Protein 1JKM (pdb70)

CATH classification: 3.40.50.1820

Foldseek 3Di:
DFCVVPVLGFQVRDVLADPLQLVLCPVVDLRFFADFDPDFLPDDLVVLLVVLVVVQVVVQCLLQDDDADDPPQDAQKDWDWDWDAFPVRDIKIKIKIAHPPDDAAFQEEEEEEADLLAHDFQPGVLNVSVCSLLRNVTYIYIYIGFDRQHDVPDGDAPPRRLRSVLRVLVVCLVCSPVVRYLFYEYEYEASRLLSSVLSLLVCVVVVNNVSHLEYEREQYNFQLCLPPDPVVCCPPQNLLSRQARNSHHSRSSNSSSCSRPVVCVCNQPCSNHVLNPALVSLAPHHEYEYEHEDNESSRRSSVSNQVSNVVSVHNYHYYYHGNAYGPCCSSVVRSPVVSVVVVSCVVSVVSVVSSVVD/DADAFCSRPVLGFQVPGVLADPLQLVLCVVVPLRHFADFDPDFLPPDLVVLLVVLVVVQVVVQCLQQDGDDDDPPQDDQKDKDWDWDAFDVRDIKIKIKIAHPPDDAAFQEEEEFEADLLAHDFQPTDLNVSLCSLLRNLTYIYIYIGFDRCDDPPDGDAPPRRLRSSLVVLVVCLVCSPVSRYLFYEYEYEASRLLSQVLNCLVCVVVVNNVSHLEYEREQYNAQLCLPPDPVCCVVQPNLLSRQARNSHHSNNSNSSSCSRPVVCPCNLPCSNHVLNDALVSLAPHHEYEYEHEDNESSRRSSVSSQVSNVVSVHNYHYYYHGNHYGPCLSSVVNSPVVSVVVVSCVVSVVSRVSSVVD

Solvent-accessible surface area: 24631 Å² total; per-residue (Å²): 91,12,50,43,70,74,127,86,7,8,2,160,100,8,113,25,17,21,77,34,0,19,107,0,0,43,61,84,50,40,23,64,55,32,89,72,42,139,29,50,21,106,56,80,43,98,56,0,30,70,19,0,6,64,35,30,94,41,66,20,53,18,11,81,76,5,43,9,96,17,135,69,39,76,104,95,26,87,93,65,75,72,78,17,125,14,96,98,53,28,133,1,39,0,32,5,6,57,12,44,69,69,159,57,102,21,20,3,1,1,2,0,1,3,12,3,5,0,6,8,57,8,71,6,79,3,2,99,31,8,0,15,11,0,0,19,42,27,1,0,0,1,0,0,54,6,46,19,1,44,40,96,161,34,57,56,39,25,62,19,4,0,22,0,0,4,25,0,0,36,54,1,23,120,60,31,171,92,15,14,11,32,1,0,1,0,2,0,12,13,0,0,0,0,0,0,0,0,0,0,0,14,0,58,131,122,62,73,38,95,0,6,19,0,0,3,0,13,9,0,5,0,2,19,0,4,75,50,91,94,109,96,32,27,101,65,2,28,0,1,16,4,0,27,1,0,13,20,21,8,26,21,13,7,4,19,30,56,0,4,8,31,102,41,133,49,52,132,36,20,7,0,3,0,17,57,2,62,59,109,36,0,115,61,12,20,35,3,4,2,5,2,2,17,0,1,0,2,31,22,1,0,20,28,0,3,42,35,0,30,94,2,62,11,66,23,13,15,8,11,11,20,10,11,0,16,3,0,11,16,11,0,3,65,42,18,51,18,12,14,32,5,12,14,20,0,0,13,19,3,2,43,17,20,13,103,69,165,122,104,43,52,11,52,56,34,78,138,91,8,8,2,157,103,6,111,24,14,20,73,36,0,19,109,0,0,36,74,69,51,40,23,64,60,26,92,67,45,141,24,54,19,104,58,85,52,94,57,0,26,69,19,0,6,64,29,31,95,40,66,18,57,20,12,78,75,2,47,8,111,18,135,71,32,79,102,95,26,96,91,62,91,72,81,15,125,11,106,98,54,25,141,2,42,0,27,5,8,57,14,47,84,70,173,54,104,22,20,2,2,1,1,0,2,3,13,6,6,0,5,8,60,7,74,6,77,1,0,104,29,6,0,17,12,0,0,19,40,25,2,0,0,1,0,0,53,5,48,15,1,49,45,89,167,26,64,51,41,26,62,19,4,0,20,0,1,10,18,0,0,33,44,1,23,107,55,25,165,94,15,16,13,35,1,0,0,0,3,0,19,10,0,0,0,0,0,0,0,0,0,0,4,14,0,64,133,129,59,77,39,97,0,6,21,0,0,2,0,12,9,0,4,0,2,16,0,5,76,43,92,99,120,87,29,69,100,69,3,41,0,0,15,4,0,27,1,0,11,19,24,7,26,22,12,6,2,17,29,55,0,4,8,36,100,39,133,47,53,117,38,17,8,0,3,0,16,51,2,58,52,103,46,0,105,65,13,21,34,2,3,1,4,2,2,17,0,1,0,2,33,24,1,0,20,28,0,2,41,36,0,31,102,7,64,11,66,24,13,14,7,10,11,19,10,11,0,16,4,0,11,18,11,0,3,74,46,19,52,16,14,14,34,5,12,16,19,1,0,11,18,3,0,44,17,22,14,107,69,170

Radius of gyration: 25.31 Å; Cα contacts (8 Å, |Δi|>4): 1597; chains: 2; bounding box: 81×63×49 Å

Organism: Bacillus subtilis (NCBI:txid1423)

Nearest PDB structures (foldseek):
  1jkm-assembly1_B  TM=1.003E+00  e=1.404E-74  Bacillus subtilis
  5iq0-assembly1_A  TM=9.534E-01  e=4.620E-45  uncultured bacterium
  6z69-assembly1_A  TM=9.612E-01  e=1.664E-44  Pseudonocardia thermophila
  5iq2-assembly2_C  TM=9.651E-01  e=5.668E-44  uncultured bacterium
  5iq3-assembly1_A  TM=9.548E-01  e=4.057E-44  uncultured bacterium

InterPro domains:
  IPR013094 Alpha/beta hydrolase fold-3 [PF07859] (121-339)
  IPR029058 Alpha/Beta hydrolase fold [G3DSA:3.40.50.1820] (10-370)
  IPR029058 Alpha/Beta hydrolase fold [SSF53474] (61-363)
  IPR050300 GDXG lipolytic enzyme [PTHR48081] (89-364)

Structure (mmCIF, N/CA/C/O backbone):
data_1JKM
#
_entry.id   1JKM
#
_cell.length_a   140.700
_cell.length_b   82.600
_cell.length_c   81.500
_cell.angle_alpha   90.00
_cell.angle_beta   112.50
_cell.angle_gamma   90.00
#
_symmetry.space_group_name_H-M   'C 1 2 1'
#
loop_
_entity.id
_entity.type
_entity.pdbx_description
1 polymer 'BREFELDIN A ESTERASE'
2 water water
#
loop_
_atom_site.group_PDB
_atom_site.id
_atom_site.type_symbol
_atom_site.label_atom_id
_atom_site.label_alt_id
_atom_site.label_comp_id
_atom_site.label_asym_id
_atom_site.label_entity_id
_atom_site.label_seq_id
_atom_site.pdbx_PDB_ins_code
_atom_site.Cartn_x
_atom_site.Cartn_y
_atom_site.Cartn_z
_atom_site.occupancy
_atom_site.B_iso_or_equiv
_atom_site.auth_seq_id
_atom_site.auth_comp_id
_atom_site.auth_asym_id
_atom_site.auth_atom_id
_atom_site.pdbx_PDB_model_num
ATOM 1 N N . PRO A 1 4 ? 58.206 25.651 20.274 1.00 30.78 13 PRO A N 1
ATOM 2 C CA . PRO A 1 4 ? 57.516 25.313 19.043 1.00 27.24 13 PRO A CA 1
ATOM 3 C C . PRO A 1 4 ? 56.337 26.216 18.703 1.00 28.07 13 PRO A C 1
ATOM 4 O O . PRO A 1 4 ? 55.717 26.865 19.555 1.00 29.00 13 PRO A O 1
ATOM 8 N N . GLY A 1 5 ? 55.863 26.126 17.460 1.00 27.95 14 GLY A N 1
ATOM 9 C CA . GLY A 1 5 ? 54.581 26.645 17.039 1.00 25.10 14 GLY A CA 1
ATOM 10 C C . GLY A 1 5 ? 54.460 28.127 17.364 1.00 28.66 14 GLY A C 1
ATOM 11 O O . GLY A 1 5 ? 55.405 28.930 17.237 1.00 26.69 14 GLY A O 1
ATOM 12 N N . ARG A 1 6 ? 53.260 28.537 17.809 1.00 28.80 15 ARG A N 1
ATOM 13 C CA . ARG A 1 6 ? 53.038 29.948 18.096 1.00 29.99 15 ARG A CA 1
ATOM 14 C C . ARG A 1 6 ? 53.609 30.375 19.445 1.00 32.22 15 ARG A C 1
ATOM 15 O O . ARG A 1 6 ? 53.508 31.586 19.727 1.00 34.26 15 ARG A O 1
ATOM 23 N N . LEU A 1 7 ? 54.314 29.505 20.185 1.00 30.82 16 LEU A N 1
ATOM 24 C CA . LEU A 1 7 ? 55.124 29.978 21.299 1.00 30.13 16 LEU A CA 1
ATOM 25 C C . LEU A 1 7 ? 56.376 30.692 20.790 1.00 35.06 16 LEU A C 1
ATOM 26 O O . LEU A 1 7 ? 56.812 31.681 21.391 1.00 33.90 16 LEU A O 1
ATOM 31 N N . GLY A 1 8 ? 56.955 30.143 19.720 1.00 36.65 17 GLY A N 1
ATOM 32 C CA . GLY A 1 8 ? 58.223 30.680 19.213 1.00 38.51 17 GLY A CA 1
ATOM 33 C C . GLY A 1 8 ? 57.901 31.788 18.218 1.00 39.41 17 GLY A C 1
ATOM 34 O O . GLY A 1 8 ? 58.354 32.922 18.397 1.00 43.09 17 GLY A O 1
ATOM 35 N N . ASP A 1 9 ? 56.852 31.597 17.422 1.00 38.45 18 ASP A N 1
ATOM 36 C CA . ASP A 1 9 ? 56.501 32.625 16.425 1.00 39.86 18 ASP A CA 1
ATOM 37 C C . ASP A 1 9 ? 55.015 32.822 16.334 1.00 39.79 18 ASP A C 1
ATOM 38 O O . ASP A 1 9 ? 54.319 31.917 15.860 1.00 36.94 18 ASP A O 1
ATOM 43 N N . GLU A 1 10 ? 54.482 33.994 16.661 1.00 42.42 19 GLU A N 1
ATOM 44 C CA . GLU A 1 10 ? 53.039 34.200 16.790 1.00 44.93 19 GLU A CA 1
ATOM 45 C C . GLU A 1 10 ? 52.282 34.056 15.472 1.00 44.15 19 GLU A C 1
ATOM 46 O O . GLU A 1 10 ? 51.077 33.786 15.422 1.00 44.70 19 GLU A O 1
ATOM 52 N N . SER A 1 11 ? 52.974 34.287 14.372 1.00 41.44 20 SER A N 1
ATOM 53 C CA . SER A 1 11 ? 52.448 34.154 13.027 1.00 42.68 20 SER A CA 1
ATOM 54 C C . SER A 1 11 ? 52.467 32.724 12.503 1.00 39.53 20 SER A C 1
ATOM 55 O O . SER A 1 11 ? 52.022 32.450 11.385 1.00 42.98 20 SER A O 1
ATOM 58 N N . SER A 1 12 ? 52.959 31.755 13.274 1.00 33.21 21 SER A N 1
ATOM 59 C CA . SER A 1 12 ? 53.081 30.394 12.775 1.00 30.98 21 SER A CA 1
ATOM 60 C C . SER A 1 12 ? 51.766 29.772 12.364 1.00 29.22 21 SER A C 1
ATOM 61 O O . SER A 1 12 ? 50.672 29.991 12.948 1.00 27.72 21 SER A O 1
ATOM 64 N N . GLY A 1 13 ? 51.782 28.955 11.303 1.00 28.92 22 GLY A N 1
ATOM 65 C CA . GLY A 1 13 ? 50.543 28.349 10.771 1.00 26.87 22 GLY A CA 1
ATOM 66 C C . GLY A 1 13 ? 50.893 27.025 10.109 1.00 24.23 22 GLY A C 1
ATOM 67 O O . GLY A 1 13 ? 52.080 26.680 10.013 1.00 26.13 22 GLY A O 1
ATOM 68 N N . PRO A 1 14 ? 49.888 26.289 9.612 1.00 26.87 23 PRO A N 1
ATOM 69 C CA . PRO A 1 14 ? 50.127 24.966 9.059 1.00 25.19 23 PRO A CA 1
ATOM 70 C C . PRO A 1 14 ? 51.078 25.031 7.874 1.00 29.44 23 PRO A C 1
ATOM 71 O O . PRO A 1 14 ? 51.872 24.129 7.688 1.00 27.15 23 PRO A O 1
ATOM 75 N N . ARG A 1 15 ? 50.996 26.109 7.073 1.00 28.32 24 ARG A N 1
ATOM 76 C CA . ARG A 1 15 ? 51.926 26.204 5.943 1.00 35.17 24 ARG A CA 1
ATOM 77 C C . ARG A 1 15 ? 53.337 26.532 6.381 1.00 34.81 24 ARG A C 1
ATOM 78 O O . ARG A 1 15 ? 54.288 26.295 5.628 1.00 36.24 24 ARG A O 1
ATOM 86 N N . THR A 1 16 ? 53.537 27.185 7.528 1.00 32.23 25 THR A N 1
ATOM 87 C CA . THR A 1 16 ? 54.894 27.549 7.912 1.00 28.46 25 THR A CA 1
ATOM 88 C C . THR A 1 16 ? 55.459 26.768 9.087 1.00 31.00 25 THR A C 1
ATOM 89 O O . THR A 1 16 ? 56.644 26.919 9.409 1.00 32.12 25 THR A O 1
ATOM 93 N N . ASP A 1 17 ? 54.629 26.065 9.866 1.00 26.97 26 ASP A N 1
ATOM 94 C CA . ASP A 1 17 ? 55.239 25.327 11.007 1.00 23.67 26 ASP A CA 1
ATOM 95 C C . ASP A 1 17 ? 55.839 24.067 10.482 1.00 19.09 26 ASP A C 1
ATOM 96 O O . ASP A 1 17 ? 55.197 23.194 9.930 1.00 20.08 26 ASP A O 1
ATOM 101 N N . PRO A 1 18 ? 57.154 23.823 10.706 1.00 22.66 27 PRO A N 1
ATOM 102 C CA . PRO A 1 18 ? 57.842 22.659 10.214 1.00 26.77 27 PRO A CA 1
ATOM 103 C C . PRO A 1 18 ? 57.532 21.313 10.834 1.00 25.01 27 PRO A C 1
ATOM 104 O O . PRO A 1 18 ? 57.937 20.256 10.331 1.00 23.20 27 PRO A O 1
ATOM 108 N N . ARG A 1 19 ? 56.672 21.264 11.870 1.00 22.50 28 ARG A N 1
ATOM 109 C CA . ARG A 1 19 ? 56.224 19.960 12.399 1.00 20.26 28 ARG A CA 1
ATOM 110 C C . ARG A 1 19 ? 55.134 19.335 11.565 1.00 21.31 28 ARG A C 1
ATOM 111 O O . ARG A 1 19 ? 54.728 18.203 11.792 1.00 21.66 28 ARG A O 1
ATOM 119 N N . PHE A 1 20 ? 54.503 20.100 10.635 1.00 21.94 29 PHE A N 1
ATOM 120 C CA . PHE A 1 20 ? 53.438 19.521 9.800 1.00 19.46 29 PHE A CA 1
ATOM 121 C C . PHE A 1 20 ? 54.026 18.677 8.671 1.00 23.93 29 PHE A C 1
ATOM 122 O O . PHE A 1 20 ? 54.936 19.200 7.996 1.00 28.30 29 PHE A O 1
ATOM 130 N N . SER A 1 21 ? 53.548 17.504 8.355 1.00 22.73 30 SER A N 1
ATOM 131 C CA . SER A 1 21 ? 53.898 16.809 7.107 1.00 23.52 30 SER A CA 1
ATOM 132 C C . SER A 1 21 ? 53.164 17.423 5.925 1.00 26.92 30 SER A C 1
ATOM 133 O O . SER A 1 21 ? 52.078 18.001 6.054 1.00 23.20 30 SER A O 1
ATOM 136 N N . PRO A 1 22 ? 53.591 17.059 4.704 1.00 26.41 31 PRO A N 1
ATOM 137 C CA . PRO A 1 22 ? 52.918 17.518 3.498 1.00 26.29 31 PRO A CA 1
ATOM 138 C C . PRO A 1 22 ? 51.514 16.925 3.449 1.00 22.00 31 PRO A C 1
ATOM 139 O O . PRO A 1 22 ? 50.618 17.624 2.960 1.00 23.63 31 PRO A O 1
ATOM 143 N N . ALA A 1 23 ? 51.365 15.711 4.024 1.00 19.30 32 ALA A N 1
ATOM 144 C CA . ALA A 1 23 ? 50.071 15.069 3.879 1.00 19.93 32 ALA A CA 1
ATOM 145 C C . ALA A 1 23 ? 49.092 15.763 4.847 1.00 23.74 32 ALA A C 1
ATOM 146 O O . ALA A 1 23 ? 47.935 15.926 4.456 1.00 24.53 32 ALA A O 1
ATOM 148 N N . MET A 1 24 ? 49.656 16.227 5.972 1.00 21.23 33 MET A N 1
ATOM 149 C CA . MET A 1 24 ? 48.727 16.903 6.916 1.00 21.79 33 MET A CA 1
ATOM 150 C C . MET A 1 24 ? 48.285 18.217 6.285 1.00 22.17 33 MET A C 1
ATOM 151 O O . MET A 1 24 ? 47.167 18.684 6.494 1.00 20.55 33 MET A O 1
ATOM 156 N N . VAL A 1 25 ? 49.236 18.923 5.642 1.00 20.27 34 VAL A N 1
ATOM 157 C CA . VAL A 1 25 ? 48.885 20.219 5.069 1.00 23.54 34 VAL A CA 1
ATOM 158 C C . VAL A 1 25 ? 47.896 20.034 3.931 1.00 22.19 34 VAL A C 1
ATOM 159 O O . VAL A 1 25 ? 46.916 20.783 3.811 1.00 24.19 34 VAL A O 1
ATOM 163 N N . GLU A 1 26 ? 48.091 18.984 3.137 1.00 23.86 35 GLU A N 1
ATOM 164 C CA . GLU A 1 26 ? 47.227 18.701 2.006 1.00 25.07 35 GLU A CA 1
ATOM 165 C C . GLU A 1 26 ? 45.802 18.402 2.445 1.00 24.66 35 GLU A C 1
ATOM 166 O O . GLU A 1 26 ? 44.834 18.957 1.918 1.00 24.40 35 GLU A O 1
ATOM 172 N N . ALA A 1 27 ? 45.664 17.611 3.512 1.00 23.77 36 ALA A N 1
ATOM 173 C CA . ALA A 1 27 ? 44.334 17.318 4.054 1.00 19.57 36 ALA A CA 1
ATOM 174 C C . ALA A 1 27 ? 43.625 18.584 4.447 1.00 15.63 36 ALA A C 1
ATOM 175 O O . ALA A 1 27 ? 42.394 18.745 4.244 1.00 21.23 36 ALA A O 1
ATOM 177 N N . LEU A 1 28 ? 44.281 19.527 5.102 1.00 16.65 37 LEU A N 1
ATOM 178 C CA . LEU A 1 28 ? 43.670 20.724 5.623 1.00 20.77 37 LEU A CA 1
ATOM 179 C C . LEU A 1 28 ? 43.308 21.711 4.515 1.00 25.05 37 LEU A C 1
ATOM 180 O O . LEU A 1 28 ? 42.290 22.399 4.585 1.00 23.63 37 LEU A O 1
ATOM 185 N N . ALA A 1 29 ? 44.137 21.685 3.465 1.00 25.32 38 ALA A N 1
ATOM 186 C CA . ALA A 1 29 ? 43.905 22.583 2.317 1.00 28.14 38 ALA A CA 1
ATOM 187 C C . ALA A 1 29 ? 42.593 22.289 1.625 1.00 29.24 38 ALA A C 1
ATOM 188 O O . ALA A 1 29 ? 41.993 23.202 1.033 1.00 34.32 38 ALA A O 1
ATOM 190 N N . THR A 1 30 ? 42.029 21.118 1.726 1.00 29.05 39 THR A N 1
ATOM 191 C CA . THR A 1 30 ? 40.769 20.741 1.116 1.00 30.88 39 THR A CA 1
ATOM 192 C C . THR A 1 30 ? 39.688 21.776 1.363 1.00 33.06 39 THR A C 1
ATOM 193 O O . THR A 1 30 ? 38.973 22.103 0.416 1.00 36.02 39 THR A O 1
ATOM 197 N N . PHE A 1 31 ? 39.512 22.266 2.569 1.00 33.50 40 PHE A N 1
ATOM 198 C CA . PHE A 1 31 ? 38.445 23.207 2.914 1.00 36.62 40 PHE A CA 1
ATOM 199 C C . PHE A 1 31 ? 39.065 24.503 3.360 1.00 35.30 40 PHE A C 1
ATOM 200 O O . PHE A 1 31 ? 38.520 25.218 4.206 1.00 44.11 40 PHE A O 1
ATOM 208 N N . GLY A 1 32 ? 40.255 24.837 2.851 1.00 33.61 41 GLY A N 1
ATOM 209 C CA . GLY A 1 32 ? 40.960 26.034 3.266 1.00 32.78 41 GLY A CA 1
ATOM 210 C C . GLY A 1 32 ? 41.243 26.144 4.761 1.00 36.58 41 GLY A C 1
ATOM 211 O O . GLY A 1 32 ? 41.432 27.259 5.279 1.00 38.46 41 GLY A O 1
ATOM 212 N N . LEU A 1 33 ? 41.617 25.039 5.399 1.00 32.61 42 LEU A N 1
ATOM 213 C CA . LEU A 1 33 ? 41.961 24.951 6.797 1.00 34.12 42 LEU A CA 1
ATOM 214 C C . LEU A 1 33 ? 43.464 24.922 7.004 1.00 33.47 42 LEU A C 1
ATOM 215 O O . LEU A 1 33 ? 43.943 24.656 8.084 1.00 31.93 42 LEU A O 1
ATOM 220 N N . ASP A 1 34 ? 44.240 25.164 5.940 1.00 27.34 43 ASP A N 1
ATOM 221 C CA . ASP A 1 34 ? 45.684 25.301 6.005 1.00 25.44 43 ASP A CA 1
ATOM 222 C C . ASP A 1 34 ? 46.101 26.706 6.398 1.00 26.74 43 ASP A C 1
ATOM 223 O O . ASP A 1 34 ? 47.287 26.978 6.596 1.00 31.02 43 ASP A O 1
ATOM 228 N N . ALA A 1 35 ? 45.148 27.615 6.517 1.00 27.00 44 ALA A N 1
ATOM 229 C CA . ALA A 1 35 ? 45.331 28.880 7.180 1.00 29.66 44 ALA A CA 1
ATOM 230 C C . ALA A 1 35 ? 44.857 28.771 8.643 1.00 27.39 44 ALA A C 1
ATOM 231 O O . ALA A 1 35 ? 43.868 28.101 8.884 1.00 28.56 44 ALA A O 1
ATOM 233 N N . VAL A 1 36 ? 45.453 29.622 9.453 1.00 25.34 45 VAL A N 1
ATOM 234 C CA . VAL A 1 36 ? 45.118 29.661 10.877 1.00 30.81 45 VAL A CA 1
ATOM 235 C C . VAL A 1 36 ? 43.666 30.039 11.048 1.00 30.89 45 VAL A C 1
ATOM 236 O O . VAL A 1 36 ? 43.262 31.070 10.523 1.00 31.21 45 VAL A O 1
ATOM 240 N N . ALA A 1 37 ? 42.914 29.296 11.847 1.00 30.83 46 ALA A N 1
ATOM 241 C CA . ALA A 1 37 ? 41.480 29.544 11.981 1.00 32.71 46 ALA A CA 1
ATOM 242 C C . ALA A 1 37 ? 41.217 30.848 12.723 1.00 35.24 46 ALA A C 1
ATOM 243 O O . ALA A 1 37 ? 41.948 31.237 13.645 1.00 36.29 46 ALA A O 1
ATOM 245 N N . ALA A 1 38 ? 40.206 31.589 12.284 1.00 37.09 47 ALA A N 1
ATOM 246 C CA . ALA A 1 38 ? 39.974 32.906 12.898 1.00 37.35 47 ALA A CA 1
ATOM 247 C C . ALA A 1 38 ? 38.909 32.816 13.994 1.00 36.06 47 ALA A C 1
ATOM 248 O O . ALA A 1 38 ? 37.996 31.986 13.932 1.00 35.84 47 ALA A O 1
ATOM 250 N N . ALA A 1 39 ? 39.085 33.672 14.997 1.00 35.75 48 ALA A N 1
ATOM 251 C CA . ALA A 1 39 ? 38.065 33.769 16.045 1.00 39.14 48 ALA A CA 1
ATOM 252 C C . ALA A 1 39 ? 36.715 34.127 15.434 1.00 40.20 48 ALA A C 1
ATOM 253 O O . ALA A 1 39 ? 36.624 34.896 14.480 1.00 39.95 48 ALA A O 1
ATOM 255 N N . PRO A 1 40 ? 35.648 33.524 15.933 1.00 40.50 49 PRO A N 1
ATOM 256 C CA . PRO A 1 40 ? 34.300 33.952 15.588 1.00 40.49 49 PRO A CA 1
ATOM 257 C C . PRO A 1 40 ? 34.030 35.342 16.149 1.00 44.91 49 PRO A C 1
ATOM 258 O O . PRO A 1 40 ? 34.755 35.875 17.002 1.00 43.73 49 PRO A O 1
ATOM 262 N N . PRO A 1 41 ? 33.010 35.999 15.606 1.00 48.09 50 PRO A N 1
ATOM 263 C CA . PRO A 1 41 ? 32.712 37.389 15.949 1.00 51.11 50 PRO A CA 1
ATOM 264 C C . PRO A 1 41 ? 31.724 37.494 17.096 1.00 52.13 50 PRO A C 1
ATOM 265 O O . PRO A 1 41 ? 31.551 38.575 17.655 1.00 55.28 50 PRO A O 1
ATOM 269 N N . VAL A 1 42 ? 31.071 36.398 17.464 1.00 49.33 51 VAL A N 1
ATOM 270 C CA . VAL A 1 42 ? 30.402 36.292 18.758 1.00 46.61 51 VAL A CA 1
ATOM 271 C C . VAL A 1 42 ? 31.374 35.858 19.847 1.00 46.96 51 VAL A C 1
ATOM 272 O O . VAL A 1 42 ? 32.228 34.989 19.629 1.00 48.42 51 VAL A O 1
ATOM 276 N N . SER A 1 43 ? 31.240 36.404 21.046 1.00 44.90 52 SER A N 1
ATOM 277 C CA . SER A 1 43 ? 32.024 35.927 22.177 1.00 41.99 52 SER A CA 1
ATOM 278 C C . SER A 1 43 ? 31.190 35.078 23.121 1.00 39.39 52 SER A C 1
ATOM 279 O O . SER A 1 43 ? 29.966 35.209 23.212 1.00 37.87 52 SER A O 1
ATOM 282 N N . ALA A 1 44 ? 31.866 34.258 23.928 1.00 37.15 53 ALA A N 1
ATOM 283 C CA . ALA A 1 44 ? 31.195 33.410 24.904 1.00 37.89 53 ALA A CA 1
ATOM 284 C C . ALA A 1 44 ? 30.528 34.207 26.017 1.00 38.10 53 ALA A C 1
ATOM 285 O O . ALA A 1 44 ? 29.609 33.678 26.641 1.00 38.18 53 ALA A O 1
ATOM 287 N N . SER A 1 45 ? 30.940 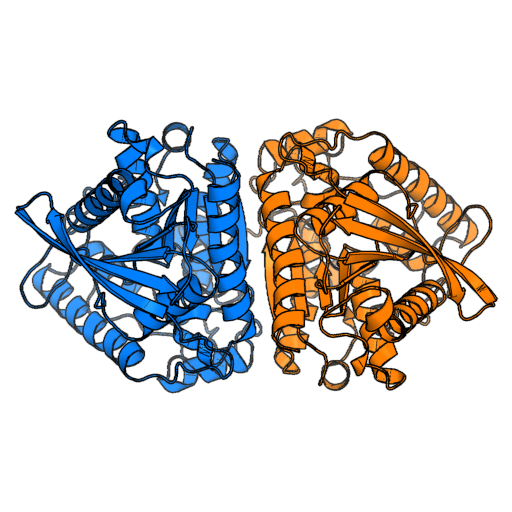35.450 26.259 1.00 39.56 54 SER A N 1
ATOM 288 C CA . SER A 1 45 ? 30.270 36.284 27.247 1.00 40.96 54 SER A CA 1
ATOM 289 C C . SER A 1 45 ? 29.122 37.113 26.696 1.00 41.94 54 SER A C 1
ATOM 290 O O . SER A 1 45 ? 28.470 37.849 27.446 1.00 41.73 54 SER A O 1
ATOM 293 N N . ASP A 1 46 ? 28.718 36.930 25.445 1.00 41.46 55 ASP A N 1
ATOM 294 C CA . ASP A 1 46 ? 27.484 37.510 24.909 1.00 39.12 55 ASP A CA 1
ATOM 295 C C . ASP A 1 46 ? 26.251 36.794 25.424 1.00 37.70 55 ASP A C 1
ATOM 296 O O . ASP A 1 46 ? 26.303 35.852 26.224 1.00 36.70 55 ASP A O 1
ATOM 301 N N . ASP A 1 47 ? 25.060 37.294 25.098 1.00 36.02 56 ASP A N 1
ATOM 302 C CA . ASP A 1 47 ? 23.824 36.721 25.578 1.00 34.89 56 ASP A CA 1
ATOM 303 C C . ASP A 1 47 ? 23.624 35.323 25.018 1.00 37.71 56 ASP A C 1
ATOM 304 O O . ASP A 1 47 ? 24.042 35.045 23.886 1.00 37.03 56 ASP A O 1
ATOM 309 N N . LEU A 1 48 ? 22.952 34.472 25.796 1.00 36.10 57 LEU A N 1
ATOM 310 C CA . LEU A 1 48 ? 22.797 33.082 25.402 1.00 38.13 57 LEU A CA 1
ATOM 311 C C . LEU A 1 48 ? 22.213 32.875 24.013 1.00 38.85 57 LEU A C 1
ATOM 312 O O . LEU A 1 48 ? 22.715 32.073 23.205 1.00 33.60 57 LEU A O 1
ATOM 317 N N . PRO A 1 49 ? 21.116 33.548 23.679 1.00 41.10 58 PRO A N 1
ATOM 318 C CA . PRO A 1 49 ? 20.528 33.470 22.349 1.00 38.77 58 PRO A CA 1
ATOM 319 C C . PRO A 1 49 ? 21.515 33.704 21.235 1.00 36.62 58 P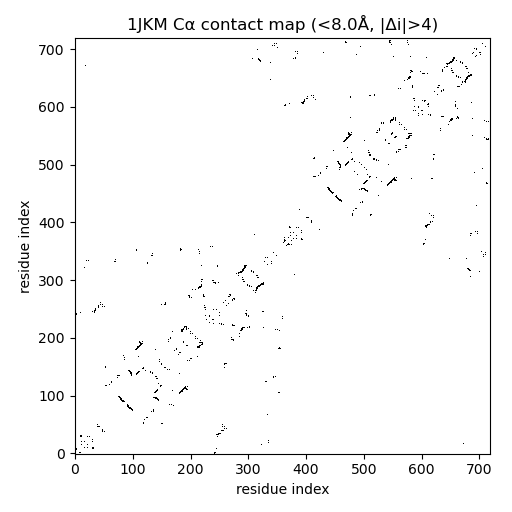RO A C 1
ATOM 320 O O . PRO A 1 49 ? 21.511 32.961 20.235 1.00 39.58 58 PRO A O 1
ATOM 324 N N . THR A 1 50 ? 22.394 34.686 21.331 1.00 33.70 59 THR A N 1
ATOM 325 C CA . THR A 1 50 ? 23.375 34.962 20.299 1.00 37.30 59 THR A CA 1
ATOM 326 C C . THR A 1 50 ? 24.488 33.910 20.239 1.00 37.98 59 THR A C 1
ATOM 327 O O . THR A 1 50 ? 24.958 33.526 19.171 1.00 38.24 59 THR A O 1
ATOM 331 N N . VAL A 1 51 ? 24.984 33.523 21.411 1.00 37.32 60 VAL A N 1
ATOM 332 C CA . VAL A 1 51 ? 25.854 32.361 21.541 1.00 34.08 60 VAL A CA 1
ATOM 333 C C . VAL A 1 51 ? 25.254 31.137 20.873 1.00 33.01 60 VAL A C 1
ATOM 334 O O . VAL A 1 51 ? 25.971 30.493 20.091 1.00 31.00 60 VAL A O 1
ATOM 338 N N . LEU A 1 52 ? 24.025 30.743 21.177 1.00 28.96 61 LEU A N 1
ATOM 339 C CA . LEU A 1 52 ? 23.475 29.516 20.646 1.00 32.43 61 LEU A CA 1
ATOM 340 C C . LEU A 1 52 ? 23.335 29.547 19.123 1.00 33.82 61 LEU A C 1
ATOM 341 O O . LEU A 1 52 ? 23.401 28.503 18.458 1.00 31.44 61 LEU A O 1
ATOM 346 N N . ALA A 1 53 ? 22.955 30.702 18.566 1.00 33.89 62 ALA A N 1
ATOM 347 C CA . ALA A 1 53 ? 22.964 30.863 17.119 1.00 32.22 62 ALA A CA 1
ATOM 348 C C . ALA A 1 53 ? 24.324 30.578 16.515 1.00 31.29 62 ALA A C 1
ATOM 349 O O . ALA A 1 53 ? 24.446 29.863 15.517 1.00 30.02 62 ALA A O 1
ATOM 351 N N . ALA A 1 54 ? 25.366 31.259 16.992 1.00 30.52 63 ALA A N 1
ATOM 352 C CA . ALA A 1 54 ? 26.723 30.995 16.559 1.00 28.32 63 ALA A CA 1
ATOM 353 C C . ALA A 1 54 ? 27.133 29.531 16.691 1.00 28.95 63 ALA A C 1
ATOM 354 O O . ALA A 1 54 ? 27.821 28.990 15.802 1.00 25.91 63 ALA A O 1
ATOM 356 N N . VAL A 1 55 ? 26.721 28.818 17.730 1.00 24.87 64 VAL A N 1
ATOM 357 C CA . VAL A 1 55 ? 26.948 27.397 17.868 1.00 25.11 64 VAL A CA 1
ATOM 358 C C . VAL A 1 55 ? 26.184 26.550 16.874 1.00 25.39 64 VAL A C 1
ATOM 359 O O . VAL A 1 55 ? 26.774 25.618 16.297 1.00 21.39 64 VAL A O 1
ATOM 363 N N . GLY A 1 56 ? 24.962 26.958 16.504 1.00 25.13 65 GLY A N 1
ATOM 364 C CA . GLY A 1 56 ? 24.256 26.228 15.428 1.00 23.52 65 GLY A CA 1
ATOM 365 C C . GLY A 1 56 ? 24.980 26.438 14.091 1.00 29.63 65 GLY A C 1
ATOM 366 O O . GLY A 1 56 ? 25.061 25.493 13.287 1.00 28.78 65 GLY A O 1
ATOM 367 N N . ALA A 1 57 ? 25.566 27.605 13.882 1.00 28.83 66 ALA A N 1
ATOM 368 C CA . ALA A 1 57 ? 26.361 27.869 12.683 1.00 28.45 66 ALA A CA 1
ATOM 369 C C . ALA A 1 57 ? 27.571 26.932 12.622 1.00 30.81 66 ALA A C 1
ATOM 370 O O . ALA A 1 57 ? 27.870 26.331 11.585 1.00 29.63 66 ALA A O 1
ATOM 372 N N . SER A 1 58 ? 28.234 26.762 13.762 1.00 29.31 67 SER A N 1
ATOM 373 C CA . SER A 1 58 ? 29.360 25.852 13.881 1.00 29.09 67 SER A CA 1
ATOM 374 C C . SER A 1 58 ? 28.999 24.427 13.533 1.00 27.73 67 SER A C 1
ATOM 375 O O . SER A 1 58 ? 29.771 23.685 12.901 1.00 25.37 67 SER A O 1
ATOM 378 N N . HIS A 1 59 ? 27.866 23.967 14.082 1.00 26.61 68 HIS A N 1
ATOM 379 C CA . HIS A 1 59 ? 27.379 22.633 13.770 1.00 24.97 68 HIS A CA 1
ATOM 380 C C . HIS A 1 59 ? 27.310 22.496 12.248 1.00 27.08 68 HIS A C 1
ATOM 381 O O . HIS A 1 59 ? 27.810 21.519 11.688 1.00 24.90 68 HIS A O 1
ATOM 388 N N . ASP A 1 60 ? 26.669 23.469 11.581 1.00 26.96 69 ASP A N 1
ATOM 389 C CA . ASP A 1 60 ? 26.500 23.331 10.126 1.00 26.89 69 ASP A CA 1
ATOM 390 C C . ASP A 1 60 ? 27.850 23.264 9.439 1.00 24.80 69 ASP A C 1
ATOM 391 O O . ASP A 1 60 ? 28.026 22.481 8.482 1.00 24.86 69 ASP A O 1
ATOM 396 N N . GLY A 1 61 ? 28.798 24.047 9.898 1.00 24.55 70 GLY A N 1
ATOM 397 C CA . GLY A 1 61 ? 30.134 24.117 9.323 1.00 24.25 70 GLY A CA 1
ATOM 398 C C . GLY A 1 61 ? 30.911 22.822 9.453 1.00 25.02 70 GLY A C 1
ATOM 399 O O . GLY A 1 61 ? 31.480 22.270 8.478 1.00 24.41 70 GLY A O 1
ATOM 400 N N . PHE A 1 62 ? 30.993 22.280 10.682 1.00 20.97 71 PHE A N 1
ATOM 401 C CA . PHE A 1 62 ? 31.697 21.017 10.830 1.00 21.20 71 PHE A CA 1
ATOM 402 C C . PHE A 1 62 ? 30.941 19.866 10.211 1.00 22.73 71 PHE A C 1
ATOM 403 O O . PHE A 1 62 ? 31.515 18.919 9.625 1.00 22.93 71 PHE A O 1
ATOM 411 N N . GLN A 1 63 ? 29.615 19.842 10.362 1.00 22.54 72 GLN A N 1
ATOM 412 C CA . GLN A 1 63 ? 28.828 18.759 9.777 1.00 21.47 72 GLN A CA 1
ATOM 413 C C . GLN A 1 63 ? 29.045 18.719 8.251 1.00 23.52 72 GLN A C 1
ATOM 414 O O . GLN A 1 63 ? 29.089 17.612 7.719 1.00 26.38 72 GLN A O 1
ATOM 420 N N . ALA A 1 64 ? 29.173 19.879 7.623 1.00 22.14 73 ALA A N 1
ATOM 421 C CA . ALA A 1 64 ? 29.432 19.930 6.189 1.00 24.17 73 ALA A CA 1
ATOM 422 C C . ALA A 1 64 ? 30.768 19.297 5.827 1.00 23.68 73 ALA A C 1
ATOM 423 O O . ALA A 1 64 ? 30.771 18.501 4.899 1.00 26.43 73 ALA A O 1
ATOM 425 N N . VAL A 1 65 ? 31.858 19.581 6.507 1.00 22.99 74 VAL A N 1
ATOM 426 C CA . VAL A 1 65 ? 33.089 18.796 6.325 1.00 23.13 74 VAL A CA 1
ATOM 427 C C . VAL A 1 65 ? 32.886 17.326 6.468 1.00 23.00 74 VAL A C 1
ATOM 428 O O . VAL A 1 65 ? 33.346 16.553 5.621 1.00 18.96 74 VAL A O 1
ATOM 432 N N . TYR A 1 66 ? 32.290 16.792 7.573 1.00 17.73 75 TYR A N 1
ATOM 433 C CA . TYR A 1 66 ? 32.088 15.360 7.690 1.00 18.69 75 TYR A CA 1
ATOM 434 C C . TYR A 1 66 ? 31.289 14.769 6.541 1.00 18.65 75 TYR A C 1
ATOM 435 O O . TYR A 1 66 ? 31.537 13.649 6.082 1.00 19.03 75 TYR A O 1
ATOM 444 N N . ASP A 1 67 ? 30.242 15.498 6.097 1.00 18.60 76 ASP A N 1
ATOM 445 C CA . ASP A 1 67 ? 29.365 14.922 5.078 1.00 21.69 76 ASP A CA 1
ATOM 446 C C . ASP A 1 67 ? 30.003 14.982 3.650 1.00 21.79 76 ASP A C 1
ATOM 447 O O . ASP A 1 67 ? 29.523 14.235 2.806 1.00 23.61 76 ASP A O 1
ATOM 452 N N . SER A 1 68 ? 31.036 15.761 3.484 1.00 21.44 77 SER A N 1
ATOM 453 C CA . SER A 1 68 ? 31.533 16.047 2.135 1.00 23.83 77 SER A CA 1
ATOM 454 C C . SER A 1 68 ? 32.889 15.433 1.792 1.00 25.91 77 SER A C 1
ATOM 455 O O . SER A 1 68 ? 33.194 15.482 0.586 1.00 23.99 77 SER A O 1
ATOM 458 N N . ILE A 1 69 ? 33.705 15.158 2.811 1.00 22.99 78 ILE A N 1
ATOM 459 C CA . ILE A 1 69 ? 35.156 14.998 2.561 1.00 21.44 78 ILE A CA 1
ATOM 460 C C . ILE A 1 69 ? 35.436 13.609 2.053 1.00 17.56 78 ILE A C 1
ATOM 461 O O . ILE A 1 69 ? 34.764 12.618 2.338 1.00 16.26 78 ILE A O 1
ATOM 466 N N . ALA A 1 70 ? 36.518 13.447 1.250 1.00 14.84 79 ALA A N 1
ATOM 467 C CA . ALA A 1 70 ? 37.029 12.114 0.977 1.00 16.03 79 ALA A CA 1
ATOM 468 C C . ALA A 1 70 ? 37.383 11.383 2.301 1.00 13.92 79 ALA A C 1
ATOM 469 O O . ALA A 1 70 ? 38.199 11.993 2.999 1.00 18.59 79 ALA A O 1
ATOM 471 N N . LEU A 1 71 ? 37.064 10.131 2.392 1.00 12.41 80 LEU A N 1
ATOM 472 C CA . LEU A 1 71 ? 37.164 9.376 3.641 1.00 17.58 80 LEU A CA 1
ATOM 473 C C . LEU A 1 71 ? 37.693 8.002 3.375 1.00 21.19 80 LEU A C 1
ATOM 474 O O . LEU A 1 71 ? 38.202 7.305 4.273 1.00 28.19 80 LEU A O 1
ATOM 479 N N . ASP A 1 72 ? 37.758 7.574 2.102 1.00 23.28 81 ASP A N 1
ATOM 480 C CA . ASP A 1 72 ? 37.995 6.189 1.778 1.00 20.37 81 ASP A CA 1
ATOM 481 C C . ASP A 1 72 ? 39.470 5.812 1.727 1.00 19.36 81 ASP A C 1
ATOM 482 O O . ASP A 1 72 ? 40.325 6.656 1.532 1.00 22.22 81 ASP A O 1
ATOM 487 N N . LEU A 1 73 ? 39.773 4.605 2.199 1.00 18.75 82 LEU A N 1
ATOM 488 C CA . LEU A 1 73 ? 41.126 4.046 2.064 1.00 23.82 82 LEU A CA 1
ATOM 489 C C . LEU A 1 73 ? 40.982 2.656 1.441 1.00 23.19 82 LEU A C 1
ATOM 490 O O . LEU A 1 73 ? 40.045 1.897 1.689 1.00 25.04 82 LEU A O 1
ATOM 495 N N . PRO A 1 74 ? 42.036 2.202 0.747 1.00 27.76 83 PRO A N 1
ATOM 496 C CA . PRO A 1 74 ? 41.958 0.993 -0.042 1.00 26.66 83 PRO A CA 1
ATOM 497 C C . PRO A 1 74 ? 41.805 -0.194 0.889 1.00 26.87 83 PRO A C 1
ATOM 498 O O . PRO A 1 74 ? 41.323 -1.232 0.482 1.00 28.14 83 PRO A O 1
ATOM 502 N N . THR A 1 75 ? 42.376 -0.104 2.092 1.00 28.06 84 THR A N 1
ATOM 503 C CA . THR A 1 75 ? 42.350 -1.201 3.050 1.00 28.40 84 THR A CA 1
ATOM 504 C C . THR A 1 75 ? 41.115 -1.272 3.927 1.00 28.10 84 THR A C 1
ATOM 505 O O . THR A 1 75 ? 41.083 -2.169 4.773 1.00 27.81 84 THR A O 1
ATOM 509 N N . ASP A 1 76 ? 40.148 -0.363 3.824 1.00 26.42 85 ASP A N 1
ATOM 510 C CA . ASP A 1 76 ? 38.934 -0.426 4.615 1.00 27.61 85 ASP A CA 1
ATOM 511 C C . ASP A 1 76 ? 38.223 -1.765 4.550 1.00 32.49 85 ASP A C 1
ATOM 512 O O . ASP A 1 76 ? 38.061 -2.337 3.467 1.00 30.19 85 ASP A O 1
ATOM 517 N N . ARG A 1 77 ? 37.800 -2.296 5.695 1.00 29.82 86 ARG A N 1
ATOM 518 C CA . ARG A 1 77 ? 37.040 -3.531 5.809 1.00 33.39 86 ARG A CA 1
ATOM 519 C C . ARG A 1 77 ? 35.555 -3.291 6.013 1.00 35.34 86 ARG A C 1
ATOM 520 O O . ARG A 1 77 ? 35.173 -2.226 6.522 1.00 36.21 86 ARG A O 1
ATOM 528 N N . ASP A 1 78 ? 34.651 -4.086 5.437 1.00 33.19 87 ASP A N 1
ATOM 529 C CA . ASP A 1 78 ? 33.247 -3.667 5.366 1.00 33.04 87 ASP A CA 1
ATOM 530 C C . ASP A 1 78 ? 32.273 -4.780 5.738 1.00 33.80 87 ASP A C 1
ATOM 531 O O . ASP A 1 78 ? 31.050 -4.560 5.731 1.00 38.75 87 ASP A O 1
ATOM 536 N N . ASP A 1 79 ? 32.784 -5.897 6.213 1.00 26.84 88 ASP A N 1
ATOM 537 C CA . ASP A 1 79 ? 31.978 -7.082 6.460 1.00 30.71 88 ASP A CA 1
ATOM 538 C C . ASP A 1 79 ? 31.446 -7.055 7.901 1.00 28.91 88 ASP A C 1
ATOM 539 O O . ASP A 1 79 ? 31.859 -7.829 8.772 1.00 28.39 88 ASP A O 1
ATOM 544 N N . VAL A 1 80 ? 30.641 -6.039 8.185 1.00 28.53 89 VAL A N 1
ATOM 545 C CA . VAL A 1 80 ? 30.140 -5.882 9.549 1.00 27.74 89 VAL A CA 1
ATOM 546 C C . VAL A 1 80 ? 28.624 -5.752 9.500 1.00 29.96 89 VAL A C 1
ATOM 547 O O . VAL A 1 80 ? 28.091 -5.056 8.646 1.00 31.51 89 VAL A O 1
ATOM 551 N N . GLU A 1 81 ? 27.955 -6.265 10.512 1.00 28.76 90 GLU A N 1
ATOM 552 C CA . GLU A 1 81 ? 26.503 -6.294 10.579 1.00 30.25 90 GLU A CA 1
ATOM 553 C C . GLU A 1 81 ? 26.070 -5.136 11.474 1.00 32.06 90 GLU A C 1
ATOM 554 O O . GLU A 1 81 ? 26.731 -5.007 12.504 1.00 33.93 90 GLU A O 1
ATOM 560 N N . THR A 1 82 ? 25.037 -4.388 11.165 1.00 32.80 91 THR A N 1
ATOM 561 C CA . THR A 1 82 ? 24.558 -3.363 12.083 1.00 32.82 91 THR A CA 1
ATOM 562 C C . THR A 1 82 ? 23.164 -3.676 12.616 1.00 34.41 91 THR A C 1
ATOM 563 O O . THR A 1 82 ? 22.389 -4.438 12.055 1.00 35.30 91 THR A O 1
ATOM 567 N N . SER A 1 83 ? 22.838 -3.132 13.783 1.00 32.67 92 SER A N 1
ATOM 568 C CA . SER A 1 83 ? 21.453 -3.071 14.242 1.00 29.49 92 SER A CA 1
ATOM 569 C C . SER A 1 83 ? 21.244 -1.906 15.175 1.00 29.73 92 SER A C 1
ATOM 570 O O . SER A 1 83 ? 22.138 -1.091 15.350 1.00 27.16 92 SER A O 1
ATOM 573 N N . THR A 1 84 ? 20.009 -1.759 15.667 1.00 30.84 93 THR A N 1
ATOM 574 C CA . THR A 1 84 ? 19.652 -0.656 16.539 1.00 30.55 93 THR A CA 1
ATOM 575 C C . THR A 1 84 ? 18.937 -1.205 17.770 1.00 31.98 93 THR A C 1
ATOM 576 O O . THR A 1 84 ? 18.331 -2.269 17.756 1.00 32.08 93 THR A O 1
ATOM 580 N N . GLU A 1 85 ? 19.184 -0.565 18.905 1.00 29.06 94 GLU A N 1
ATOM 581 C CA . GLU A 1 85 ? 18.343 -0.783 20.090 1.00 29.89 94 GLU A CA 1
ATOM 582 C C . GLU A 1 85 ? 17.869 0.587 20.543 1.00 31.51 94 GLU A C 1
ATOM 583 O O . GLU A 1 85 ? 18.516 1.586 20.193 1.00 34.05 94 GLU A O 1
ATOM 589 N N . THR A 1 86 ? 16.783 0.670 21.312 1.00 30.17 95 THR A N 1
ATOM 590 C CA . THR A 1 86 ? 16.313 1.914 21.872 1.00 28.01 95 THR A CA 1
ATOM 591 C C . THR A 1 86 ? 16.108 1.710 23.386 1.00 30.84 95 THR A C 1
ATOM 592 O O . THR A 1 86 ? 15.521 0.690 23.771 1.00 29.12 95 THR A O 1
ATOM 596 N N . ILE A 1 87 ? 16.691 2.599 24.165 1.00 27.83 96 ILE A N 1
ATOM 597 C CA . ILE A 1 87 ? 16.559 2.551 25.611 1.00 29.03 96 ILE A CA 1
ATOM 598 C C . ILE A 1 87 ? 16.035 3.888 26.093 1.00 28.63 96 ILE A C 1
ATOM 599 O O . ILE A 1 87 ? 15.933 4.850 25.342 1.00 26.97 96 ILE A O 1
ATOM 604 N N . LEU A 1 88 ? 15.608 3.924 27.381 1.00 27.84 97 LEU A N 1
ATOM 605 C CA . LEU A 1 88 ? 15.049 5.131 27.948 1.00 23.41 97 LEU A CA 1
ATOM 606 C C . LEU A 1 88 ? 16.078 5.832 28.843 1.00 23.48 97 LEU A C 1
ATOM 607 O O . LEU A 1 88 ? 16.804 5.173 29.589 1.00 27.32 97 LEU A O 1
ATOM 612 N N . GLY A 1 89 ? 16.150 7.137 28.734 1.00 21.48 98 GLY A N 1
ATOM 613 C CA . GLY A 1 89 ? 17.077 7.932 29.501 1.00 25.39 98 GLY A CA 1
ATOM 614 C C . GLY A 1 89 ? 16.352 8.468 30.741 1.00 28.90 98 GLY A C 1
ATOM 615 O O . GLY A 1 89 ? 15.204 8.124 31.034 1.00 28.48 98 GLY A O 1
ATOM 616 N N . VAL A 1 90 ? 16.971 9.436 31.357 1.00 28.37 99 VAL A N 1
ATOM 617 C CA . VAL A 1 90 ? 16.607 9.953 32.709 1.00 28.90 99 VAL A CA 1
ATOM 618 C C . VAL A 1 90 ? 15.405 10.841 32.640 1.00 30.82 99 VAL A C 1
ATOM 619 O O . VAL A 1 90 ? 14.570 10.983 33.597 1.00 30.15 99 VAL A O 1
ATOM 623 N N . ASP A 1 91 ? 15.106 11.361 31.445 1.00 25.13 100 ASP A N 1
ATOM 624 C CA . ASP A 1 91 ? 13.993 12.274 31.230 1.00 25.21 100 ASP A CA 1
ATOM 625 C C . ASP A 1 91 ? 12.835 11.568 30.549 1.00 26.16 100 ASP A C 1
ATOM 626 O O . ASP A 1 91 ? 11.980 12.217 29.939 1.00 33.25 100 ASP A O 1
ATOM 631 N N . GLY A 1 92 ? 12.809 10.274 30.436 1.00 21.80 101 GLY A N 1
ATOM 632 C CA . GLY A 1 92 ? 11.988 9.494 29.535 1.00 29.95 101 GLY A CA 1
ATOM 633 C C . GLY A 1 92 ? 12.324 9.668 28.049 1.00 30.81 101 GLY A C 1
ATOM 634 O O . GLY A 1 92 ? 11.602 9.118 27.223 1.00 33.75 101 GLY A O 1
ATOM 635 N N . ASN A 1 93 ? 13.407 10.327 27.685 1.00 30.05 102 ASN A N 1
ATOM 636 C CA . ASN A 1 93 ? 13.923 10.425 26.320 1.00 28.57 102 ASN A CA 1
ATOM 637 C C . ASN A 1 93 ? 14.378 9.107 25.746 1.00 28.43 102 ASN A C 1
ATOM 638 O O . ASN A 1 93 ? 14.921 8.240 26.437 1.00 26.11 102 ASN A O 1
ATOM 643 N N . GLU A 1 94 ? 14.130 8.896 24.431 1.00 27.09 103 GLU A N 1
ATOM 644 C CA . GLU A 1 94 ? 14.549 7.623 23.837 1.00 27.97 103 GLU A CA 1
ATOM 645 C C . GLU A 1 94 ? 16.015 7.821 23.400 1.00 22.45 103 GLU A C 1
ATOM 646 O O . GLU A 1 94 ? 16.297 8.863 22.823 1.00 25.62 103 GLU A O 1
ATOM 652 N N . ILE A 1 95 ? 16.841 6.855 23.700 1.00 21.45 104 ILE A N 1
ATOM 653 C CA . ILE A 1 95 ? 18.241 6.879 23.293 1.00 24.21 104 ILE A CA 1
ATOM 654 C C . ILE A 1 95 ? 18.467 5.733 22.319 1.00 24.18 104 ILE A C 1
ATOM 655 O O . ILE A 1 95 ? 18.264 4.554 22.595 1.00 28.77 104 ILE A O 1
ATOM 660 N N . THR A 1 96 ? 18.886 6.112 21.092 1.00 24.58 105 THR A N 1
ATOM 661 C CA . THR A 1 96 ? 19.195 5.067 20.119 1.00 20.95 105 THR A CA 1
ATOM 662 C C . THR A 1 96 ? 20.631 4.587 20.300 1.00 20.26 105 THR A C 1
ATOM 663 O O . THR A 1 96 ? 21.559 5.414 20.469 1.00 23.25 105 THR A O 1
ATOM 667 N N . LEU A 1 97 ? 20.752 3.277 20.247 1.00 21.64 106 LEU A N 1
ATOM 668 C CA . LEU A 1 97 ? 22.045 2.618 20.252 1.00 22.19 106 LEU A CA 1
ATOM 669 C C . LEU A 1 97 ? 22.257 2.004 18.853 1.00 25.29 106 LEU A C 1
ATOM 670 O O . LEU A 1 97 ? 21.498 1.170 18.382 1.00 28.67 106 LEU A O 1
ATOM 675 N N . HIS A 1 98 ? 23.369 2.391 18.237 1.00 26.29 107 HIS A N 1
ATOM 676 C CA . HIS A 1 98 ? 23.790 1.702 17.001 1.00 22.61 107 HIS A CA 1
ATOM 677 C C . HIS A 1 98 ? 24.769 0.599 17.266 1.00 22.21 107 HIS A C 1
ATOM 678 O O . HIS A 1 98 ? 25.878 0.911 17.701 1.00 23.40 107 HIS A O 1
ATOM 685 N N . VAL A 1 99 ? 24.512 -0.666 16.956 1.00 22.26 108 VAL A N 1
ATOM 686 C CA . VAL A 1 99 ? 25.379 -1.771 17.291 1.00 25.51 108 VAL A CA 1
ATOM 687 C C . VAL A 1 99 ? 26.097 -2.325 16.051 1.00 26.94 108 VAL A C 1
ATOM 688 O O . VAL A 1 99 ? 25.432 -2.491 15.020 1.00 28.35 108 VAL A O 1
ATOM 692 N N . PHE A 1 100 ? 27.427 -2.404 16.105 1.00 22.98 109 PHE A N 1
ATOM 693 C CA . PHE A 1 100 ? 28.238 -2.918 14.984 1.00 19.42 109 PHE A CA 1
ATOM 694 C C . PHE A 1 100 ? 28.987 -4.165 15.365 1.00 24.66 109 PHE A C 1
ATOM 695 O O . PHE A 1 100 ? 29.572 -4.216 16.465 1.00 26.50 109 PHE A O 1
ATOM 703 N N . ARG A 1 101 ? 28.981 -5.240 14.549 1.00 22.39 110 ARG A N 1
ATOM 704 C CA . ARG A 1 101 ? 29.734 -6.433 14.902 1.00 24.48 110 ARG A CA 1
ATOM 705 C C . ARG A 1 101 ? 30.186 -7.107 13.592 1.00 25.29 110 ARG A C 1
ATOM 706 O O . ARG A 1 101 ? 29.561 -6.847 12.569 1.00 28.09 110 ARG A O 1
ATOM 714 N N . PRO A 1 102 ? 31.266 -7.834 13.656 1.00 26.56 111 PRO A N 1
ATOM 715 C CA . PRO A 1 102 ? 31.826 -8.466 12.466 1.00 28.66 111 PRO A CA 1
ATOM 716 C C . PRO A 1 102 ? 30.899 -9.555 11.943 1.00 31.20 111 PRO A C 1
ATOM 717 O O . PRO A 1 102 ? 30.404 -10.338 12.763 1.00 32.17 111 PRO A O 1
ATOM 721 N N . ALA A 1 103 ? 30.555 -9.527 10.663 1.00 32.68 112 ALA A N 1
ATOM 722 C CA . ALA A 1 103 ? 29.594 -10.485 10.118 1.00 38.14 112 ALA A CA 1
ATOM 723 C C . ALA A 1 103 ? 30.104 -11.908 10.291 1.00 41.73 112 ALA A C 1
ATOM 724 O O . ALA A 1 103 ? 31.282 -12.201 10.070 1.00 41.46 112 ALA A O 1
ATOM 726 N N . GLY A 1 104 ? 29.232 -12.783 10.789 1.00 46.39 113 GLY A N 1
ATOM 727 C CA . GLY A 1 104 ? 29.495 -14.210 10.826 1.00 50.63 113 GLY A CA 1
ATOM 728 C C . GLY A 1 104 ? 30.562 -14.650 11.817 1.00 55.09 113 GLY A C 1
ATOM 729 O O . GLY A 1 104 ? 31.127 -15.752 11.681 1.00 57.56 113 GLY A O 1
ATOM 730 N N . VAL A 1 105 ? 30.843 -13.855 12.850 1.00 53.77 114 VAL A N 1
ATOM 731 C CA . VAL A 1 105 ? 31.614 -14.349 13.993 1.00 51.87 114 VAL A CA 1
ATOM 732 C C . VAL A 1 105 ? 30.662 -14.771 15.103 1.00 52.31 114 VAL A C 1
ATOM 733 O O . VAL A 1 105 ? 29.768 -14.015 15.497 1.00 51.75 114 VAL A O 1
ATOM 737 N N . GLU A 1 106 ? 30.800 -16.013 15.569 1.00 51.46 115 GLU A N 1
ATOM 738 C CA . GLU A 1 106 ? 30.032 -16.441 16.737 1.00 52.64 115 GLU A CA 1
ATOM 739 C C . GLU A 1 106 ? 30.920 -16.376 17.984 1.00 51.09 115 GLU A C 1
ATOM 740 O O . GLU A 1 106 ? 32.149 -16.392 17.894 1.00 49.55 115 GLU A O 1
ATOM 746 N N . GLY A 1 107 ? 30.279 -16.361 19.150 1.00 48.12 116 GLY A N 1
ATOM 747 C CA . GLY A 1 107 ? 31.070 -16.449 20.384 1.00 45.61 116 GLY A CA 1
ATOM 748 C C . GLY A 1 107 ? 31.415 -15.025 20.855 1.00 41.56 116 GLY A C 1
ATOM 749 O O . GLY A 1 107 ? 30.996 -14.057 20.214 1.00 40.53 116 GLY A O 1
ATOM 750 N N . VAL A 1 108 ? 31.975 -14.958 22.065 1.00 37.75 117 VAL A N 1
ATOM 751 C CA . VAL A 1 108 ? 32.018 -13.683 22.762 1.00 34.20 117 VAL A CA 1
ATOM 752 C C . VAL A 1 108 ? 33.127 -12.839 22.110 1.00 28.92 117 VAL A C 1
ATOM 753 O O . VAL A 1 108 ? 34.089 -13.376 21.554 1.00 29.03 117 VAL A O 1
ATOM 757 N N . LEU A 1 109 ? 32.925 -11.546 22.094 1.00 25.59 118 LEU A N 1
ATOM 758 C CA . LEU A 1 109 ? 33.917 -10.591 21.586 1.00 26.36 118 LEU A CA 1
ATOM 759 C C . LEU A 1 109 ? 34.070 -9.462 22.604 1.00 24.10 118 LEU A C 1
ATOM 760 O O . LEU A 1 109 ? 33.124 -9.084 23.301 1.00 25.18 118 LEU A O 1
ATOM 765 N N . PRO A 1 110 ? 35.242 -8.845 22.677 1.00 25.50 119 PRO A N 1
ATOM 766 C CA . PRO A 1 110 ? 35.411 -7.579 23.378 1.00 23.93 119 PRO A CA 1
ATOM 767 C C . PRO A 1 110 ? 34.374 -6.565 22.973 1.00 24.36 119 PRO A C 1
ATOM 768 O O . PRO A 1 110 ? 34.141 -6.388 21.762 1.00 27.02 119 PRO A O 1
ATOM 772 N N . GLY A 1 111 ? 33.817 -5.792 23.889 1.00 22.36 120 GLY A N 1
ATOM 773 C CA . GLY A 1 111 ? 32.899 -4.718 23.598 1.00 23.77 120 GLY A CA 1
ATOM 774 C C . GLY A 1 111 ? 33.497 -3.341 23.796 1.00 24.47 120 GLY A C 1
ATOM 775 O O . GLY A 1 111 ? 34.366 -3.104 24.639 1.00 23.81 120 GLY A O 1
ATOM 776 N N . LEU A 1 112 ? 33.017 -2.391 23.009 1.00 20.68 121 LEU A N 1
ATOM 777 C CA . LEU A 1 112 ? 33.432 -0.996 23.098 1.00 20.26 121 LEU A CA 1
ATOM 778 C C . LEU A 1 112 ? 32.185 -0.139 23.011 1.00 18.79 121 LEU A C 1
ATOM 779 O O . LEU A 1 112 ? 31.300 -0.479 22.226 1.00 22.06 121 LEU A O 1
ATOM 784 N N . VAL A 1 113 ? 31.923 0.762 23.931 1.00 18.45 122 VAL A N 1
ATOM 785 C CA . VAL A 1 113 ? 30.895 1.767 23.893 1.00 17.15 122 VAL A CA 1
ATOM 786 C C . VAL A 1 113 ? 31.541 3.060 23.416 1.00 21.00 122 VAL A C 1
ATOM 787 O O . VAL A 1 113 ? 32.530 3.533 23.988 1.00 22.76 122 VAL A O 1
ATOM 791 N N . TYR A 1 114 ? 31.061 3.546 22.284 1.00 19.35 123 TYR A N 1
ATOM 792 C CA . TYR A 1 114 ? 31.664 4.719 21.615 1.00 19.08 123 TYR A CA 1
ATOM 793 C C . TYR A 1 114 ? 30.894 5.971 21.838 1.00 16.10 123 TYR A C 1
ATOM 794 O O . TYR A 1 114 ? 29.704 6.125 21.518 1.00 17.38 123 TYR A O 1
ATOM 803 N N . THR A 1 115 ? 31.556 6.986 22.425 1.00 14.00 124 THR A N 1
ATOM 804 C CA . THR A 1 115 ? 30.909 8.282 22.541 1.00 14.09 124 THR A CA 1
ATOM 805 C C . THR A 1 115 ? 31.587 9.259 21.594 1.00 16.04 124 THR A C 1
ATOM 806 O O . THR A 1 115 ? 32.743 9.609 21.823 1.00 21.91 124 THR A O 1
ATOM 810 N N . HIS A 1 116 ? 30.803 9.890 20.737 1.00 16.90 125 HIS A N 1
ATOM 811 C CA . HIS A 1 116 ? 31.434 10.699 19.670 1.00 19.47 125 HIS A CA 1
ATOM 812 C C . HIS A 1 116 ? 31.777 12.114 20.079 1.00 22.21 125 HIS A C 1
ATOM 813 O O . HIS A 1 116 ? 31.284 12.741 21.033 1.00 19.47 125 HIS A O 1
ATOM 820 N N . GLY A 1 117 ? 32.590 12.775 19.220 1.00 19.62 126 GLY A N 1
ATOM 821 C CA . GLY A 1 117 ? 33.117 14.093 19.432 1.00 18.58 126 GLY A CA 1
ATOM 822 C C . GLY A 1 117 ? 32.153 15.208 19.060 1.00 17.02 126 GLY A C 1
ATOM 823 O O . GLY A 1 117 ? 31.039 14.929 18.622 1.00 20.47 126 GLY A O 1
ATOM 824 N N . GLY A 1 118 ? 32.542 16.443 19.197 1.00 14.70 127 GLY A N 1
ATOM 825 C CA . GLY A 1 118 ? 31.758 17.628 18.924 1.00 16.97 127 GLY A CA 1
ATOM 826 C C . GLY A 1 118 ? 31.465 18.425 20.188 1.00 17.17 127 GLY A C 1
ATOM 827 O O . GLY A 1 118 ? 30.505 19.200 20.246 1.00 20.62 127 GLY A O 1
ATOM 828 N N . GLY A 1 119 ? 32.396 18.374 21.150 1.00 17.61 128 GLY A N 1
ATOM 829 C CA . GLY A 1 119 ? 32.371 19.343 22.267 1.00 16.63 128 GLY A CA 1
ATOM 830 C C . GLY A 1 119 ? 31.178 19.041 23.156 1.00 16.92 128 GLY A C 1
ATOM 831 O O . GLY A 1 119 ? 30.698 19.939 23.902 1.00 17.16 128 GLY A O 1
ATOM 832 N N . MET A 1 120 ? 30.634 17.854 23.151 1.00 18.28 129 MET A N 1
ATOM 833 C CA . MET A 1 120 ? 29.346 17.474 23.712 1.00 23.08 129 MET A CA 1
ATOM 834 C C . MET A 1 120 ? 28.172 18.301 23.223 1.00 23.01 129 MET A C 1
ATOM 835 O O . MET A 1 120 ? 27.082 18.265 23.818 1.00 21.76 129 MET A O 1
ATOM 840 N N . THR A 1 121 ? 28.299 19.046 22.122 1.00 20.69 130 THR A N 1
ATOM 841 C CA . THR A 1 121 ? 27.334 20.115 21.797 1.00 22.80 130 THR A CA 1
ATOM 842 C C . THR A 1 121 ? 26.884 20.032 20.344 1.00 26.60 130 THR A C 1
ATOM 843 O O . THR A 1 121 ? 25.761 20.389 20.002 1.00 21.24 130 THR A O 1
ATOM 847 N N . ILE A 1 122 ? 27.826 19.640 19.446 1.00 23.35 131 ILE A N 1
ATOM 848 C CA . ILE A 1 122 ? 27.504 19.647 18.003 1.00 22.21 131 ILE A CA 1
ATOM 849 C C . ILE A 1 122 ? 27.867 18.305 17.377 1.00 22.10 131 ILE A C 1
ATOM 850 O O . ILE A 1 122 ? 28.367 17.390 18.015 1.00 17.92 131 ILE A O 1
ATOM 855 N N . LEU A 1 123 ? 27.455 18.153 16.114 1.00 21.42 132 LEU A N 1
ATOM 856 C CA . LEU A 1 123 ? 27.651 16.997 15.266 1.00 20.91 132 LEU A CA 1
ATOM 857 C C . LEU A 1 123 ? 26.614 15.936 15.558 1.00 23.81 132 LEU A C 1
ATOM 858 O O . LEU A 1 123 ? 26.382 15.512 16.699 1.00 23.69 132 LEU A O 1
ATOM 863 N N . THR A 1 124 ? 26.142 15.316 14.486 1.00 20.05 133 THR A N 1
ATOM 864 C CA . THR A 1 124 ? 25.113 14.258 14.521 1.00 20.80 133 THR A CA 1
ATOM 865 C C . THR A 1 124 ? 25.751 12.964 14.949 1.00 24.28 133 THR A C 1
ATOM 866 O O . THR A 1 124 ? 26.979 12.809 14.737 1.00 25.42 133 THR A O 1
ATOM 870 N N . THR A 1 125 ? 25.069 11.997 15.558 1.00 17.58 134 THR A N 1
ATOM 871 C CA . THR A 1 125 ? 25.609 10.726 15.901 1.00 14.33 134 THR A CA 1
ATOM 872 C C . THR A 1 125 ? 25.761 9.850 14.643 1.00 20.63 134 THR A C 1
ATOM 873 O O . THR A 1 125 ? 26.856 9.345 14.404 1.00 15.68 134 THR A O 1
ATOM 877 N N . ASP A 1 126 ? 24.643 9.698 13.923 1.00 18.62 135 ASP A N 1
ATOM 878 C CA . ASP A 1 126 ? 24.719 8.711 12.817 1.00 22.05 135 ASP A CA 1
ATOM 879 C C . ASP A 1 126 ? 25.182 9.423 11.545 1.00 26.14 135 ASP A C 1
ATOM 880 O O . ASP A 1 126 ? 24.386 10.030 10.811 1.00 25.15 135 ASP A O 1
ATOM 885 N N . ASN A 1 127 ? 26.502 9.492 11.374 1.00 22.47 136 ASN A N 1
ATOM 886 C CA . ASN A 1 127 ? 27.031 10.164 10.179 1.00 20.84 136 ASN A CA 1
ATOM 887 C C . ASN A 1 127 ? 28.200 9.357 9.648 1.00 21.57 136 ASN A C 1
ATOM 888 O O . ASN A 1 127 ? 28.664 8.435 10.320 1.00 18.43 136 ASN A O 1
ATOM 893 N N . ARG A 1 128 ? 28.688 9.679 8.427 1.00 21.52 137 ARG A N 1
ATOM 894 C CA . ARG A 1 128 ? 29.571 8.644 7.798 1.00 16.82 137 ARG A CA 1
ATOM 895 C C . ARG A 1 128 ? 30.932 8.590 8.492 1.00 14.59 137 ARG A C 1
ATOM 896 O O . ARG A 1 128 ? 31.587 7.531 8.434 1.00 17.85 137 ARG A O 1
ATOM 904 N N . VAL A 1 129 ? 31.364 9.688 9.113 1.00 16.43 138 VAL A N 1
ATOM 905 C CA . VAL A 1 129 ? 32.657 9.676 9.785 1.00 16.01 138 VAL A CA 1
ATOM 906 C C . VAL A 1 129 ? 32.571 8.715 10.990 1.00 19.09 138 VAL A C 1
ATOM 907 O O . VAL A 1 129 ? 33.429 7.878 11.222 1.00 16.64 138 VAL A O 1
ATOM 911 N N . HIS A 1 130 ? 31.554 8.940 11.851 1.00 17.81 139 HIS A N 1
ATOM 912 C CA . HIS A 1 130 ? 31.353 8.027 12.971 1.00 14.28 139 HIS A CA 1
ATOM 913 C C . HIS A 1 130 ? 31.137 6.613 12.552 1.00 19.08 139 HIS A C 1
ATOM 914 O O . HIS A 1 130 ? 31.711 5.698 13.192 1.00 22.41 139 HIS A O 1
ATOM 921 N N . ARG A 1 131 ? 30.284 6.296 11.570 1.00 18.49 140 ARG A N 1
ATOM 922 C CA . ARG A 1 131 ? 30.094 4.950 11.070 1.00 17.41 140 ARG A CA 1
ATOM 923 C C . ARG A 1 131 ? 31.389 4.268 10.580 1.00 16.02 140 ARG A C 1
ATOM 924 O O . ARG A 1 131 ? 31.549 3.070 10.786 1.00 16.68 140 ARG A O 1
ATOM 932 N N . ARG A 1 132 ? 32.224 5.067 9.936 1.00 18.76 141 ARG A N 1
ATOM 933 C CA . ARG A 1 132 ? 33.509 4.486 9.423 1.00 15.69 141 ARG A CA 1
ATOM 934 C C . ARG A 1 132 ? 34.401 4.080 10.573 1.00 15.47 141 ARG A C 1
ATOM 935 O O . ARG A 1 132 ? 34.971 2.983 10.595 1.00 14.79 141 ARG A O 1
ATOM 943 N N . TRP A 1 133 ? 34.450 4.922 11.617 1.00 16.98 142 TRP A N 1
ATOM 944 C CA . TRP A 1 133 ? 35.222 4.551 12.783 1.00 15.26 142 TRP A CA 1
ATOM 945 C C . TRP A 1 133 ? 34.667 3.328 13.475 1.00 13.68 142 TRP A C 1
ATOM 946 O O . TRP A 1 133 ? 35.425 2.400 13.828 1.00 15.66 142 TRP A O 1
ATOM 957 N N . CYS A 1 134 ? 33.348 3.210 13.704 1.00 17.27 143 CYS A N 1
ATOM 958 C CA . CYS A 1 134 ? 32.780 2.022 14.351 1.00 16.65 143 CYS A CA 1
ATOM 959 C C . CYS A 1 134 ? 32.932 0.767 13.481 1.00 19.45 143 CYS A C 1
ATOM 960 O O . CYS A 1 134 ? 33.223 -0.331 13.926 1.00 18.21 143 CYS A O 1
ATOM 963 N N . THR A 1 135 ? 32.924 0.940 12.167 1.00 17.91 144 THR A N 1
ATOM 964 C CA . THR A 1 135 ? 33.101 -0.252 11.266 1.00 18.31 144 THR A CA 1
ATOM 965 C C . THR A 1 135 ? 34.552 -0.701 11.322 1.00 15.85 144 THR A C 1
ATOM 966 O O . THR A 1 135 ? 34.840 -1.895 11.360 1.00 17.78 144 THR A O 1
ATOM 970 N N . ASP A 1 136 ? 35.502 0.242 11.361 1.00 17.69 145 ASP A N 1
ATOM 971 C CA . ASP A 1 136 ? 36.912 -0.155 11.505 1.00 16.06 145 ASP A CA 1
ATOM 972 C C . ASP A 1 136 ? 37.158 -1.013 12.751 1.00 18.78 145 ASP A C 1
ATOM 973 O O . ASP A 1 136 ? 37.849 -2.025 12.756 1.00 19.46 145 ASP A O 1
ATOM 978 N N . LEU A 1 137 ? 36.742 -0.461 13.910 1.00 16.42 146 LEU A N 1
ATOM 979 C CA . LEU A 1 137 ? 36.821 -1.224 15.155 1.00 17.58 146 LEU A CA 1
ATOM 980 C C . LEU A 1 137 ? 36.159 -2.575 15.184 1.00 18.00 146 LEU A C 1
ATOM 981 O O . LEU A 1 137 ? 36.710 -3.542 15.742 1.00 18.27 146 LEU A O 1
ATOM 986 N N . ALA A 1 138 ? 34.915 -2.655 14.695 1.00 16.50 147 ALA A N 1
ATOM 987 C CA . ALA A 1 138 ? 34.218 -3.938 14.648 1.00 16.05 147 ALA A CA 1
ATOM 988 C C . ALA A 1 138 ? 34.886 -4.940 13.700 1.00 21.33 147 ALA A C 1
ATOM 989 O O . ALA A 1 138 ? 35.110 -6.101 14.065 1.00 21.34 147 ALA A O 1
ATOM 991 N N . ALA A 1 139 ? 35.332 -4.460 12.541 1.00 20.45 148 ALA A N 1
ATOM 992 C CA . ALA A 1 139 ? 36.064 -5.327 11.620 1.00 21.68 148 ALA A CA 1
ATOM 993 C C . ALA A 1 139 ? 37.321 -5.852 12.278 1.00 23.03 148 ALA A C 1
ATOM 994 O O . ALA A 1 139 ? 37.745 -6.940 11.867 1.00 25.35 148 ALA A O 1
ATOM 996 N N . ALA A 1 140 ? 37.970 -5.148 13.197 1.00 21.98 149 ALA A N 1
ATOM 997 C CA . ALA A 1 140 ? 39.153 -5.647 13.884 1.00 21.93 149 ALA A CA 1
ATOM 998 C C . ALA A 1 140 ? 38.827 -6.654 14.983 1.00 26.54 149 ALA A C 1
ATOM 999 O O . ALA A 1 140 ? 39.749 -7.240 15.550 1.00 29.75 149 ALA A O 1
ATOM 1001 N N . GLY A 1 141 ? 37.559 -6.899 15.288 1.00 25.02 150 GLY A N 1
ATOM 1002 C CA . GLY A 1 141 ? 37.110 -8.035 16.092 1.00 23.95 150 GLY A CA 1
ATOM 1003 C C . GLY A 1 141 ? 36.500 -7.520 17.406 1.00 24.58 150 GLY A C 1
ATOM 1004 O O . GLY A 1 141 ? 36.817 -8.058 18.467 1.00 29.00 150 GLY A O 1
ATOM 1005 N N . SER A 1 142 ? 35.722 -6.457 17.346 1.00 22.96 151 SER A N 1
ATOM 1006 C CA . SER A 1 142 ? 34.981 -5.935 18.499 1.00 24.78 151 SER A CA 1
ATOM 1007 C C . SER A 1 142 ? 33.471 -5.939 18.261 1.00 25.83 151 SER A C 1
ATOM 1008 O O . SER A 1 142 ? 33.032 -5.818 17.111 1.00 24.82 151 SER A O 1
ATOM 1011 N N . VAL A 1 143 ? 32.669 -5.856 19.338 1.00 22.73 152 VAL A N 1
ATOM 1012 C CA . VAL A 1 143 ? 31.306 -5.366 19.198 1.00 20.99 152 VAL A CA 1
ATOM 1013 C C . VAL A 1 143 ? 31.286 -3.915 19.623 1.00 20.36 152 VAL A C 1
ATOM 1014 O O . VAL A 1 143 ? 31.816 -3.618 20.693 1.00 24.08 152 VAL A O 1
ATOM 1018 N N . VAL A 1 144 ? 30.771 -2.989 18.838 1.00 18.52 153 VAL A N 1
ATOM 1019 C CA . VAL A 1 144 ? 30.846 -1.583 19.099 1.00 17.42 153 VAL A CA 1
ATOM 1020 C C . VAL A 1 144 ? 29.402 -1.092 19.256 1.00 20.51 153 VAL A C 1
ATOM 1021 O O . VAL A 1 144 ? 28.555 -1.317 18.385 1.00 21.33 153 VAL A O 1
ATOM 1025 N N . VAL A 1 145 ? 29.177 -0.413 20.372 1.00 20.49 154 VAL A N 1
ATOM 1026 C CA . VAL A 1 145 ? 27.885 0.237 20.614 1.00 19.93 154 VAL A CA 1
ATOM 1027 C C . VAL A 1 145 ? 28.012 1.735 20.589 1.00 21.64 154 VAL A C 1
ATOM 1028 O O . VAL A 1 145 ? 28.611 2.419 21.481 1.00 20.05 154 VAL A O 1
ATOM 1032 N N . MET A 1 146 ? 27.484 2.367 19.495 1.00 16.58 155 MET A N 1
ATOM 1033 C CA . MET A 1 146 ? 27.621 3.817 19.440 1.00 14.94 155 MET A CA 1
ATOM 1034 C C . MET A 1 146 ? 26.374 4.447 20.077 1.00 19.61 155 MET A C 1
ATOM 1035 O O . MET A 1 146 ? 25.266 4.093 19.682 1.00 21.87 155 MET A O 1
ATOM 1040 N N . VAL A 1 147 ? 26.578 5.389 20.975 1.00 18.89 156 VAL A N 1
ATOM 1041 C CA . VAL A 1 147 ? 25.475 5.957 21.752 1.00 20.60 156 VAL A CA 1
ATOM 1042 C C . VAL A 1 147 ? 24.973 7.244 21.162 1.00 15.90 156 VAL A C 1
ATOM 1043 O O . VAL A 1 147 ? 25.752 8.207 21.050 1.00 19.27 156 VAL A O 1
ATOM 1047 N N . ASP A 1 148 ? 23.679 7.349 20.905 1.00 17.59 157 ASP A N 1
ATOM 1048 C CA . ASP A 1 148 ? 23.168 8.664 20.467 1.00 19.69 157 ASP A CA 1
ATOM 1049 C C . ASP A 1 148 ? 22.706 9.458 21.682 1.00 23.15 157 ASP A C 1
ATOM 1050 O O . ASP A 1 148 ? 21.505 9.513 21.916 1.00 22.45 157 ASP A O 1
ATOM 1055 N N . PHE A 1 149 ? 23.622 10.147 22.341 1.00 22.37 158 PHE A N 1
ATOM 1056 C CA . PHE A 1 149 ? 23.305 11.006 23.472 1.00 23.41 158 PHE A CA 1
ATOM 1057 C C . PHE A 1 149 ? 22.735 12.302 22.956 1.00 22.26 158 PHE A C 1
ATOM 1058 O O . PHE A 1 149 ? 23.058 12.784 21.859 1.00 21.09 158 PHE A O 1
ATOM 1066 N N . ARG A 1 150 ? 21.915 13.045 23.714 1.00 20.03 159 ARG A N 1
ATOM 1067 C CA . ARG A 1 150 ? 21.598 14.402 23.437 1.00 16.62 159 ARG A CA 1
ATOM 1068 C C . ARG A 1 150 ? 22.770 15.333 23.388 1.00 21.35 159 ARG A C 1
ATOM 1069 O O . ARG A 1 150 ? 23.462 15.621 24.391 1.00 21.81 159 ARG A O 1
ATOM 1077 N N . ASN A 1 151 ? 22.942 16.058 22.247 1.00 19.43 160 ASN A N 1
ATOM 1078 C CA . ASN A 1 151 ? 23.888 17.160 22.223 1.00 20.02 160 ASN A CA 1
ATOM 1079 C C . ASN A 1 151 ? 23.341 18.341 23.020 1.00 19.99 160 ASN A C 1
ATOM 1080 O O . ASN A 1 151 ? 22.127 18.497 23.102 1.00 22.50 160 ASN A O 1
ATOM 1085 N N . ALA A 1 152 ? 24.150 19.306 23.396 1.00 20.73 161 ALA A N 1
ATOM 1086 C CA . ALA A 1 152 ? 23.719 20.457 24.142 1.00 23.16 161 ALA A CA 1
ATOM 1087 C C . ALA A 1 152 ? 23.011 21.451 23.214 1.00 27.44 161 ALA A C 1
ATOM 1088 O O . ALA A 1 152 ? 22.092 22.131 23.677 1.00 25.43 161 ALA A O 1
ATOM 1090 N N . TRP A 1 153 ? 23.458 21.447 21.958 1.00 26.75 162 TRP A N 1
ATOM 1091 C CA . TRP A 1 153 ? 22.753 22.308 20.981 1.00 27.51 162 TRP A CA 1
ATOM 1092 C C . TRP A 1 153 ? 22.078 21.398 19.968 1.00 31.11 162 TRP A C 1
ATOM 1093 O O . TRP A 1 153 ? 22.556 20.378 19.472 1.00 27.33 162 TRP A O 1
ATOM 1104 N N . THR A 1 154 ? 20.813 21.730 19.730 1.00 34.19 163 THR A N 1
ATOM 1105 C CA . THR A 1 154 ? 20.022 21.065 18.680 1.00 35.18 163 THR A CA 1
ATOM 1106 C C . THR A 1 154 ? 19.201 22.161 18.041 1.00 37.91 163 THR A C 1
ATOM 1107 O O . THR A 1 154 ? 19.047 23.230 18.648 1.00 36.28 163 THR A O 1
ATOM 1111 N N . ALA A 1 155 ? 18.785 21.995 16.793 1.00 39.51 164 ALA A N 1
ATOM 1112 C CA . ALA A 1 155 ? 17.956 23.037 16.166 1.00 43.75 164 ALA A CA 1
ATOM 1113 C C . ALA A 1 155 ? 16.651 23.224 16.934 1.00 47.75 164 ALA A C 1
ATOM 1114 O O . ALA A 1 155 ? 16.122 24.329 17.040 1.00 47.99 164 ALA A O 1
ATOM 1116 N N . GLU A 1 156 ? 16.126 22.141 17.493 1.00 50.95 165 GLU A N 1
ATOM 1117 C CA . GLU A 1 156 ? 14.918 22.116 18.283 1.00 54.50 165 GLU A CA 1
ATOM 1118 C C . GLU A 1 156 ? 15.090 22.062 19.798 1.00 53.87 165 GLU A C 1
ATOM 1119 O O . GLU A 1 156 ? 14.311 21.361 20.477 1.00 55.18 165 GLU A O 1
ATOM 1125 N N . GLY A 1 157 ? 16.066 22.770 20.377 1.00 49.23 166 GLY A N 1
ATOM 1126 C CA . GLY A 1 157 ? 16.219 22.759 21.824 1.00 45.41 166 GLY A CA 1
ATOM 1127 C C . GLY A 1 157 ? 17.613 22.680 22.393 1.00 43.05 166 GLY A C 1
ATOM 1128 O O . GLY A 1 157 ? 18.538 22.073 21.835 1.00 46.41 166 GLY A O 1
ATOM 1129 N N . HIS A 1 158 ? 17.768 23.170 23.604 1.00 34.73 167 HIS A N 1
ATOM 1130 C CA . HIS A 1 158 ? 18.998 23.274 24.360 1.00 29.57 167 HIS A CA 1
ATOM 1131 C C . HIS A 1 158 ? 19.059 22.220 25.463 1.00 30.79 167 HIS A C 1
ATOM 1132 O O . HIS A 1 158 ? 18.161 22.174 26.315 1.00 29.31 167 HIS A O 1
ATOM 1139 N N . HIS A 1 159 ? 20.129 21.423 25.535 1.00 24.77 168 HIS A N 1
ATOM 1140 C CA . HIS A 1 159 ? 20.267 20.362 26.528 1.00 25.51 168 HIS A CA 1
ATOM 1141 C C . HIS A 1 159 ? 21.602 20.441 27.256 1.00 25.84 168 HIS A C 1
ATOM 1142 O O . HIS A 1 159 ? 22.517 19.646 27.014 1.00 26.03 168 HIS A O 1
ATOM 1149 N N . PRO A 1 160 ? 21.730 21.350 28.220 1.00 23.45 169 PRO A N 1
ATOM 1150 C CA . PRO A 1 160 ? 23.034 21.639 28.801 1.00 22.43 169 PRO A CA 1
ATOM 1151 C C . PRO A 1 160 ? 23.338 20.502 29.779 1.00 20.44 169 PRO A C 1
ATOM 1152 O O . PRO A 1 160 ? 22.539 19.583 29.941 1.00 19.65 169 PRO A O 1
ATOM 1156 N N . PHE A 1 161 ? 24.506 20.559 30.390 1.00 21.78 170 PHE A N 1
ATOM 1157 C CA . PHE A 1 161 ? 24.969 19.528 31.326 1.00 16.62 170 PHE A CA 1
ATOM 1158 C C . PHE A 1 161 ? 23.901 19.456 32.453 1.00 22.84 170 PHE A C 1
ATOM 1159 O O . PHE A 1 161 ? 23.393 20.550 32.737 1.00 23.00 170 PHE A O 1
ATOM 1167 N N . PRO A 1 162 ? 23.545 18.303 32.947 1.00 25.04 171 PRO A N 1
ATOM 1168 C CA . PRO A 1 162 ? 24.192 17.039 32.616 1.00 23.36 171 PRO A CA 1
ATOM 1169 C C . PRO A 1 162 ? 23.436 16.078 31.725 1.00 17.33 171 PRO A C 1
ATOM 1170 O O . PRO A 1 162 ? 23.659 14.870 31.755 1.00 17.94 171 PRO A O 1
ATOM 1174 N N . SER A 1 163 ? 22.651 16.527 30.750 1.00 16.50 172 SER A N 1
ATOM 1175 C CA . SER A 1 163 ? 21.807 15.583 29.999 1.00 17.31 172 SER A CA 1
ATOM 1176 C C . SER A 1 163 ? 22.565 14.525 29.196 1.00 17.89 172 SER A C 1
ATOM 1177 O O . SER A 1 163 ? 22.312 13.326 29.247 1.00 20.80 172 SER A O 1
ATOM 1180 N N . GLY A 1 164 ? 23.597 15.021 28.491 1.00 20.16 173 GLY A N 1
ATOM 1181 C CA . GLY A 1 164 ? 24.343 14.061 27.640 1.00 15.81 173 GLY A CA 1
ATOM 1182 C C . GLY A 1 164 ? 25.132 13.040 28.428 1.00 17.44 173 GLY A C 1
ATOM 1183 O O . GLY A 1 164 ? 25.125 11.877 28.075 1.00 19.44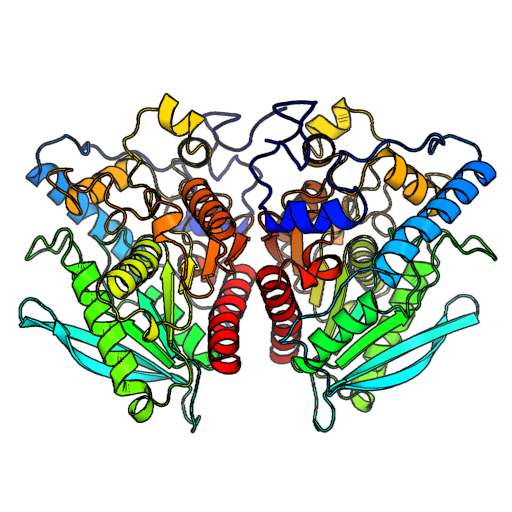 173 GLY A O 1
ATOM 1184 N N . VAL A 1 165 ? 25.690 13.429 29.605 1.00 20.00 174 VAL A N 1
ATOM 1185 C CA . VAL A 1 165 ? 26.447 12.441 30.374 1.00 16.32 174 VAL A CA 1
ATOM 1186 C C . VAL A 1 165 ? 25.534 11.453 31.037 1.00 14.60 174 VAL A C 1
ATOM 1187 O O . VAL A 1 165 ? 25.825 10.280 31.191 1.00 16.72 174 VAL A O 1
ATOM 1191 N N . GLU A 1 166 ? 24.301 11.885 31.392 1.00 20.27 175 GLU A N 1
ATOM 1192 C CA . GLU A 1 166 ? 23.308 10.924 31.901 1.00 20.44 175 GLU A CA 1
ATOM 1193 C C . GLU A 1 166 ? 22.923 9.950 30.796 1.00 18.48 175 GLU A C 1
ATOM 1194 O O . GLU A 1 166 ? 22.601 8.793 31.050 1.00 19.82 175 GLU A O 1
ATOM 1200 N N . ASP A 1 167 ? 22.704 10.462 29.587 1.00 21.57 176 ASP A N 1
ATOM 1201 C CA . ASP A 1 167 ? 22.442 9.534 28.469 1.00 19.00 176 ASP A CA 1
ATOM 1202 C C . ASP A 1 167 ? 23.581 8.555 28.267 1.00 16.27 176 ASP A C 1
ATOM 1203 O O . ASP A 1 167 ? 23.300 7.388 28.011 1.00 18.24 176 ASP A O 1
ATOM 1208 N N . CYS A 1 168 ? 24.867 9.027 28.318 1.00 22.12 177 CYS A N 1
ATOM 1209 C CA . CYS A 1 168 ? 25.941 8.041 28.189 1.00 16.96 177 CYS A CA 1
ATOM 1210 C C . CYS A 1 168 ? 25.998 7.062 29.375 1.00 16.15 177 CYS A C 1
ATOM 1211 O O . CYS A 1 168 ? 26.214 5.885 29.130 1.00 18.45 177 CYS A O 1
ATOM 1214 N N . LEU A 1 169 ? 25.773 7.524 30.597 1.00 17.73 178 LEU A N 1
ATOM 1215 C CA . LEU A 1 169 ? 25.773 6.463 31.666 1.00 16.39 178 LEU A CA 1
ATOM 1216 C C . LEU A 1 169 ? 24.693 5.433 31.478 1.00 15.77 178 LEU A C 1
ATOM 1217 O O . LEU A 1 169 ? 24.858 4.248 31.712 1.00 18.82 178 LEU A O 1
ATOM 1222 N N . ALA A 1 170 ? 23.450 5.881 31.176 1.00 19.92 179 ALA A N 1
ATOM 1223 C CA . ALA A 1 170 ? 22.351 4.957 30.893 1.00 18.97 179 ALA A CA 1
ATOM 1224 C C . ALA A 1 170 ? 22.650 3.873 29.899 1.00 21.26 179 ALA A C 1
ATOM 1225 O O . ALA A 1 170 ? 22.276 2.701 29.980 1.00 20.76 179 ALA A O 1
ATOM 1227 N N . ALA A 1 171 ? 23.333 4.290 28.786 1.00 18.85 180 ALA A N 1
ATOM 1228 C CA . ALA A 1 171 ? 23.773 3.339 27.783 1.00 15.79 180 ALA A CA 1
ATOM 1229 C C . ALA A 1 171 ? 24.805 2.396 28.345 1.00 14.09 180 ALA A C 1
ATOM 1230 O O . ALA A 1 171 ? 24.754 1.203 28.156 1.00 17.76 180 ALA A O 1
ATOM 1232 N N . VAL A 1 172 ? 25.811 2.898 29.076 1.00 17.69 181 VAL A N 1
ATOM 1233 C CA . VAL A 1 172 ? 26.838 1.965 29.572 1.00 15.37 181 VAL A CA 1
ATOM 1234 C C . VAL A 1 172 ? 26.289 0.926 30.561 1.00 20.15 181 VAL A C 1
ATOM 1235 O O . VAL A 1 172 ? 26.621 -0.257 30.522 1.00 21.29 181 VAL A O 1
ATOM 1239 N N . LEU A 1 173 ? 25.407 1.417 31.461 1.00 20.66 182 LEU A N 1
ATOM 1240 C CA . LEU A 1 173 ? 24.755 0.424 32.352 1.00 21.50 182 LEU A CA 1
ATOM 1241 C C . LEU A 1 173 ? 23.842 -0.513 31.599 1.00 23.95 182 LEU A C 1
ATOM 1242 O O . LEU A 1 173 ? 23.896 -1.700 31.898 1.00 25.24 182 LEU A O 1
ATOM 1247 N N . TRP A 1 174 ? 23.045 -0.095 30.603 1.00 25.88 183 TRP A N 1
ATOM 1248 C CA . TRP A 1 174 ? 22.326 -1.078 29.772 1.00 23.23 183 TRP A CA 1
ATOM 1249 C C . TRP A 1 174 ? 23.210 -2.104 29.116 1.00 24.07 183 TRP A C 1
ATOM 1250 O O . TRP A 1 174 ? 22.912 -3.306 29.057 1.00 28.33 183 TRP A O 1
ATOM 1261 N N . VAL A 1 175 ? 24.373 -1.693 28.535 1.00 22.65 184 VAL A N 1
ATOM 1262 C CA . VAL A 1 175 ? 25.250 -2.636 27.883 1.00 17.67 184 VAL A CA 1
ATOM 1263 C C . VAL A 1 175 ? 25.850 -3.632 28.871 1.00 18.53 184 VAL A C 1
ATOM 1264 O O . VAL A 1 175 ? 25.848 -4.845 28.669 1.00 20.41 184 VAL A O 1
ATOM 1268 N N . ASP A 1 176 ? 26.257 -3.132 30.035 1.00 22.93 185 ASP A N 1
ATOM 1269 C CA . ASP A 1 176 ? 26.725 -4.013 31.115 1.00 21.66 185 ASP A CA 1
ATOM 1270 C C . ASP A 1 176 ? 25.696 -5.058 31.506 1.00 22.62 185 ASP A C 1
ATOM 1271 O O . ASP A 1 176 ? 26.026 -6.248 31.597 1.00 22.14 185 ASP A O 1
ATOM 1276 N N . GLU A 1 177 ? 24.419 -4.707 31.524 1.00 25.46 186 GLU A N 1
ATOM 1277 C CA . GLU A 1 177 ? 23.363 -5.674 31.911 1.00 30.50 186 GLU A CA 1
ATOM 1278 C C . GLU A 1 177 ? 23.047 -6.654 30.809 1.00 31.41 186 GLU A C 1
ATOM 1279 O O . GLU A 1 177 ? 22.583 -7.787 31.010 1.00 30.49 186 GLU A O 1
ATOM 1285 N N . HIS A 1 178 ? 23.460 -6.266 29.585 1.00 28.91 187 HIS A N 1
ATOM 1286 C CA . HIS A 1 178 ? 23.228 -7.127 28.434 1.00 26.34 187 HIS A CA 1
ATOM 1287 C C . HIS A 1 178 ? 24.497 -7.751 27.914 1.00 28.61 187 HIS A C 1
ATOM 1288 O O . HIS A 1 178 ? 24.544 -8.140 26.728 1.00 29.93 187 HIS A O 1
ATOM 1295 N N . ARG A 1 179 ? 25.505 -8.008 28.782 1.00 25.87 188 ARG A N 1
ATOM 1296 C CA . ARG A 1 179 ? 26.759 -8.551 28.277 1.00 23.91 188 ARG A CA 1
ATOM 1297 C C . ARG A 1 179 ? 26.484 -9.885 27.592 1.00 29.69 188 ARG A C 1
ATOM 1298 O O . ARG A 1 179 ? 27.026 -10.233 26.543 1.00 26.50 188 ARG A O 1
ATOM 1306 N N . GLU A 1 180 ? 25.606 -10.661 28.256 1.00 29.33 189 GLU A N 1
ATOM 1307 C CA . GLU A 1 180 ? 25.386 -12.032 27.838 1.00 32.87 189 GLU A CA 1
ATOM 1308 C C . GLU A 1 180 ? 24.692 -12.057 26.487 1.00 33.28 189 GLU A C 1
ATOM 1309 O O . GLU A 1 180 ? 25.137 -12.763 25.580 1.00 35.82 189 GLU A O 1
ATOM 1315 N N . SER A 1 181 ? 23.623 -11.293 26.342 1.00 34.12 190 SER A N 1
ATOM 1316 C CA . SER A 1 181 ? 22.880 -11.301 25.087 1.00 34.98 190 SER A CA 1
ATOM 1317 C C . SER A 1 181 ? 23.527 -10.501 23.969 1.00 35.89 190 SER A C 1
ATOM 1318 O O . SER A 1 181 ? 23.326 -10.861 22.810 1.00 35.85 190 SER A O 1
ATOM 1321 N N . LEU A 1 182 ? 24.301 -9.460 24.257 1.00 34.93 191 LEU A N 1
ATOM 1322 C CA . LEU A 1 182 ? 25.179 -8.892 23.221 1.00 35.54 191 LEU A CA 1
ATOM 1323 C C . LEU A 1 182 ? 26.344 -9.788 22.858 1.00 32.94 191 LEU A C 1
ATOM 1324 O O . LEU A 1 182 ? 26.959 -9.609 21.802 1.00 39.10 191 LEU A O 1
ATOM 1329 N N . GLY A 1 183 ? 26.760 -10.705 23.716 1.00 33.22 192 GLY A N 1
ATOM 1330 C CA . GLY A 1 183 ? 27.941 -11.532 23.508 1.00 31.09 192 GLY A CA 1
ATOM 1331 C C . GLY A 1 183 ? 29.257 -10.813 23.782 1.00 32.31 192 GLY A C 1
ATOM 1332 O O . GLY A 1 183 ? 30.205 -10.935 22.984 1.00 31.86 192 GLY A O 1
ATOM 1333 N N . LEU A 1 184 ? 29.374 -10.137 24.919 1.00 29.98 193 LEU A N 1
ATOM 1334 C CA . LEU A 1 184 ? 30.583 -9.359 25.217 1.00 28.15 193 LEU A CA 1
ATOM 1335 C C . LEU A 1 184 ? 31.454 -10.029 26.272 1.00 31.08 193 LEU A C 1
ATOM 1336 O O . LEU A 1 184 ? 30.939 -10.454 27.328 1.00 26.42 193 LEU A O 1
ATOM 1341 N N . SER A 1 185 ? 32.785 -10.018 26.056 1.00 26.93 194 SER A N 1
ATOM 1342 C CA . SER A 1 185 ? 33.699 -10.469 27.110 1.00 28.20 194 SER A CA 1
ATOM 1343 C C . SER A 1 185 ? 34.286 -9.336 27.930 1.00 26.95 194 SER A C 1
ATOM 1344 O O . SER A 1 185 ? 35.163 -9.499 28.811 1.00 27.07 194 SER A O 1
ATOM 1347 N N . GLY A 1 186 ? 33.950 -8.103 27.545 1.00 22.64 195 GLY A N 1
ATOM 1348 C CA . GLY A 1 186 ? 34.467 -6.899 28.187 1.00 20.82 195 GLY A CA 1
ATOM 1349 C C . GLY A 1 186 ? 33.694 -5.679 27.718 1.00 22.24 195 GLY A C 1
ATOM 1350 O O . GLY A 1 186 ? 33.066 -5.683 26.633 1.00 23.98 195 GLY A O 1
ATOM 1351 N N . VAL A 1 187 ? 33.701 -4.622 28.520 1.00 17.94 196 VAL A N 1
ATOM 1352 C CA . VAL A 1 187 ? 33.158 -3.322 28.145 1.00 19.64 196 VAL A CA 1
ATOM 1353 C C . VAL A 1 187 ? 34.209 -2.250 28.344 1.00 24.32 196 VAL A C 1
ATOM 1354 O O . VAL A 1 187 ? 34.572 -1.893 29.477 1.00 23.03 196 VAL A O 1
ATOM 1358 N N . VAL A 1 188 ? 34.646 -1.604 27.238 1.00 19.21 197 VAL A N 1
ATOM 1359 C CA . VAL A 1 188 ? 35.524 -0.434 27.356 1.00 17.29 197 VAL A CA 1
ATOM 1360 C C . VAL A 1 188 ? 34.788 0.750 26.785 1.00 19.70 197 VAL A C 1
ATOM 1361 O O . VAL A 1 188 ? 34.020 0.567 25.816 1.00 21.17 197 VAL A O 1
ATOM 1365 N N . VAL A 1 189 ? 34.926 1.916 27.389 1.00 13.62 198 VAL A N 1
ATOM 1366 C CA . VAL A 1 189 ? 34.323 3.113 26.854 1.00 12.44 198 VAL A CA 1
ATOM 1367 C C . VAL A 1 189 ? 35.403 3.910 26.124 1.00 17.75 198 VAL A C 1
ATOM 1368 O O . VAL A 1 189 ? 36.490 4.098 26.689 1.00 17.52 198 VAL A O 1
ATOM 1372 N N . GLN A 1 190 ? 35.114 4.351 24.887 1.00 17.11 199 GLN A N 1
ATOM 1373 C CA . GLN A 1 190 ? 36.116 5.074 24.103 1.00 16.37 199 GLN A CA 1
ATOM 1374 C C . GLN A 1 190 ? 35.431 6.242 23.389 1.00 15.55 199 GLN A C 1
ATOM 1375 O O . GLN A 1 190 ? 34.276 6.084 23.001 1.00 14.68 199 GLN A O 1
ATOM 1381 N N . GLY A 1 191 ? 36.071 7.386 23.336 1.00 17.02 200 GLY A N 1
ATOM 1382 C CA . GLY A 1 191 ? 35.618 8.448 22.442 1.00 17.29 200 GLY A CA 1
ATOM 1383 C C . GLY A 1 191 ? 36.720 9.455 22.242 1.00 15.90 200 GLY A C 1
ATOM 1384 O O . GLY A 1 191 ? 37.714 9.484 22.967 1.00 15.04 200 GLY A O 1
ATOM 1385 N N . GLU A 1 192 ? 36.479 10.419 21.340 1.00 16.25 201 GLU A N 1
ATOM 1386 C CA . GLU A 1 192 ? 37.505 11.387 21.020 1.00 18.92 201 GLU A CA 1
ATOM 1387 C C . GLU A 1 192 ? 36.913 12.758 21.297 1.00 17.83 201 GLU A C 1
ATOM 1388 O O . GLU A 1 192 ? 35.737 12.968 21.014 1.00 18.13 201 GLU A O 1
ATOM 1394 N N . SER A 1 193 ? 37.700 13.663 21.816 1.00 13.61 202 SER A N 1
ATOM 1395 C CA . SER A 1 193 ? 37.438 15.054 21.896 1.00 15.08 202 SER A CA 1
ATOM 1396 C C . SER A 1 193 ? 36.310 15.381 22.878 1.00 19.36 202 SER A C 1
ATOM 1397 O O . SER A 1 193 ? 36.463 14.838 23.995 1.00 17.18 202 SER A O 1
ATOM 1400 N N . GLY A 1 194 ? 35.160 15.911 22.449 1.00 17.13 203 GLY A N 1
ATOM 1401 C CA . GLY A 1 194 ? 33.992 15.918 23.380 1.00 19.51 203 GLY A CA 1
ATOM 1402 C C . GLY A 1 194 ? 33.632 14.542 23.880 1.00 19.83 203 GLY A C 1
ATOM 1403 O O . GLY A 1 194 ? 33.068 14.346 24.997 1.00 16.21 203 GLY A O 1
ATOM 1404 N N . GLY A 1 195 ? 33.843 13.469 23.114 1.00 14.50 204 GLY A N 1
ATOM 1405 C CA . GLY A 1 195 ? 33.436 12.115 23.442 1.00 14.46 204 GLY A CA 1
ATOM 1406 C C . GLY A 1 195 ? 34.448 11.480 24.385 1.00 16.45 204 GLY A C 1
ATOM 1407 O O . GLY A 1 195 ? 34.121 10.538 25.115 1.00 17.34 204 GLY A O 1
ATOM 1408 N N . GLY A 1 196 ? 35.691 11.991 24.328 1.00 17.06 205 GLY A N 1
ATOM 1409 C CA . GLY A 1 196 ? 36.655 11.605 25.359 1.00 17.74 205 GLY A CA 1
ATOM 1410 C C . GLY A 1 196 ? 36.308 12.299 26.722 1.00 19.00 205 GLY A C 1
ATOM 1411 O O . GLY A 1 196 ? 36.399 11.583 27.728 1.00 17.27 205 GLY A O 1
ATOM 1412 N N . ASN A 1 197 ? 35.839 13.505 26.702 1.00 17.62 206 ASN A N 1
ATOM 1413 C CA . ASN A 1 197 ? 35.189 14.120 27.923 1.00 15.32 206 ASN A CA 1
ATOM 1414 C C . ASN A 1 197 ? 34.134 13.174 28.431 1.00 19.32 206 ASN A C 1
ATOM 1415 O O . ASN A 1 197 ? 34.226 12.658 29.573 1.00 21.86 206 ASN A O 1
ATOM 1420 N N . LEU A 1 198 ? 33.163 12.790 27.604 1.00 18.10 207 LEU A N 1
ATOM 1421 C CA . LEU A 1 198 ? 32.076 11.948 28.054 1.00 18.34 207 LEU A CA 1
ATOM 1422 C C . LEU A 1 198 ? 32.501 10.592 28.552 1.00 20.93 207 LEU A C 1
ATOM 1423 O O . LEU A 1 198 ? 31.866 10.010 29.490 1.00 16.67 207 LEU A O 1
ATOM 1428 N N . ALA A 1 199 ? 33.522 9.968 27.894 1.00 14.92 208 ALA A N 1
ATOM 1429 C CA . ALA A 1 199 ? 33.887 8.632 28.314 1.00 17.81 208 ALA A CA 1
ATOM 1430 C C . ALA A 1 199 ? 34.430 8.701 29.745 1.00 15.25 208 ALA A C 1
ATOM 1431 O O . ALA A 1 199 ? 34.183 7.788 30.583 1.00 18.89 208 ALA A O 1
ATOM 1433 N N . ILE A 1 200 ? 35.271 9.678 29.989 1.00 17.20 209 ILE A N 1
ATOM 1434 C CA . ILE A 1 200 ? 35.822 9.902 31.316 1.00 18.15 209 ILE A CA 1
ATOM 1435 C C . ILE A 1 200 ? 34.719 10.327 32.339 1.00 21.20 209 ILE A C 1
ATOM 1436 O O . ILE A 1 200 ? 34.668 9.710 33.403 1.00 16.35 209 ILE A O 1
ATOM 1441 N N . ALA A 1 201 ? 33.885 11.290 31.992 1.00 18.07 210 ALA A N 1
ATOM 1442 C CA . ALA A 1 201 ? 32.826 11.755 32.886 1.00 20.53 210 ALA A CA 1
ATOM 1443 C C . ALA A 1 201 ? 31.806 10.699 33.214 1.00 22.78 210 ALA A C 1
ATOM 1444 O O . ALA A 1 201 ? 31.257 10.590 34.333 1.00 22.10 210 ALA A O 1
ATOM 1446 N N . THR A 1 202 ? 31.489 9.766 32.300 1.00 17.43 211 THR A N 1
ATOM 1447 C CA . THR A 1 202 ? 30.600 8.669 32.519 1.00 17.98 211 THR A CA 1
ATOM 1448 C C . THR A 1 202 ? 31.209 7.682 33.513 1.00 22.37 211 THR A C 1
ATOM 1449 O O . THR A 1 202 ? 30.520 7.149 34.364 1.00 21.19 211 THR A O 1
ATOM 1453 N N . THR A 1 203 ? 32.532 7.510 33.435 1.00 16.87 212 THR A N 1
ATOM 1454 C CA . THR A 1 203 ? 33.221 6.583 34.332 1.00 17.69 212 THR A CA 1
ATOM 1455 C C . THR A 1 203 ? 33.236 7.195 35.766 1.00 17.90 212 THR A C 1
ATOM 1456 O O . THR A 1 203 ? 33.014 6.421 36.709 1.00 22.42 212 THR A O 1
ATOM 1460 N N . LEU A 1 204 ? 33.539 8.453 35.911 1.00 18.25 213 LEU A N 1
ATOM 1461 C CA . LEU A 1 204 ? 33.501 9.099 37.210 1.00 24.01 213 LEU A CA 1
ATOM 1462 C C . LEU A 1 204 ? 32.079 9.087 37.810 1.00 26.47 213 LEU A C 1
ATOM 1463 O O . LEU A 1 204 ? 31.943 8.948 39.037 1.00 26.66 213 LEU A O 1
ATOM 1468 N N . LEU A 1 205 ? 31.074 9.332 36.978 1.00 22.54 214 LEU A N 1
ATOM 1469 C CA . LEU A 1 205 ? 29.692 9.245 37.455 1.00 25.69 214 LEU A CA 1
ATOM 1470 C C . LEU A 1 205 ? 29.322 7.831 37.851 1.00 28.22 214 LEU A C 1
ATOM 1471 O O . LEU A 1 205 ? 28.650 7.657 38.881 1.00 27.13 214 LEU A O 1
ATOM 1476 N N . ALA A 1 206 ? 29.724 6.755 37.176 1.00 24.75 215 ALA A N 1
ATOM 1477 C CA . ALA A 1 206 ? 29.535 5.409 37.564 1.00 25.74 215 ALA A CA 1
ATOM 1478 C C . ALA A 1 206 ? 30.229 5.098 38.907 1.00 27.71 215 ALA A C 1
ATOM 1479 O O . ALA A 1 206 ? 29.613 4.471 39.768 1.00 27.94 215 ALA A O 1
ATOM 1481 N N . LYS A 1 207 ? 31.417 5.645 39.100 1.00 23.20 216 LYS A N 1
ATOM 1482 C CA . LYS A 1 207 ? 32.095 5.428 40.361 1.00 28.20 216 LYS A CA 1
ATOM 1483 C C . LYS A 1 207 ? 31.306 6.048 41.543 1.00 26.39 216 LYS A C 1
ATOM 1484 O O . LYS A 1 207 ? 31.118 5.345 42.531 1.00 24.86 216 LYS A O 1
ATOM 1490 N N . ARG A 1 208 ? 30.783 7.231 41.373 1.00 24.70 217 ARG A N 1
ATOM 1491 C CA . ARG A 1 208 ? 29.993 7.947 42.360 1.00 27.51 217 ARG A CA 1
ATOM 1492 C C . ARG A 1 208 ? 28.735 7.178 42.716 1.00 30.07 217 ARG A C 1
ATOM 1493 O O . ARG A 1 208 ? 28.404 7.158 43.907 1.00 27.71 217 ARG A O 1
ATOM 1501 N N . ARG A 1 209 ? 28.076 6.560 41.743 1.00 27.05 218 ARG A N 1
ATOM 1502 C CA . ARG A 1 209 ? 26.885 5.781 41.983 1.00 26.06 218 ARG A CA 1
ATOM 1503 C C . ARG A 1 209 ? 27.097 4.331 42.311 1.00 25.99 218 ARG A C 1
ATOM 1504 O O . ARG A 1 209 ? 26.133 3.534 42.281 1.00 24.94 218 ARG A O 1
ATOM 1512 N N . GLY A 1 210 ? 28.336 3.851 42.578 1.00 19.98 219 GLY A N 1
ATOM 1513 C CA . GLY A 1 210 ? 28.491 2.471 42.970 1.00 22.32 219 GLY A CA 1
ATOM 1514 C C . GLY A 1 210 ? 28.497 1.485 41.825 1.00 26.56 219 GLY A C 1
ATOM 1515 O O . GLY A 1 210 ? 28.314 0.286 42.058 1.00 24.84 219 GLY A O 1
ATOM 1516 N N . ARG A 1 211 ? 28.678 1.981 40.585 1.00 25.41 220 ARG A N 1
ATOM 1517 C CA . ARG A 1 211 ? 28.492 1.057 39.448 1.00 25.95 220 ARG A CA 1
ATOM 1518 C C . ARG A 1 211 ? 29.747 1.030 38.561 1.00 29.67 220 ARG A C 1
ATOM 1519 O O . ARG A 1 211 ? 29.670 0.567 37.416 1.00 26.71 220 ARG A O 1
ATOM 1527 N N . LEU A 1 212 ? 30.900 1.358 39.095 1.00 30.27 221 LEU A N 1
ATOM 1528 C CA . LEU A 1 212 ? 32.197 1.203 38.447 1.00 31.33 221 LEU A CA 1
ATOM 1529 C C . LEU A 1 212 ? 32.470 -0.160 37.874 1.00 31.69 221 LEU A C 1
ATOM 1530 O O . LEU A 1 212 ? 33.162 -0.255 36.827 1.00 32.57 221 LEU A O 1
ATOM 1535 N N . ASP A 1 213 ? 31.949 -1.273 38.398 1.00 27.42 222 ASP A N 1
ATOM 1536 C CA . ASP A 1 213 ? 32.174 -2.570 37.818 1.00 28.54 222 ASP A CA 1
ATOM 1537 C C . ASP A 1 213 ? 31.526 -2.781 36.455 1.00 26.39 222 ASP A C 1
ATOM 1538 O O . ASP A 1 213 ? 31.753 -3.805 35.818 1.00 26.38 222 ASP A O 1
ATOM 1543 N N . ALA A 1 214 ? 30.635 -1.915 35.994 1.00 24.87 223 ALA A N 1
ATOM 1544 C CA . ALA A 1 214 ? 30.205 -1.911 34.617 1.00 23.77 223 ALA A CA 1
ATOM 1545 C C . ALA A 1 214 ? 31.347 -1.605 33.613 1.00 23.37 223 ALA A C 1
ATOM 1546 O O . ALA A 1 214 ? 31.137 -2.027 32.484 1.00 24.82 223 ALA A O 1
ATOM 1548 N N . ILE A 1 215 ? 32.417 -0.928 33.985 1.00 21.22 224 ILE A N 1
ATOM 1549 C CA . ILE A 1 215 ? 33.404 -0.443 33.001 1.00 23.32 224 ILE A CA 1
ATOM 1550 C C . ILE A 1 215 ? 34.743 -1.158 33.195 1.00 21.16 224 ILE A C 1
ATOM 1551 O O . ILE A 1 215 ? 35.299 -1.094 34.296 1.00 24.93 224 ILE A O 1
ATOM 1556 N N . ASP A 1 216 ? 35.210 -1.920 32.216 1.00 16.10 225 ASP A N 1
ATOM 1557 C CA . ASP A 1 216 ? 36.489 -2.624 32.333 1.00 15.19 225 ASP A CA 1
ATOM 1558 C C . ASP A 1 216 ? 37.706 -1.765 31.951 1.00 18.23 225 ASP A C 1
ATOM 1559 O O . ASP A 1 216 ? 38.828 -2.124 32.367 1.00 18.74 225 ASP A O 1
ATOM 1564 N N . GLY A 1 217 ? 37.512 -0.645 31.253 1.00 15.79 226 GLY A N 1
ATOM 1565 C CA . GLY A 1 217 ? 38.689 0.183 30.888 1.00 17.93 226 GLY A CA 1
ATOM 1566 C C . GLY A 1 217 ? 38.217 1.385 30.053 1.00 15.60 226 GLY A C 1
ATOM 1567 O O . GLY A 1 217 ? 37.019 1.433 29.708 1.00 16.72 226 GLY A O 1
ATOM 1568 N N . VAL A 1 218 ? 39.015 2.440 29.960 1.00 14.42 227 VAL A N 1
ATOM 1569 C CA . VAL A 1 218 ? 38.601 3.666 29.274 1.00 15.86 227 VAL A CA 1
ATOM 1570 C C . VAL A 1 218 ? 39.716 4.013 28.264 1.00 18.50 227 VAL A C 1
ATOM 1571 O O . VAL A 1 218 ? 40.879 4.118 28.687 1.00 16.86 227 VAL A O 1
ATOM 1575 N N . TYR A 1 219 ? 39.290 4.320 27.041 1.00 16.63 228 TYR A N 1
ATOM 1576 C CA . TYR A 1 219 ? 40.305 4.846 26.054 1.00 15.50 228 TYR A CA 1
ATOM 1577 C C . TYR A 1 219 ? 39.941 6.248 25.710 1.00 14.73 228 TYR A C 1
ATOM 1578 O O . TYR A 1 219 ? 38.960 6.534 25.019 1.00 17.41 228 TYR A O 1
ATOM 1587 N N . ALA A 1 220 ? 40.650 7.293 26.210 1.00 13.90 229 ALA A N 1
ATOM 1588 C CA . ALA A 1 220 ? 40.205 8.645 26.009 1.00 15.65 229 ALA A CA 1
ATOM 1589 C C . ALA A 1 220 ? 41.064 9.241 24.859 1.00 17.08 229 ALA A C 1
ATOM 1590 O O . ALA A 1 220 ? 42.244 9.498 25.102 1.00 13.65 229 ALA A O 1
ATOM 1592 N N . SER A 1 221 ? 40.395 9.538 23.733 1.00 15.81 230 SER A N 1
ATOM 1593 C CA . SER A 1 221 ? 41.234 10.126 22.635 1.00 15.51 230 SER A CA 1
ATOM 1594 C C . SER A 1 221 ? 41.183 11.591 22.602 1.00 14.03 230 SER A C 1
ATOM 1595 O O . SER A 1 221 ? 40.059 12.133 22.637 1.00 14.17 230 SER A O 1
ATOM 1598 N N . ILE A 1 222 ? 42.226 12.421 22.412 1.00 8.27 231 ILE A N 1
ATOM 1599 C CA . ILE A 1 222 ? 42.287 13.824 22.297 1.00 10.65 231 ILE A CA 1
ATOM 1600 C C . ILE A 1 222 ? 41.206 14.543 23.113 1.00 17.55 231 ILE A C 1
ATOM 1601 O O . ILE A 1 222 ? 40.413 15.377 22.654 1.00 13.50 231 ILE A O 1
ATOM 1606 N N . PRO A 1 223 ? 41.218 14.294 24.437 1.00 16.58 232 PRO A N 1
ATOM 1607 C CA . PRO A 1 223 ? 40.095 14.701 25.274 1.00 17.77 232 PRO A CA 1
ATOM 1608 C C . PRO A 1 223 ? 39.965 16.189 25.465 1.00 14.71 232 PRO A C 1
ATOM 1609 O O . PRO A 1 223 ? 40.924 16.974 25.610 1.00 16.31 232 PRO A O 1
ATOM 1613 N N . TYR A 1 224 ? 38.709 16.639 25.453 1.00 13.20 233 TYR A N 1
ATOM 1614 C CA . TYR A 1 224 ? 38.357 18.064 25.572 1.00 13.90 233 TYR A CA 1
ATOM 1615 C C . TYR A 1 224 ? 37.745 18.346 26.980 1.00 17.08 233 TYR A C 1
ATOM 1616 O O . TYR A 1 224 ? 36.598 17.965 27.154 1.00 15.89 233 TYR A O 1
ATOM 1625 N N . ILE A 1 225 ? 38.610 18.667 27.925 1.00 16.01 234 ILE A N 1
ATOM 1626 C CA . ILE A 1 225 ? 38.269 18.400 29.342 1.00 14.75 234 ILE A CA 1
ATOM 1627 C C . ILE A 1 225 ? 38.552 19.584 30.246 1.00 18.68 234 ILE A C 1
ATOM 1628 O O . ILE A 1 225 ? 38.105 19.527 31.382 1.00 21.87 234 ILE A O 1
ATOM 1633 N N . SER A 1 226 ? 39.218 20.644 29.860 1.00 19.42 235 SER A N 1
ATOM 1634 C CA . SER A 1 226 ? 39.525 21.760 30.754 1.00 17.91 235 SER A CA 1
ATOM 1635 C C . SER A 1 226 ? 38.369 22.743 30.827 1.00 21.49 235 SER A C 1
ATOM 1636 O O . SER A 1 226 ? 38.229 23.509 31.829 1.00 22.89 235 SER A O 1
ATOM 1639 N N . GLY A 1 227 ? 37.803 23.044 29.656 1.00 21.12 236 GLY A N 1
ATOM 1640 C CA . GLY A 1 227 ? 36.846 24.174 29.569 1.00 17.88 236 GLY A CA 1
ATOM 1641 C C . GLY A 1 227 ? 37.495 25.508 29.722 1.00 21.78 236 GLY A C 1
ATOM 1642 O O . GLY A 1 227 ? 36.769 26.500 29.872 1.00 23.22 236 GLY A O 1
ATOM 1643 N N . GLY A 1 228 ? 38.817 25.605 29.486 1.00 20.96 237 GLY A N 1
ATOM 1644 C CA . GLY A 1 228 ? 39.570 26.811 29.732 1.00 25.26 237 GLY A CA 1
ATOM 1645 C C . GLY A 1 228 ? 39.813 27.665 28.498 1.00 21.44 237 GLY A C 1
ATOM 1646 O O . GLY A 1 228 ? 40.682 28.545 28.541 1.00 22.38 237 GLY A O 1
ATOM 1647 N N . TYR A 1 229 ? 38.986 27.512 27.449 1.00 22.60 238 TYR A N 1
ATOM 1648 C CA . TYR A 1 229 ? 39.354 28.111 26.147 1.00 22.13 238 TYR A CA 1
ATOM 1649 C C . TYR A 1 229 ? 39.155 29.615 26.178 1.00 26.36 238 TYR A C 1
ATOM 1650 O O . TYR A 1 229 ? 39.829 30.347 25.439 1.00 23.72 238 TYR A O 1
ATOM 1659 N N . ALA A 1 230 ? 38.334 30.133 27.116 1.00 25.56 239 ALA A N 1
ATOM 1660 C CA . ALA A 1 230 ? 38.199 31.579 27.251 1.00 29.23 239 ALA A CA 1
ATOM 1661 C C . ALA A 1 230 ? 39.174 32.173 28.253 1.00 32.09 239 ALA A C 1
ATOM 1662 O O . ALA A 1 230 ? 39.029 33.362 28.557 1.00 35.11 239 ALA A O 1
ATOM 1664 N N . TRP A 1 231 ? 39.977 31.396 28.968 1.00 29.32 240 TRP A N 1
ATOM 1665 C CA . TRP A 1 231 ? 40.942 32.003 29.877 1.00 29.94 240 TRP A CA 1
ATOM 1666 C C . TRP A 1 231 ? 41.829 33.005 29.134 1.00 33.60 240 TRP A C 1
ATOM 1667 O O . TRP A 1 231 ? 42.049 32.848 27.919 1.00 31.97 240 TRP A O 1
ATOM 1678 N N . ASP A 1 232 ? 42.470 33.906 29.904 1.00 31.24 241 ASP A N 1
ATOM 1679 C CA . ASP A 1 232 ? 43.271 34.924 29.210 1.00 32.30 241 ASP A CA 1
ATOM 1680 C C . ASP A 1 232 ? 44.581 34.306 28.748 1.00 30.16 241 ASP A C 1
ATOM 1681 O O . ASP A 1 232 ? 44.968 33.227 29.198 1.00 33.50 241 ASP A O 1
ATOM 1686 N N . HIS A 1 233 ? 45.296 35.038 27.912 1.00 28.18 242 HIS A N 1
ATOM 1687 C CA . HIS A 1 233 ? 46.562 34.552 27.365 1.00 27.73 242 HIS A CA 1
ATOM 1688 C C . HIS A 1 233 ? 47.552 34.114 28.419 1.00 28.82 242 HIS A C 1
ATOM 1689 O O . HIS A 1 233 ? 48.215 33.084 28.241 1.00 29.36 242 HIS A O 1
ATOM 1696 N N . GLU A 1 234 ? 47.765 34.901 29.508 1.00 27.46 243 GLU A N 1
ATOM 1697 C CA . GLU A 1 234 ? 48.776 34.509 30.490 1.00 25.01 243 GLU A CA 1
ATOM 1698 C C . GLU A 1 234 ? 48.404 33.269 31.265 1.00 21.84 243 GLU A C 1
ATOM 1699 O O . GLU A 1 234 ? 49.252 32.478 31.691 1.00 29.63 243 GLU A O 1
ATOM 1705 N N . ARG A 1 235 ? 47.103 33.088 31.555 1.00 26.07 244 ARG A N 1
ATOM 1706 C CA . ARG A 1 235 ? 46.716 31.831 32.212 1.00 25.15 244 ARG A CA 1
ATOM 1707 C C . ARG A 1 235 ? 46.876 30.641 31.253 1.00 22.97 244 ARG A C 1
ATOM 1708 O O . ARG A 1 235 ? 47.472 29.631 31.603 1.00 22.75 244 ARG A O 1
ATOM 1716 N N . ARG A 1 236 ? 46.540 30.843 29.984 1.00 25.56 245 ARG A N 1
ATOM 1717 C CA . ARG A 1 236 ? 46.746 29.763 28.991 1.00 26.02 245 ARG A CA 1
ATOM 1718 C C . ARG A 1 236 ? 48.215 29.472 28.836 1.00 26.89 245 ARG A C 1
ATOM 1719 O O . ARG A 1 236 ? 48.632 28.323 29.014 1.00 26.93 245 ARG A O 1
ATOM 1727 N N . LEU A 1 237 ? 49.069 30.491 28.744 1.00 28.98 246 LEU A N 1
ATOM 1728 C CA . LEU A 1 237 ? 50.493 30.292 28.543 1.00 30.36 246 LEU A CA 1
ATOM 1729 C C . LEU A 1 237 ? 51.125 29.538 29.703 1.00 30.28 246 LEU A C 1
ATOM 1730 O O . LEU A 1 237 ? 52.079 28.795 29.450 1.00 29.93 246 LEU A O 1
ATOM 1735 N N . THR A 1 238 ? 50.759 29.861 30.950 1.00 31.42 247 THR A N 1
ATOM 1736 C CA . THR A 1 238 ? 51.420 29.188 32.072 1.00 27.81 247 THR A CA 1
ATOM 1737 C C . THR A 1 238 ? 50.790 27.887 32.504 1.00 27.02 247 THR A C 1
ATOM 1738 O O . THR A 1 238 ? 51.537 26.997 32.973 1.00 34.22 247 THR A O 1
ATOM 1742 N N . GLU A 1 239 ? 49.490 27.697 32.416 1.00 20.70 248 GLU A N 1
ATOM 1743 C CA . GLU A 1 239 ? 48.909 26.428 32.829 1.00 21.46 248 GLU A CA 1
ATOM 1744 C C . GLU A 1 239 ? 48.850 25.391 31.697 1.00 19.87 248 GLU A C 1
ATOM 1745 O O . GLU A 1 239 ? 49.040 24.205 31.987 1.00 21.44 248 GLU A O 1
ATOM 1751 N N . LEU A 1 240 ? 48.462 25.791 30.496 1.00 21.30 249 LEU A N 1
ATOM 1752 C CA . LEU A 1 240 ? 48.239 24.793 29.406 1.00 20.90 249 LEU A CA 1
ATOM 1753 C C . LEU A 1 240 ? 48.778 25.346 28.084 1.00 20.29 249 LEU A C 1
ATOM 1754 O O . LEU A 1 240 ? 48.066 25.889 27.233 1.00 20.10 249 LEU A O 1
ATOM 1759 N N . PRO A 1 241 ? 50.099 25.431 27.954 1.00 19.32 250 PRO A N 1
ATOM 1760 C CA . PRO A 1 241 ? 50.753 26.183 26.883 1.00 21.19 250 PRO A CA 1
ATOM 1761 C C . PRO A 1 241 ? 50.393 25.734 25.467 1.00 20.80 250 PRO A C 1
ATOM 1762 O O . PRO A 1 241 ? 50.339 26.600 24.566 1.00 23.34 250 PRO A O 1
ATOM 1766 N N . SER A 1 242 ? 49.931 24.501 25.286 1.00 19.27 251 SER A N 1
ATOM 1767 C CA . SER A 1 242 ? 49.422 24.108 23.963 1.00 18.12 251 SER A CA 1
ATOM 1768 C C . SER A 1 242 ? 48.226 24.927 23.499 1.00 20.56 251 SER A C 1
ATOM 1769 O O . SER A 1 242 ? 48.044 25.119 22.294 1.00 19.90 251 SER A O 1
ATOM 1772 N N . LEU A 1 243 ? 47.374 25.488 24.373 1.00 18.84 252 LEU A N 1
ATOM 1773 C CA . LEU A 1 243 ? 46.309 26.379 23.989 1.00 17.70 252 LEU A CA 1
ATOM 1774 C C . LEU A 1 243 ? 46.807 27.691 23.393 1.00 21.41 252 LEU A C 1
ATOM 1775 O O . LEU A 1 243 ? 46.005 28.545 22.996 1.00 25.07 252 LEU A O 1
ATOM 1780 N N . VAL A 1 244 ? 48.075 28.025 23.580 1.00 20.74 253 VAL A N 1
ATOM 1781 C CA . VAL A 1 244 ? 48.683 29.135 22.847 1.00 20.03 253 VAL A CA 1
ATOM 1782 C C . VAL A 1 244 ? 49.458 28.558 21.651 1.00 21.37 253 VAL A C 1
ATOM 1783 O O . VAL A 1 244 ? 49.269 29.043 20.538 1.00 20.81 253 VAL A O 1
ATOM 1787 N N . GLU A 1 245 ? 50.265 27.542 21.899 1.00 18.36 254 GLU A N 1
ATOM 1788 C CA . GLU A 1 245 ? 51.136 26.944 20.876 1.00 21.42 254 GLU A CA 1
ATOM 1789 C C . GLU A 1 245 ? 50.415 26.646 19.566 1.00 22.37 254 GLU A C 1
ATOM 1790 O O . GLU A 1 245 ? 51.002 26.843 18.480 1.00 20.78 254 GLU A O 1
ATOM 1796 N N . ASN A 1 246 ? 49.246 25.987 19.626 1.00 20.57 255 ASN A N 1
ATOM 1797 C CA . ASN A 1 246 ? 48.587 25.391 18.476 1.00 19.70 255 ASN A CA 1
ATOM 1798 C C . ASN A 1 246 ? 47.232 26.058 18.245 1.00 20.26 255 ASN A C 1
ATOM 1799 O O . ASN A 1 246 ? 46.353 25.451 17.623 1.00 18.26 255 ASN A O 1
ATOM 1804 N N . ASP A 1 247 ? 46.962 27.188 18.885 1.00 17.36 256 ASP A N 1
ATOM 1805 C CA . ASP A 1 247 ? 45.673 27.856 18.768 1.00 21.09 256 ASP A CA 1
ATOM 1806 C C . ASP A 1 247 ? 45.457 28.266 17.318 1.00 23.20 256 ASP A C 1
ATOM 1807 O O . ASP A 1 247 ? 46.431 28.839 16.814 1.00 27.11 256 ASP A O 1
ATOM 1812 N N . GLY A 1 248 ? 44.344 27.873 16.691 1.00 21.09 257 GLY A N 1
ATOM 1813 C CA . GLY A 1 248 ? 44.217 28.320 15.281 1.00 20.87 257 GLY A CA 1
ATOM 1814 C C . GLY A 1 248 ? 44.509 27.170 14.306 1.00 24.33 257 GLY A C 1
ATOM 1815 O O . GLY A 1 248 ? 44.385 27.373 13.064 1.00 22.13 257 GLY A O 1
ATOM 1816 N N . TYR A 1 249 ? 45.073 26.071 14.810 1.00 18.97 258 TYR A N 1
ATOM 1817 C CA . TYR A 1 249 ? 45.413 24.906 14.007 1.00 20.55 258 TYR A CA 1
ATOM 1818 C C . TYR A 1 249 ? 44.172 24.021 13.858 1.00 21.34 258 TYR A C 1
ATOM 1819 O O . TYR A 1 249 ? 43.845 23.205 14.743 1.00 20.84 258 TYR A O 1
ATOM 1828 N N . PHE A 1 250 ? 43.356 24.295 12.825 1.00 20.41 259 PHE A N 1
ATOM 1829 C CA . PHE A 1 250 ? 42.097 23.584 12.638 1.00 20.70 259 PHE A CA 1
ATOM 1830 C C . PHE A 1 250 ? 41.025 24.116 13.602 1.00 26.69 259 PHE A C 1
ATOM 1831 O O . PHE A 1 250 ? 39.999 24.574 13.121 1.00 25.13 259 PHE A O 1
ATOM 1839 N N . ILE A 1 251 ? 41.179 23.940 14.914 1.00 25.27 260 ILE A N 1
ATOM 1840 C CA . ILE A 1 251 ? 40.280 24.520 15.893 1.00 20.05 260 ILE A CA 1
ATOM 1841 C C . ILE A 1 251 ? 40.930 25.679 16.631 1.00 22.16 260 ILE A C 1
ATOM 1842 O O . ILE A 1 251 ? 42.146 25.908 16.534 1.00 20.83 260 ILE A O 1
ATOM 1847 N N . GLU A 1 252 ? 40.105 26.481 17.303 1.00 20.24 261 GLU A N 1
ATOM 1848 C CA . GLU A 1 252 ? 40.637 27.665 17.992 1.00 21.47 261 GLU A CA 1
ATOM 1849 C C . GLU A 1 252 ? 39.795 28.026 19.199 1.00 20.08 261 GLU A C 1
ATOM 1850 O O . GLU A 1 252 ? 38.630 27.626 19.287 1.00 21.66 261 GLU A O 1
ATOM 1856 N N . ASN A 1 253 ? 40.374 28.798 20.125 1.00 19.61 262 ASN A N 1
ATOM 1857 C CA . ASN A 1 253 ? 39.838 28.906 21.483 1.00 21.42 262 ASN A CA 1
ATOM 1858 C C . ASN A 1 253 ? 38.531 29.685 21.497 1.00 25.85 262 ASN A C 1
ATOM 1859 O O . ASN A 1 253 ? 37.605 29.321 22.215 1.00 25.92 262 ASN A O 1
ATOM 1864 N N . GLY A 1 254 ? 38.412 30.640 20.563 1.00 26.42 263 GLY A N 1
ATOM 1865 C CA . GLY A 1 254 ? 37.222 31.483 20.514 1.00 23.31 263 GLY A CA 1
ATOM 1866 C C . GLY A 1 254 ? 35.997 30.645 20.243 1.00 24.27 263 GLY A C 1
ATOM 1867 O O . GLY A 1 254 ? 34.997 30.743 20.965 1.00 25.15 263 GLY A O 1
ATOM 1868 N N . GLY A 1 255 ? 36.077 29.778 19.245 1.00 19.05 264 GLY A N 1
ATOM 1869 C CA . GLY A 1 255 ? 34.965 28.877 18.970 1.00 22.04 264 GLY A CA 1
ATOM 1870 C C . GLY A 1 255 ? 34.735 27.801 19.989 1.00 20.86 264 GLY A C 1
ATOM 1871 O O . GLY A 1 255 ? 33.580 27.505 20.335 1.00 21.16 264 GLY A O 1
ATOM 1872 N N . MET A 1 256 ? 35.794 27.232 20.583 1.00 18.88 265 MET A N 1
ATOM 1873 C CA . MET A 1 256 ? 35.582 26.285 21.681 1.00 21.62 265 MET A CA 1
ATOM 1874 C C . MET A 1 256 ? 34.921 26.995 22.874 1.00 20.71 265 MET A C 1
ATOM 1875 O O . MET A 1 256 ? 34.051 26.388 23.507 1.00 22.53 265 MET A O 1
ATOM 1880 N N . ALA A 1 257 ? 35.265 28.257 23.136 1.00 20.43 266 ALA A N 1
ATOM 1881 C CA . ALA A 1 257 ? 34.633 28.908 24.312 1.00 24.53 266 ALA A CA 1
ATOM 1882 C C . ALA A 1 257 ? 33.135 29.020 24.111 1.00 27.15 266 ALA A C 1
ATOM 1883 O O . ALA A 1 257 ? 32.402 28.911 25.108 1.00 28.32 266 ALA A O 1
ATOM 1885 N N . LEU A 1 258 ? 32.638 29.217 22.881 1.00 27.54 267 LEU A N 1
ATOM 1886 C CA . LEU A 1 258 ? 31.192 29.168 22.635 1.00 26.40 267 LEU A CA 1
ATOM 1887 C C . LEU A 1 258 ? 30.541 27.856 23.018 1.00 25.05 267 LEU A C 1
ATOM 1888 O O . LEU A 1 258 ? 29.455 27.763 23.615 1.00 23.49 267 LEU A O 1
ATOM 1893 N N . LEU A 1 259 ? 31.170 26.704 22.688 1.00 18.22 268 LEU A N 1
ATOM 1894 C CA . LEU A 1 259 ? 30.654 25.405 23.038 1.00 21.15 268 LEU A CA 1
ATOM 1895 C C . LEU A 1 259 ? 30.602 25.279 24.563 1.00 20.23 268 LEU A C 1
ATOM 1896 O O . LEU A 1 259 ? 29.733 24.569 25.063 1.00 20.12 268 LEU A O 1
ATOM 1901 N N . VAL A 1 260 ? 31.612 25.744 25.258 1.00 18.88 269 VAL A N 1
ATOM 1902 C CA . VAL A 1 260 ? 31.613 25.698 26.729 1.00 21.44 269 VAL A CA 1
ATOM 1903 C C . VAL A 1 260 ? 30.367 26.409 27.254 1.00 21.53 269 VAL A C 1
ATOM 1904 O O . VAL A 1 260 ? 29.673 25.822 28.078 1.00 23.93 269 VAL A O 1
ATOM 1908 N N . ARG A 1 261 ? 30.051 27.580 26.750 1.00 23.10 270 ARG A N 1
ATOM 1909 C CA . ARG A 1 261 ? 28.903 28.361 27.262 1.00 24.19 270 ARG A CA 1
ATOM 1910 C C . ARG A 1 261 ? 27.616 27.624 27.010 1.00 28.54 270 ARG A C 1
ATOM 1911 O O . ARG A 1 261 ? 26.750 27.470 27.883 1.00 28.52 270 ARG A O 1
ATOM 1919 N N . ALA A 1 262 ? 27.479 26.986 25.827 1.00 25.40 271 ALA A N 1
ATOM 1920 C CA . ALA A 1 262 ? 26.353 26.130 25.527 1.00 20.36 271 ALA A CA 1
ATOM 1921 C C . ALA A 1 262 ? 26.219 24.963 26.489 1.00 22.26 271 ALA A C 1
ATOM 1922 O O . ALA A 1 262 ? 25.103 24.508 26.787 1.00 22.56 271 ALA A O 1
ATOM 1924 N N . TYR A 1 263 ? 27.355 24.346 26.883 1.00 17.75 272 TYR A N 1
ATOM 1925 C CA . TYR A 1 263 ? 27.274 23.196 27.753 1.00 18.90 272 TYR A CA 1
ATOM 1926 C C . TYR A 1 263 ? 26.894 23.632 29.202 1.00 20.00 272 TYR A C 1
ATOM 1927 O O . TYR A 1 263 ? 26.291 22.812 29.906 1.00 23.24 272 TYR A O 1
ATOM 1936 N N . ASP A 1 264 ? 27.504 24.708 29.625 1.00 24.37 273 ASP A N 1
ATOM 1937 C CA . ASP A 1 264 ? 27.386 25.166 31.030 1.00 25.75 273 ASP A CA 1
ATOM 1938 C C . ASP A 1 264 ? 27.111 26.659 31.038 1.00 21.12 273 ASP A C 1
ATOM 1939 O O . ASP A 1 264 ? 27.936 27.582 31.122 1.00 24.66 273 ASP A O 1
ATOM 1944 N N . PRO A 1 265 ? 25.871 27.014 30.642 1.00 23.27 274 PRO A N 1
ATOM 1945 C CA . PRO A 1 265 ? 25.503 28.389 30.379 1.00 25.48 274 PRO A CA 1
ATOM 1946 C C . PRO A 1 265 ? 25.627 29.323 31.573 1.00 26.90 274 PRO A C 1
ATOM 1947 O O . PRO A 1 265 ? 25.924 30.490 31.353 1.00 29.99 274 PRO A O 1
ATOM 1951 N N . THR A 1 266 ? 25.483 28.820 32.799 1.00 30.11 275 THR A N 1
ATOM 1952 C CA . THR A 1 266 ? 25.675 29.689 33.974 1.00 34.25 275 THR A CA 1
ATOM 1953 C C . THR A 1 266 ? 27.113 29.747 34.424 1.00 36.66 275 THR A C 1
ATOM 1954 O O . THR A 1 266 ? 27.514 30.607 35.223 1.00 36.31 275 THR A O 1
ATOM 1958 N N . GLY A 1 267 ? 27.936 28.757 34.028 1.00 33.70 276 GLY A N 1
ATOM 1959 C CA . GLY A 1 267 ? 29.350 28.807 34.409 1.00 32.36 276 GLY A CA 1
ATOM 1960 C C . GLY A 1 267 ? 29.522 28.246 35.821 1.00 32.72 276 GLY A C 1
ATOM 1961 O O . GLY A 1 267 ? 30.656 28.165 36.318 1.00 34.41 276 GLY A O 1
ATOM 1962 N N . GLU A 1 268 ? 28.472 27.654 36.390 1.00 33.46 277 GLU A N 1
ATOM 1963 C CA . GLU A 1 268 ? 28.579 27.162 37.761 1.00 33.37 277 GLU A CA 1
ATOM 1964 C C . GLU A 1 268 ? 29.140 25.756 37.839 1.00 34.57 277 GLU A C 1
ATOM 1965 O O . GLU A 1 268 ? 29.343 25.228 38.934 1.00 33.23 277 GLU A O 1
ATOM 1971 N N . HIS A 1 269 ? 29.278 25.064 36.689 1.00 29.51 278 HIS A N 1
ATOM 1972 C CA . HIS A 1 269 ? 30.014 23.806 36.703 1.00 28.09 278 HIS A CA 1
ATOM 1973 C C . HIS A 1 269 ? 31.413 23.935 36.139 1.00 28.03 278 HIS A C 1
ATOM 1974 O O . HIS A 1 269 ? 31.975 22.886 35.779 1.00 29.08 278 HIS A O 1
ATOM 1981 N N . ALA A 1 270 ? 32.045 25.087 36.164 1.00 27.13 279 ALA A N 1
ATOM 1982 C CA . ALA A 1 270 ? 33.384 25.258 35.600 1.00 26.16 279 ALA A CA 1
ATOM 1983 C C . ALA A 1 270 ? 34.439 24.411 36.277 1.00 31.19 279 ALA A C 1
ATOM 1984 O O . ALA A 1 270 ? 35.482 24.072 35.664 1.00 30.17 279 ALA A O 1
ATOM 1986 N N . GLU A 1 271 ? 34.251 23.994 37.530 1.00 30.40 280 GLU A N 1
ATOM 1987 C CA . GLU A 1 271 ? 35.297 23.248 38.252 1.00 27.78 280 GLU A CA 1
ATOM 1988 C C . GLU A 1 271 ? 34.669 21.990 38.777 1.00 24.46 280 GLU A C 1
ATOM 1989 O O . GLU A 1 271 ? 35.263 21.215 39.536 1.00 29.87 280 GLU A O 1
ATOM 1995 N N . ASP A 1 272 ? 33.507 21.620 38.260 1.00 23.85 281 ASP A N 1
ATOM 1996 C CA . ASP A 1 272 ? 32.972 20.277 38.484 1.00 23.96 281 ASP A CA 1
ATOM 1997 C C . ASP A 1 272 ? 33.647 19.260 37.569 1.00 27.76 281 ASP A C 1
ATOM 1998 O O . ASP A 1 272 ? 33.403 19.320 36.353 1.00 21.38 281 ASP A O 1
ATOM 2003 N N . PRO A 1 273 ? 34.157 18.159 38.123 1.00 26.91 282 PRO A N 1
ATOM 2004 C CA . PRO A 1 273 ? 34.878 17.158 37.350 1.00 22.44 282 PRO A CA 1
ATOM 2005 C C . PRO A 1 273 ? 33.972 16.303 36.484 1.00 24.39 282 PRO A C 1
ATOM 2006 O O . PRO A 1 273 ? 34.487 15.665 35.563 1.00 22.84 282 PRO A O 1
ATOM 2010 N N . ILE A 1 274 ? 32.663 16.269 36.767 1.00 17.91 283 ILE A N 1
ATOM 2011 C CA . ILE A 1 274 ? 31.760 15.536 35.905 1.00 20.74 283 ILE A CA 1
ATOM 2012 C C . ILE A 1 274 ? 31.532 16.344 34.599 1.00 17.97 283 ILE A C 1
ATOM 2013 O O . ILE A 1 274 ? 31.157 15.704 33.613 1.00 23.86 283 ILE A O 1
ATOM 2018 N N . ALA A 1 275 ? 31.622 17.642 34.663 1.00 16.57 284 ALA A N 1
ATOM 2019 C CA . ALA A 1 275 ? 31.492 18.479 33.471 1.00 19.64 284 ALA A CA 1
ATOM 2020 C C . ALA A 1 275 ? 32.828 18.545 32.742 1.00 20.54 284 ALA A C 1
ATOM 2021 O O . ALA A 1 275 ? 32.938 18.531 31.487 1.00 21.56 284 ALA A O 1
ATOM 2023 N N . TRP A 1 276 ? 33.865 18.904 33.484 1.00 17.79 285 TRP A N 1
ATOM 2024 C CA . TRP A 1 276 ? 35.235 19.132 33.054 1.00 19.34 285 TRP A CA 1
ATOM 2025 C C . TRP A 1 276 ? 36.227 18.272 33.838 1.00 20.43 285 TRP A C 1
ATOM 2026 O O . TRP A 1 276 ? 36.778 18.710 34.892 1.00 21.20 285 TRP A O 1
ATOM 2037 N N . PRO A 1 277 ? 36.561 17.093 33.324 1.00 18.45 286 PRO A N 1
ATOM 2038 C CA . PRO A 1 277 ? 37.292 16.082 34.093 1.00 19.50 286 PRO A CA 1
ATOM 2039 C C . PRO A 1 277 ? 38.694 16.523 34.461 1.00 17.48 286 PRO A C 1
ATOM 2040 O O . PRO A 1 277 ? 39.293 15.916 35.335 1.00 21.89 286 PRO A O 1
ATOM 2044 N N . TYR A 1 278 ? 39.244 17.558 33.837 1.00 18.02 287 TYR A N 1
ATOM 2045 C CA . TYR A 1 278 ? 40.522 18.144 34.157 1.00 20.49 287 TYR A CA 1
ATOM 2046 C C . TYR A 1 278 ? 40.596 18.644 35.618 1.00 22.94 287 TYR A C 1
ATOM 2047 O O . TYR A 1 278 ? 41.697 18.843 36.142 1.00 23.00 287 TYR A O 1
ATOM 2056 N N . PHE A 1 279 ? 39.461 18.926 36.234 1.00 21.57 288 PHE A N 1
ATOM 2057 C CA . PHE A 1 279 ? 39.479 19.403 37.624 1.00 22.30 288 PHE A CA 1
ATOM 2058 C C . PHE A 1 279 ? 39.327 18.274 38.613 1.00 24.87 288 PHE A C 1
ATOM 2059 O O . PHE A 1 279 ? 39.059 18.575 39.797 1.00 26.05 288 PHE A O 1
ATOM 2067 N N . ALA A 1 280 ? 39.250 17.010 38.221 1.00 23.70 289 ALA A N 1
ATOM 2068 C CA . ALA A 1 280 ? 39.096 15.890 39.140 1.00 26.40 289 ALA A CA 1
ATOM 2069 C C . ALA A 1 280 ? 40.284 15.879 40.085 1.00 29.86 289 ALA A C 1
ATOM 2070 O O . ALA A 1 280 ? 41.410 16.055 39.593 1.00 30.24 289 ALA A O 1
ATOM 2072 N N . SER A 1 281 ? 40.044 15.583 41.376 1.00 26.34 290 SER A N 1
ATOM 2073 C CA . SER A 1 281 ? 41.221 15.550 42.267 1.00 28.48 290 SER A CA 1
ATOM 2074 C C . SER A 1 281 ? 41.861 14.185 42.154 1.00 23.84 290 SER A C 1
ATOM 2075 O O . SER A 1 281 ? 41.182 13.227 41.786 1.00 27.57 290 SER A O 1
ATOM 2078 N N . GLU A 1 282 ? 43.079 13.973 42.630 1.00 27.01 291 GLU A N 1
ATOM 2079 C CA . GLU A 1 282 ? 43.639 12.630 42.730 1.00 29.49 291 GLU A CA 1
ATOM 2080 C C . GLU A 1 282 ? 42.790 11.668 43.524 1.00 29.74 291 GLU A C 1
ATOM 2081 O O . GLU A 1 282 ? 42.689 10.473 43.208 1.00 29.29 291 GLU A O 1
ATOM 2087 N N . ASP A 1 283 ? 42.117 12.157 44.583 1.00 28.09 292 ASP A N 1
ATOM 2088 C CA . ASP A 1 283 ? 41.280 11.254 45.369 1.00 27.25 292 ASP A CA 1
ATOM 2089 C C . ASP A 1 283 ? 40.068 10.744 44.624 1.00 27.31 292 ASP A C 1
ATOM 2090 O O . ASP A 1 283 ? 39.683 9.605 44.812 1.00 27.78 292 ASP A O 1
ATOM 2095 N N . GLU A 1 284 ? 39.542 11.533 43.679 1.00 28.56 293 GLU A N 1
ATOM 2096 C CA . GLU A 1 284 ? 38.420 11.059 42.887 1.00 27.41 293 GLU A CA 1
ATOM 2097 C C . GLU A 1 284 ? 38.839 10.100 41.777 1.00 25.77 293 GLU A C 1
ATOM 2098 O O . GLU A 1 284 ? 38.105 9.150 41.529 1.00 29.23 293 GLU A O 1
ATOM 2104 N N . LEU A 1 285 ? 40.083 10.181 41.334 1.00 24.36 294 LEU A N 1
ATOM 2105 C CA . LEU A 1 285 ? 40.608 9.229 40.350 1.00 24.77 294 LEU A CA 1
ATOM 2106 C C . LEU A 1 285 ? 41.189 7.952 40.920 1.00 27.33 294 LEU A C 1
ATOM 2107 O O . LEU A 1 285 ? 41.167 6.910 40.252 1.00 26.00 294 LEU A O 1
ATOM 2112 N N . ARG A 1 286 ? 41.304 7.838 42.251 1.00 31.54 295 ARG A N 1
ATOM 2113 C CA . ARG A 1 286 ? 41.721 6.557 42.866 1.00 28.82 295 ARG A CA 1
ATOM 2114 C C . ARG A 1 286 ? 40.737 5.454 42.555 1.00 28.50 295 ARG A C 1
ATOM 2115 O O . ARG A 1 286 ? 39.526 5.655 42.519 1.00 30.79 295 ARG A O 1
ATOM 2123 N N . GLY A 1 287 ? 41.211 4.292 42.101 1.00 24.49 296 GLY A N 1
ATOM 2124 C CA . GLY A 1 287 ? 40.455 3.064 41.991 1.00 21.18 296 GLY A CA 1
ATOM 2125 C C . GLY A 1 287 ? 39.739 2.919 40.660 1.00 21.84 296 GLY A C 1
ATOM 2126 O O . GLY A 1 287 ? 39.126 1.882 40.422 1.00 23.43 296 GLY A O 1
ATOM 2127 N N . LEU A 1 288 ? 39.977 3.816 39.699 1.00 23.97 297 LEU A N 1
ATOM 2128 C CA . LEU A 1 288 ? 39.548 3.591 38.309 1.00 22.77 297 LEU A CA 1
ATOM 2129 C C . LEU A 1 288 ? 40.246 2.436 37.631 1.00 21.02 297 LEU A C 1
ATOM 2130 O O . LEU A 1 288 ? 41.377 2.086 37.922 1.00 21.03 297 LEU A O 1
ATOM 2135 N N . PRO A 1 289 ? 39.553 1.766 36.702 1.00 19.06 298 PRO A N 1
ATOM 2136 C CA . PRO A 1 289 ? 40.105 0.804 35.794 1.00 20.64 298 PRO A CA 1
ATOM 2137 C C . PRO A 1 289 ? 41.142 1.389 34.793 1.00 14.59 298 PRO A C 1
ATOM 2138 O O . PRO A 1 289 ? 41.307 2.586 34.815 1.00 17.30 298 PRO A O 1
ATOM 2142 N N . PRO A 1 290 ? 41.738 0.487 34.024 1.00 16.33 299 PRO A N 1
ATOM 2143 C CA . PRO A 1 290 ? 42.928 0.919 33.282 1.00 15.63 299 PRO A CA 1
ATOM 2144 C C . PRO A 1 290 ? 42.517 1.997 32.285 1.00 17.03 299 PRO A C 1
ATOM 2145 O O . PRO A 1 290 ? 41.434 1.867 31.713 1.00 16.42 299 PRO A O 1
ATOM 2149 N N . PHE A 1 291 ? 43.461 2.878 31.953 1.00 14.11 300 PHE A N 1
ATOM 2150 C CA . PHE A 1 291 ? 43.140 3.966 31.031 1.00 15.84 300 PHE A CA 1
ATOM 2151 C C . PHE A 1 291 ? 44.183 3.967 29.884 1.00 19.91 300 PHE A C 1
ATOM 2152 O O . PHE A 1 291 ? 45.352 3.732 30.113 1.00 19.29 300 PHE A O 1
ATOM 2160 N N . VAL A 1 292 ? 43.751 4.451 28.703 1.00 15.66 301 VAL A N 1
ATOM 2161 C CA . VAL A 1 292 ? 44.752 4.984 27.763 1.00 15.86 301 VAL A CA 1
ATOM 2162 C C . VAL A 1 292 ? 44.375 6.429 27.525 1.00 15.33 301 VAL A C 1
ATOM 2163 O O . VAL A 1 292 ? 43.170 6.652 27.400 1.00 16.20 301 VAL A O 1
ATOM 2167 N N . VAL A 1 293 ? 45.328 7.369 27.462 1.00 11.63 302 VAL A N 1
ATOM 2168 C CA . VAL A 1 293 ? 45.065 8.708 27.048 1.00 14.73 302 VAL A CA 1
ATOM 2169 C C . VAL A 1 293 ? 45.915 8.995 25.787 1.00 18.42 302 VAL A C 1
ATOM 2170 O O . VAL A 1 293 ? 47.142 8.800 25.838 1.00 16.91 302 VAL A O 1
ATOM 2174 N N . ALA A 1 294 ? 45.227 9.336 24.701 1.00 16.83 303 ALA A N 1
ATOM 2175 C CA . ALA A 1 294 ? 46.030 9.640 23.479 1.00 16.80 303 ALA A CA 1
ATOM 2176 C C . ALA A 1 294 ? 45.755 11.061 23.112 1.00 17.23 303 ALA A C 1
ATOM 2177 O O . ALA A 1 294 ? 44.561 11.454 23.040 1.00 18.45 303 ALA A O 1
ATOM 2179 N N . VAL A 1 295 ? 46.801 11.866 22.840 1.00 10.18 304 VAL A N 1
ATOM 2180 C CA . VAL A 1 295 ? 46.603 13.268 22.488 1.00 9.87 304 VAL A CA 1
ATOM 2181 C C . VAL A 1 295 ? 47.398 13.518 21.185 1.00 13.28 304 VAL A C 1
ATOM 2182 O O . VAL A 1 295 ? 48.261 12.710 20.904 1.00 14.23 304 VAL A O 1
ATOM 2186 N N . ASN A 1 296 ? 47.098 14.637 20.525 1.00 13.16 305 ASN A N 1
ATOM 2187 C CA . ASN A 1 296 ? 47.796 14.829 19.237 1.00 16.76 305 ASN A CA 1
ATOM 2188 C C . ASN A 1 296 ? 48.792 15.931 19.443 1.00 13.99 305 ASN A C 1
ATOM 2189 O O . ASN A 1 296 ? 48.512 16.911 20.135 1.00 14.14 305 ASN A O 1
ATOM 2194 N N . GLU A 1 297 ? 49.923 15.929 18.740 1.00 14.48 306 GLU A N 1
ATOM 2195 C CA . GLU A 1 297 ? 50.937 16.930 18.959 1.00 13.54 306 GLU A CA 1
ATOM 2196 C C . GLU A 1 297 ? 50.494 18.314 18.569 1.00 16.27 306 GLU A C 1
ATOM 2197 O O . GLU A 1 297 ? 50.807 19.304 19.210 1.00 16.59 306 GLU A O 1
ATOM 2203 N N . LEU A 1 298 ? 49.829 18.518 17.412 1.00 14.99 307 LEU A N 1
ATOM 2204 C CA . LEU A 1 298 ? 49.512 19.844 16.899 1.00 13.98 307 LEU A CA 1
ATOM 2205 C C . LEU A 1 298 ? 48.100 20.258 17.257 1.00 18.61 307 LEU A C 1
ATOM 2206 O O . LEU A 1 298 ? 47.462 21.052 16.600 1.00 17.67 307 LEU A O 1
ATOM 2211 N N . ASP A 1 299 ? 47.639 19.857 18.453 1.00 19.37 308 ASP A N 1
ATOM 2212 C CA . ASP A 1 299 ? 46.237 20.098 18.869 1.00 13.44 308 ASP A CA 1
ATOM 2213 C C . ASP A 1 299 ? 46.377 21.102 20.040 1.00 16.18 308 ASP A C 1
ATOM 2214 O O . ASP A 1 299 ? 47.196 20.817 20.888 1.00 17.58 308 ASP A O 1
ATOM 2219 N N . PRO A 1 300 ? 45.632 22.162 20.109 1.00 15.14 309 PRO A N 1
ATOM 2220 C CA . PRO A 1 300 ? 45.584 23.013 21.309 1.00 16.59 309 PRO A CA 1
ATOM 2221 C C . PRO A 1 300 ? 45.148 22.273 22.568 1.00 16.77 309 PRO A C 1
ATOM 2222 O O . PRO A 1 300 ? 45.604 22.692 23.663 1.00 17.67 309 PRO A O 1
ATOM 2226 N N . LEU A 1 301 ? 44.404 21.185 22.503 1.00 13.02 310 LEU A N 1
ATOM 2227 C CA . LEU A 1 301 ? 43.938 20.398 23.630 1.00 16.42 310 LEU A CA 1
ATOM 2228 C C . LEU A 1 301 ? 45.010 19.447 24.133 1.00 14.60 310 LEU A C 1
ATOM 2229 O O . LEU A 1 301 ? 44.803 18.666 25.081 1.00 18.46 310 LEU A O 1
ATOM 2234 N N . ARG A 1 302 ? 46.172 19.415 23.455 1.00 14.90 311 ARG A N 1
ATOM 2235 C CA . ARG A 1 302 ? 47.156 18.407 23.880 1.00 17.07 311 ARG A CA 1
ATOM 2236 C C . ARG A 1 302 ? 47.407 18.413 25.391 1.00 14.57 311 ARG A C 1
ATOM 2237 O O . ARG A 1 302 ? 47.431 17.362 26.040 1.00 17.62 311 ARG A O 1
ATOM 2245 N N . ASP A 1 303 ? 47.775 19.586 25.922 1.00 17.45 312 ASP A N 1
ATOM 2246 C CA . ASP A 1 303 ? 48.394 19.639 27.255 1.00 18.98 312 ASP A CA 1
ATOM 2247 C C . ASP A 1 303 ? 47.372 19.314 28.361 1.00 19.98 312 ASP A C 1
ATOM 2248 O O . ASP A 1 303 ? 47.775 18.702 29.337 1.00 16.90 312 ASP A O 1
ATOM 2253 N N . GLU A 1 304 ? 46.085 19.577 28.170 1.00 19.92 313 GLU A N 1
ATOM 2254 C CA . GLU A 1 304 ? 45.122 19.145 29.243 1.00 18.29 313 GLU A CA 1
ATOM 2255 C C . GLU A 1 304 ? 44.956 17.670 29.291 1.00 20.25 313 GLU A C 1
ATOM 2256 O O . GLU A 1 304 ? 44.745 17.041 30.338 1.00 19.05 313 GLU A O 1
ATOM 2262 N N . GLY A 1 305 ? 45.123 16.967 28.135 1.00 13.70 314 GLY A N 1
ATOM 2263 C CA . GLY A 1 305 ? 45.006 15.512 28.148 1.00 13.78 314 GLY A CA 1
ATOM 2264 C C . GLY A 1 305 ? 46.240 14.962 28.873 1.00 12.08 314 GLY A C 1
ATOM 2265 O O . GLY A 1 305 ? 46.112 13.903 29.451 1.00 19.15 314 GLY A O 1
ATOM 2266 N N . ILE A 1 306 ? 47.424 15.542 28.594 1.00 14.68 315 ILE A N 1
ATOM 2267 C CA . ILE A 1 306 ? 48.630 14.996 29.240 1.00 14.13 315 ILE A CA 1
ATOM 2268 C C . ILE A 1 306 ? 48.473 15.252 30.775 1.00 17.05 315 ILE A C 1
ATOM 2269 O O . ILE A 1 306 ? 48.879 14.411 31.582 1.00 16.09 315 ILE A O 1
ATOM 2274 N N . ALA A 1 307 ? 48.097 16.472 31.108 1.00 15.61 316 ALA A N 1
ATOM 2275 C CA . ALA A 1 307 ? 47.923 16.799 32.552 1.00 18.03 316 ALA A CA 1
ATOM 2276 C C . ALA A 1 307 ? 46.990 15.808 33.216 1.00 20.41 316 ALA A C 1
ATOM 2277 O O . ALA A 1 307 ? 47.327 15.240 34.280 1.00 21.96 316 ALA A O 1
ATOM 2279 N N . PHE A 1 308 ? 45.883 15.425 32.572 1.00 17.71 317 PHE A N 1
ATOM 2280 C CA . PHE A 1 308 ? 45.007 14.394 33.128 1.00 20.96 317 PHE A CA 1
ATOM 2281 C C . PHE A 1 308 ? 45.687 13.054 33.283 1.00 21.00 317 PHE A C 1
ATOM 2282 O O . PHE A 1 308 ? 45.550 12.293 34.264 1.00 20.31 317 PHE A O 1
ATOM 2290 N N . ALA A 1 309 ? 46.475 12.621 32.249 1.00 18.66 318 ALA A N 1
ATOM 2291 C CA . ALA A 1 309 ? 47.205 11.381 32.348 1.00 17.21 318 ALA A CA 1
ATOM 2292 C C . ALA A 1 309 ? 48.237 11.352 33.473 1.00 15.20 318 ALA A C 1
ATOM 2293 O O . ALA A 1 309 ? 48.317 10.277 34.136 1.00 17.85 318 ALA A O 1
ATOM 2295 N N . ARG A 1 310 ? 48.977 12.411 33.701 1.00 17.15 319 ARG A N 1
ATOM 2296 C CA . ARG A 1 310 ? 49.924 12.431 34.827 1.00 22.27 319 ARG A CA 1
ATOM 2297 C C . ARG A 1 310 ? 49.219 12.321 36.190 1.00 24.36 319 ARG A C 1
ATOM 2298 O O . ARG A 1 310 ? 49.742 11.616 37.052 1.00 23.70 319 ARG A O 1
ATOM 2306 N N . ARG A 1 311 ? 48.010 12.882 36.256 1.00 22.76 320 ARG A N 1
ATOM 2307 C CA . ARG A 1 311 ? 47.291 12.868 37.549 1.00 21.51 320 ARG A CA 1
ATOM 2308 C C . ARG A 1 311 ? 46.703 11.513 37.762 1.00 19.62 320 ARG A C 1
ATOM 2309 O O . ARG A 1 311 ? 46.774 10.965 38.875 1.00 21.42 320 ARG A O 1
ATOM 2317 N N . LEU A 1 312 ? 46.293 10.768 36.721 1.00 19.40 321 LEU A N 1
ATOM 2318 C CA . LEU A 1 312 ? 45.880 9.401 36.866 1.00 19.11 321 LEU A CA 1
ATOM 2319 C C . LEU A 1 312 ? 47.000 8.520 37.411 1.00 22.64 321 LEU A C 1
ATOM 2320 O O . LEU A 1 312 ? 46.736 7.602 38.179 1.00 19.50 321 LEU A O 1
ATOM 2325 N N . ALA A 1 313 ? 48.206 8.740 36.899 1.00 21.44 322 ALA A N 1
ATOM 2326 C CA . ALA A 1 313 ? 49.350 7.954 37.335 1.00 26.11 322 ALA A CA 1
ATOM 2327 C C . ALA A 1 313 ? 49.693 8.263 38.801 1.00 24.60 322 ALA A C 1
ATOM 2328 O O . ALA A 1 313 ? 49.932 7.296 39.549 1.00 24.38 322 ALA A O 1
ATOM 2330 N N . ARG A 1 314 ? 49.618 9.529 39.173 1.00 26.30 323 ARG A N 1
ATOM 2331 C CA . ARG A 1 314 ? 49.798 9.856 40.598 1.00 27.50 323 ARG A CA 1
ATOM 2332 C C . ARG A 1 314 ? 48.744 9.170 41.444 1.00 28.70 323 ARG A C 1
ATOM 2333 O O . ARG A 1 314 ? 49.092 8.665 42.518 1.00 30.88 323 ARG A O 1
ATOM 2341 N N . ALA A 1 315 ? 47.502 9.086 41.025 1.00 26.00 324 ALA A N 1
ATOM 2342 C CA . ALA A 1 315 ? 46.467 8.338 41.733 1.00 26.92 324 ALA A CA 1
ATOM 2343 C C . ALA A 1 315 ? 46.594 6.838 41.731 1.00 26.14 324 ALA A C 1
ATOM 2344 O O . ALA A 1 315 ? 45.688 6.179 42.259 1.00 27.24 324 ALA A O 1
ATOM 2346 N N . GLY A 1 316 ? 47.627 6.194 41.159 1.00 24.65 325 GLY A N 1
ATOM 2347 C CA . GLY A 1 316 ? 47.729 4.759 41.102 1.00 22.87 325 GLY A CA 1
ATOM 2348 C C . GLY A 1 316 ? 46.928 4.035 40.051 1.00 22.03 325 GLY A C 1
ATOM 2349 O O . GLY A 1 316 ? 46.889 2.812 40.002 1.00 22.44 325 GLY A O 1
ATOM 2350 N N . VAL A 1 317 ? 46.376 4.752 39.063 1.00 19.75 326 VAL A N 1
ATOM 2351 C CA . VAL A 1 317 ? 45.630 4.064 38.001 1.00 18.39 326 VAL A CA 1
ATOM 2352 C C . VAL A 1 317 ? 46.620 3.576 36.924 1.00 17.00 326 VAL A C 1
ATOM 2353 O O . VAL A 1 317 ? 47.652 4.231 36.767 1.00 20.45 326 VAL A O 1
ATOM 2357 N N . ASP A 1 318 ? 46.329 2.417 36.356 1.00 16.78 327 ASP A N 1
ATOM 2358 C CA . ASP A 1 318 ? 47.243 1.900 35.313 1.00 15.31 327 ASP A CA 1
ATOM 2359 C C . ASP A 1 318 ? 46.927 2.761 34.044 1.00 21.29 327 ASP A C 1
ATOM 2360 O O . ASP A 1 318 ? 45.859 2.503 33.476 1.00 23.06 327 ASP A O 1
ATOM 2365 N N . VAL A 1 319 ? 47.761 3.703 33.699 1.00 20.22 328 VAL A N 1
ATOM 2366 C CA . VAL A 1 319 ? 47.428 4.566 32.550 1.00 19.27 328 VAL A CA 1
ATOM 2367 C C . VAL A 1 319 ? 48.622 4.344 31.554 1.00 20.59 328 VAL A C 1
ATOM 2368 O O . VAL A 1 319 ? 49.736 4.528 32.054 1.00 14.91 328 VAL A O 1
ATOM 2372 N N . ALA A 1 320 ? 48.347 4.343 30.246 1.00 16.18 329 ALA A N 1
ATOM 2373 C CA . ALA A 1 320 ? 49.490 4.568 29.302 1.00 15.42 329 ALA A CA 1
ATOM 2374 C C . ALA A 1 320 ? 49.096 5.778 28.481 1.00 14.16 329 ALA A C 1
ATOM 2375 O O . ALA A 1 320 ? 47.917 5.829 28.143 1.00 16.21 329 ALA A O 1
ATOM 2377 N N . ALA A 1 321 ? 49.967 6.732 28.203 1.00 14.02 330 ALA A N 1
ATOM 2378 C CA . ALA A 1 321 ? 49.607 7.985 27.584 1.00 12.99 330 ALA A CA 1
ATOM 2379 C C . ALA A 1 321 ? 50.550 8.190 26.377 1.00 17.21 330 ALA A C 1
ATOM 2380 O O . ALA A 1 321 ? 51.701 7.756 26.514 1.00 14.08 330 ALA A O 1
ATOM 2382 N N . ARG A 1 322 ? 49.985 8.732 25.277 1.00 14.58 331 ARG A N 1
ATOM 2383 C CA . ARG A 1 322 ? 50.882 8.842 24.087 1.00 14.07 331 ARG A CA 1
ATOM 2384 C C . ARG A 1 322 ? 50.593 10.170 23.440 1.00 17.05 331 ARG A C 1
ATOM 2385 O O . ARG A 1 322 ? 49.443 10.634 23.504 1.00 14.48 331 ARG A O 1
ATOM 2393 N N . VAL A 1 323 ? 51.549 10.783 22.781 1.00 14.97 332 VAL A N 1
ATOM 2394 C CA . VAL A 1 323 ? 51.382 11.928 21.892 1.00 13.93 332 VAL A CA 1
ATOM 2395 C C . VAL A 1 323 ? 51.637 11.431 20.430 1.00 16.81 332 VAL A C 1
ATOM 2396 O O . VAL A 1 323 ? 52.680 10.855 20.180 1.00 16.97 332 VAL A O 1
ATOM 2400 N N . ASN A 1 324 ? 50.665 11.667 19.573 1.00 17.29 333 ASN A N 1
ATOM 2401 C CA . ASN A 1 324 ? 50.690 11.131 18.205 1.00 16.68 333 ASN A CA 1
ATOM 2402 C C . ASN A 1 324 ? 51.254 12.280 17.374 1.00 15.25 333 ASN A C 1
ATOM 2403 O O . ASN A 1 324 ? 50.698 13.348 17.292 1.00 16.04 333 ASN A O 1
ATOM 2408 N N . ILE A 1 325 ? 52.454 12.074 16.875 1.00 15.56 334 ILE A N 1
ATOM 2409 C CA . ILE A 1 325 ? 53.245 13.098 16.184 1.00 16.45 334 ILE A CA 1
ATOM 2410 C C . ILE A 1 325 ? 52.636 13.552 14.853 1.00 13.77 334 ILE A C 1
ATOM 2411 O O . ILE A 1 325 ? 52.135 12.718 14.090 1.00 19.37 334 ILE A O 1
ATOM 2416 N N . GLY A 1 326 ? 52.658 14.841 14.622 1.00 17.04 335 GLY A N 1
ATOM 2417 C CA . GLY A 1 326 ? 52.395 15.414 13.285 1.00 19.01 335 GLY A CA 1
ATOM 2418 C C . GLY A 1 326 ? 50.922 15.575 13.000 1.00 21.21 335 GLY A C 1
ATOM 2419 O O . GLY A 1 326 ? 50.535 16.001 11.900 1.00 21.67 335 GLY A O 1
ATOM 2420 N N . LEU A 1 327 ? 50.026 15.441 13.987 1.00 15.49 336 LEU A N 1
ATOM 2421 C CA . LEU A 1 327 ? 48.603 15.325 13.762 1.00 15.22 336 LEU A CA 1
ATOM 2422 C C . LEU A 1 327 ? 47.889 16.513 14.401 1.00 20.24 336 LEU A C 1
ATOM 2423 O O . LEU A 1 327 ? 48.195 16.853 15.577 1.00 17.77 336 LEU A O 1
ATOM 2428 N N . VAL A 1 328 ? 47.055 17.214 13.599 1.00 17.10 337 VAL A N 1
ATOM 2429 C CA . VAL A 1 328 ? 46.121 18.146 14.235 1.00 14.25 337 VAL A CA 1
ATOM 2430 C C . VAL A 1 328 ? 45.012 17.358 14.973 1.00 15.36 337 VAL A C 1
ATOM 2431 O O . VAL A 1 328 ? 44.822 16.148 14.878 1.00 15.31 337 VAL A O 1
ATOM 2435 N N . HIS A 1 329 ? 44.233 18.141 15.717 1.00 16.88 338 HIS A N 1
ATOM 2436 C CA . HIS A 1 329 ? 43.047 17.608 16.441 1.00 14.84 338 HIS A CA 1
ATOM 2437 C C . HIS A 1 329 ? 42.194 16.789 15.459 1.00 17.89 338 HIS A C 1
ATOM 2438 O O . HIS A 1 329 ? 41.660 17.354 14.508 1.00 17.27 338 HIS A O 1
ATOM 2445 N N . GLY A 1 330 ? 41.808 15.589 15.808 1.00 16.16 339 GLY A N 1
ATOM 2446 C CA . GLY A 1 330 ? 40.903 14.727 15.069 1.00 17.40 339 GLY A CA 1
ATOM 2447 C C . GLY A 1 330 ? 41.552 14.228 13.772 1.00 20.60 339 GLY A C 1
ATOM 2448 O O . GLY A 1 330 ? 40.846 13.589 12.995 1.00 21.82 339 GLY A O 1
ATOM 2449 N N . ALA A 1 331 ? 42.834 14.372 13.517 1.00 19.97 340 ALA A N 1
ATOM 2450 C CA . ALA A 1 331 ? 43.347 14.142 12.124 1.00 19.75 340 ALA A CA 1
ATOM 2451 C C . ALA A 1 331 ? 43.180 12.701 11.743 1.00 24.88 340 ALA A C 1
ATOM 2452 O O . ALA A 1 331 ? 42.791 12.394 10.615 1.00 22.30 340 ALA A O 1
ATOM 2454 N N . ASP A 1 332 ? 43.403 11.742 12.682 1.00 20.87 341 ASP A N 1
ATOM 2455 C CA . ASP A 1 332 ? 43.375 10.356 12.270 1.00 17.62 341 ASP A CA 1
ATOM 2456 C C . ASP A 1 332 ? 41.953 9.863 12.030 1.00 16.62 341 ASP A C 1
ATOM 2457 O O . ASP A 1 332 ? 41.908 8.891 11.257 1.00 20.09 341 ASP A O 1
ATOM 2462 N N . VAL A 1 333 ? 40.873 10.450 12.504 1.00 16.59 342 VAL A N 1
ATOM 2463 C CA . VAL A 1 333 ? 39.575 9.884 12.147 1.00 18.63 342 VAL A CA 1
ATOM 2464 C C . VAL A 1 333 ? 38.923 10.757 11.046 1.00 17.60 342 VAL A C 1
ATOM 2465 O O . VAL A 1 333 ? 38.096 10.153 10.335 1.00 24.11 342 VAL A O 1
ATOM 2469 N N . ILE A 1 334 ? 39.201 12.036 11.069 1.00 14.60 343 ILE A N 1
ATOM 2470 C CA . ILE A 1 334 ? 38.523 12.885 10.041 1.00 18.06 343 ILE A CA 1
ATOM 2471 C C . ILE A 1 334 ? 39.338 12.876 8.733 1.00 19.35 343 ILE A C 1
ATOM 2472 O O . ILE A 1 334 ? 38.736 12.846 7.661 1.00 20.72 343 ILE A O 1
ATOM 2477 N N . PHE A 1 335 ? 40.653 12.980 8.836 1.00 18.66 344 PHE A N 1
ATOM 2478 C CA . PHE A 1 335 ? 41.528 13.084 7.650 1.00 20.85 344 PHE A CA 1
ATOM 2479 C C . PHE A 1 335 ? 42.240 11.791 7.377 1.00 20.28 344 PHE A C 1
ATOM 2480 O O . PHE A 1 335 ? 43.217 11.791 6.616 1.00 18.38 344 PHE A O 1
ATOM 2488 N N . ARG A 1 336 ? 41.793 10.615 7.859 1.00 16.28 345 ARG A N 1
ATOM 2489 C CA . ARG A 1 336 ? 42.164 9.285 7.563 1.00 15.96 345 ARG A CA 1
ATOM 2490 C C . ARG A 1 336 ? 42.546 9.057 6.073 1.00 17.83 345 ARG A C 1
ATOM 2491 O O . ARG A 1 336 ? 43.516 8.335 5.855 1.00 17.75 345 ARG A O 1
ATOM 2499 N N . HIS A 1 337 ? 41.808 9.671 5.151 1.00 17.36 346 HIS A N 1
ATOM 2500 C CA . HIS A 1 337 ? 42.090 9.400 3.699 1.00 18.71 346 HIS A CA 1
ATOM 2501 C C . HIS A 1 337 ? 43.515 9.825 3.365 1.00 18.73 346 HIS A C 1
ATOM 2502 O O . HIS A 1 337 ? 44.086 9.222 2.423 1.00 20.33 346 HIS A O 1
ATOM 2509 N N . TRP A 1 338 ? 44.061 10.842 4.013 1.00 16.54 347 TRP A N 1
ATOM 2510 C CA . TRP A 1 338 ? 45.386 11.322 3.802 1.00 20.61 347 TRP A CA 1
ATOM 2511 C C . TRP A 1 338 ? 46.462 10.709 4.677 1.00 21.89 347 TRP A C 1
ATOM 2512 O O . TRP A 1 338 ? 47.659 10.920 4.481 1.00 17.91 347 TRP A O 1
ATOM 2523 N N . LEU A 1 339 ? 46.018 10.027 5.736 1.00 20.11 348 LEU A N 1
ATOM 2524 C CA . LEU A 1 339 ? 46.907 9.611 6.817 1.00 19.53 348 LEU A CA 1
ATOM 2525 C C . LEU A 1 339 ? 46.692 8.188 7.171 1.00 20.29 348 LEU A C 1
ATOM 2526 O O . LEU A 1 339 ? 46.389 7.812 8.317 1.00 19.65 348 LEU A O 1
ATOM 2531 N N . PRO A 1 340 ? 46.866 7.245 6.234 1.00 18.28 349 PRO A N 1
ATOM 2532 C CA . PRO A 1 340 ? 46.578 5.855 6.479 1.00 18.94 349 PRO A CA 1
ATOM 2533 C C . PRO A 1 340 ? 47.354 5.247 7.624 1.00 17.20 349 PRO A C 1
ATOM 2534 O O . PRO A 1 340 ? 46.835 4.382 8.354 1.00 19.14 349 PRO A O 1
ATOM 2538 N N . ALA A 1 341 ? 48.624 5.597 7.831 1.00 15.93 350 ALA A N 1
ATOM 2539 C CA . ALA A 1 341 ? 49.375 4.929 8.912 1.00 19.73 350 ALA A CA 1
ATOM 2540 C C . ALA A 1 341 ? 48.875 5.427 10.304 1.00 20.40 350 ALA A C 1
ATOM 2541 O O . ALA A 1 341 ? 48.860 4.635 11.253 1.00 20.25 350 ALA A O 1
ATOM 2543 N N . ALA A 1 342 ? 48.532 6.696 10.386 1.00 19.58 351 ALA A N 1
ATOM 2544 C CA . ALA A 1 342 ? 47.974 7.253 11.646 1.00 19.64 351 ALA A CA 1
ATOM 2545 C C . ALA A 1 342 ? 46.663 6.583 12.015 1.00 21.86 351 ALA A C 1
ATOM 2546 O O . ALA A 1 342 ? 46.460 6.139 13.161 1.00 21.26 351 ALA A O 1
ATOM 2548 N N . LEU A 1 343 ? 45.746 6.463 11.047 1.00 21.32 352 LEU A N 1
ATOM 2549 C CA . LEU A 1 343 ? 44.532 5.668 11.282 1.00 17.70 352 LEU A CA 1
ATOM 2550 C C . LEU A 1 343 ? 44.815 4.250 11.668 1.00 18.37 352 LEU A C 1
ATOM 2551 O O . LEU A 1 343 ? 44.223 3.714 12.625 1.00 17.58 352 LEU A O 1
ATOM 2556 N N . GLU A 1 344 ? 45.680 3.501 10.931 1.00 14.84 353 GLU A N 1
ATOM 2557 C CA . GLU A 1 344 ? 45.993 2.158 11.305 1.00 15.42 353 GLU A CA 1
ATOM 2558 C C . GLU A 1 344 ? 46.465 2.053 12.760 1.00 14.7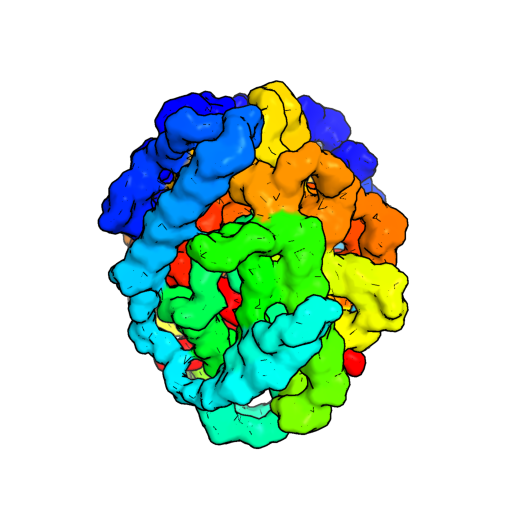5 353 GLU A C 1
ATOM 2559 O O . GLU A 1 344 ? 46.097 1.088 13.448 1.00 16.06 353 GLU A O 1
ATOM 2565 N N . SER A 1 345 ? 47.368 2.945 13.165 1.00 14.97 354 SER A N 1
ATOM 2566 C CA . SER A 1 345 ? 47.882 2.873 14.538 1.00 18.62 354 SER A CA 1
ATOM 2567 C C . SER A 1 345 ? 46.783 3.078 15.589 1.00 17.96 354 SER A C 1
ATOM 2568 O O . SER A 1 345 ? 46.780 2.357 16.596 1.00 18.41 354 SER A O 1
ATOM 2571 N N . THR A 1 346 ? 45.882 4.015 15.360 1.00 15.25 355 THR A N 1
ATOM 2572 C CA . THR A 1 346 ? 44.763 4.242 16.327 1.00 16.67 355 THR A CA 1
ATOM 2573 C C . THR A 1 346 ? 43.761 3.128 16.351 1.00 17.59 355 THR A C 1
ATOM 2574 O O . THR A 1 346 ? 43.349 2.681 17.437 1.00 19.22 355 THR A O 1
ATOM 2578 N N . VAL A 1 347 ? 43.361 2.483 15.228 1.00 14.42 356 VAL A N 1
ATOM 2579 C CA . VAL A 1 347 ? 42.574 1.278 15.247 1.00 13.21 356 VAL A CA 1
ATOM 2580 C C . VAL A 1 347 ? 43.234 0.150 16.010 1.00 18.00 356 VAL A C 1
ATOM 2581 O O . VAL A 1 347 ? 42.614 -0.487 16.873 1.00 19.91 356 VAL A O 1
ATOM 2585 N N . ARG A 1 348 ? 44.551 -0.061 15.848 1.00 18.49 357 ARG A N 1
ATOM 2586 C CA . ARG A 1 348 ? 45.230 -1.197 16.474 1.00 17.94 357 ARG A CA 1
ATOM 2587 C C . ARG A 1 348 ? 45.252 -0.998 18.004 1.00 17.25 357 ARG A C 1
ATOM 2588 O O . ARG A 1 348 ? 45.099 -1.996 18.715 1.00 18.22 357 ARG A O 1
ATOM 2596 N N . ASP A 1 349 ? 45.529 0.235 18.390 1.00 17.25 358 ASP A N 1
ATOM 2597 C CA . ASP A 1 349 ? 45.566 0.504 19.831 1.00 18.34 358 ASP A CA 1
ATOM 2598 C C . ASP A 1 349 ? 44.164 0.366 20.420 1.00 19.64 358 ASP A C 1
ATOM 2599 O O . ASP A 1 349 ? 44.054 -0.238 21.491 1.00 20.14 358 ASP A O 1
ATOM 2604 N N . VAL A 1 350 ? 43.140 0.986 19.849 1.00 16.06 359 VAL A N 1
ATOM 2605 C CA . VAL A 1 350 ? 41.814 0.947 20.531 1.00 16.77 359 VAL A CA 1
ATOM 2606 C C . VAL A 1 350 ? 41.192 -0.405 20.550 1.00 19.28 359 VAL A C 1
ATOM 2607 O O . VAL A 1 350 ? 40.744 -0.997 21.569 1.00 16.59 359 VAL A O 1
ATOM 2611 N N . ALA A 1 351 ? 41.266 -1.160 19.394 1.00 17.31 360 ALA A N 1
ATOM 2612 C CA . ALA A 1 351 ? 40.771 -2.511 19.356 1.00 18.38 360 ALA A CA 1
ATOM 2613 C C . ALA A 1 351 ? 41.609 -3.457 20.244 1.00 17.34 360 ALA A C 1
ATOM 2614 O O . ALA A 1 351 ? 41.079 -4.390 20.852 1.00 16.76 360 ALA A O 1
ATOM 2616 N N . GLY A 1 352 ? 42.915 -3.186 20.280 1.00 15.80 361 GLY A N 1
ATOM 2617 C CA . GLY A 1 352 ? 43.773 -4.105 21.042 1.00 16.12 361 GLY A CA 1
ATOM 2618 C C . GLY A 1 352 ? 43.534 -3.858 22.555 1.00 15.77 361 GLY A C 1
ATOM 2619 O O . GLY A 1 352 ? 43.738 -4.787 23.336 1.00 17.93 361 GLY A O 1
ATOM 2620 N N . PHE A 1 353 ? 43.378 -2.603 22.924 1.00 15.70 362 PHE A N 1
ATOM 2621 C CA . PHE A 1 353 ? 43.126 -2.250 24.329 1.00 17.87 362 PHE A CA 1
ATOM 2622 C C . PHE A 1 353 ? 41.862 -2.992 24.762 1.00 22.05 362 PHE A C 1
ATOM 2623 O O . PHE A 1 353 ? 41.815 -3.548 25.867 1.00 18.87 362 PHE A O 1
ATOM 2631 N N . ALA A 1 354 ? 40.780 -2.878 23.981 1.00 20.90 363 ALA A N 1
ATOM 2632 C CA . ALA A 1 354 ? 39.556 -3.611 24.283 1.00 21.63 363 ALA A CA 1
ATOM 2633 C C . ALA A 1 354 ? 39.793 -5.092 24.475 1.00 23.46 363 ALA A C 1
ATOM 2634 O O . ALA A 1 354 ? 39.211 -5.705 25.400 1.00 21.11 363 ALA A O 1
ATOM 2636 N N . ALA A 1 355 ? 40.526 -5.745 23.548 1.00 17.27 364 ALA A N 1
ATOM 2637 C CA . ALA A 1 355 ? 40.842 -7.149 23.677 1.00 18.75 364 ALA A CA 1
ATOM 2638 C C . ALA A 1 355 ? 41.655 -7.435 24.944 1.00 21.08 364 ALA A C 1
ATOM 2639 O O . ALA A 1 355 ? 41.384 -8.471 25.570 1.00 21.80 364 ALA A O 1
ATOM 2641 N N . ASP A 1 356 ? 42.640 -6.591 25.261 1.00 17.69 365 ASP A N 1
ATOM 2642 C CA . ASP A 1 356 ? 43.445 -6.830 26.475 1.00 20.88 365 ASP A CA 1
ATOM 2643 C C . ASP A 1 356 ? 42.582 -6.670 27.743 1.00 21.28 365 ASP A C 1
ATOM 2644 O O . ASP A 1 356 ? 42.655 -7.516 28.637 1.00 25.02 365 ASP A O 1
ATOM 2649 N N . ARG A 1 357 ? 41.650 -5.741 27.756 1.00 19.74 366 ARG A N 1
ATOM 2650 C CA . ARG A 1 357 ? 40.767 -5.627 28.942 1.00 22.21 366 ARG A CA 1
ATOM 2651 C C . ARG A 1 357 ? 39.753 -6.757 29.039 1.00 25.82 366 ARG A C 1
ATOM 2652 O O . ARG A 1 357 ? 39.394 -7.211 30.138 1.00 27.89 366 ARG A O 1
ATOM 2660 N N . ALA A 1 358 ? 39.267 -7.328 27.944 1.00 25.59 367 ALA A N 1
ATOM 2661 C CA . ALA A 1 358 ? 38.418 -8.506 27.982 1.00 26.67 367 ALA A CA 1
ATOM 2662 C C . ALA A 1 358 ? 39.213 -9.731 28.392 1.00 29.97 367 ALA A C 1
ATOM 2663 O O . ALA A 1 358 ? 38.748 -10.521 29.237 1.00 28.36 367 ALA A O 1
ATOM 2665 N N . ARG A 1 359 ? 40.428 -9.868 27.858 1.00 26.60 368 ARG A N 1
ATOM 2666 C CA . ARG A 1 359 ? 41.272 -11.001 28.209 1.00 29.08 368 ARG A CA 1
ATOM 2667 C C . ARG A 1 359 ? 41.456 -11.063 29.733 1.00 31.96 368 ARG A C 1
ATOM 2668 O O . ARG A 1 359 ? 41.631 -12.169 30.258 1.00 29.87 368 ARG A O 1
ATOM 2676 N N . LEU A 1 360 ? 41.761 -9.911 30.328 1.00 32.36 369 LEU A N 1
ATOM 2677 C CA . LEU A 1 360 ? 42.246 -9.890 31.695 1.00 38.21 369 LEU A CA 1
ATOM 2678 C C . LEU A 1 360 ? 41.155 -9.640 32.728 1.00 42.10 369 LEU A C 1
ATOM 2679 O O . LEU A 1 360 ? 41.513 -9.598 33.913 1.00 47.14 369 LEU A O 1
ATOM 2684 N N . ARG A 1 361 ? 39.891 -9.470 32.370 1.00 41.45 370 ARG A N 1
ATOM 2685 C CA . ARG A 1 361 ? 38.849 -9.246 33.374 1.00 42.18 370 ARG A CA 1
ATOM 2686 C C . ARG A 1 361 ? 38.475 -10.550 34.097 1.00 43.00 370 ARG A C 1
ATOM 2687 O O . ARG A 1 361 ? 38.575 -11.650 33.498 1.00 40.33 370 ARG A O 1
ATOM 2696 N N . TYR B 1 1 ? 56.698 31.821 29.449 1.00 40.91 10 TYR B N 1
ATOM 2697 C CA . TYR B 1 1 ? 56.779 30.380 29.078 1.00 41.60 10 TYR B CA 1
ATOM 2698 C C . TYR B 1 1 ? 58.029 29.727 29.656 1.00 41.49 10 TYR B C 1
ATOM 2699 O O . TYR B 1 1 ? 59.151 30.111 29.309 1.00 44.82 10 TYR B O 1
ATOM 2708 N N . THR B 1 2 ? 57.831 28.645 30.391 1.00 40.00 11 THR B N 1
ATOM 2709 C CA . THR B 1 2 ? 58.943 27.900 30.967 1.00 37.47 11 THR B CA 1
ATOM 2710 C C . THR B 1 2 ? 59.072 26.544 30.296 1.00 35.95 11 THR B C 1
ATOM 2711 O O . THR B 1 2 ? 58.112 25.784 30.346 1.00 34.90 11 THR B O 1
ATOM 2715 N N . PRO B 1 3 ? 60.228 26.251 29.734 1.00 35.17 12 PRO B N 1
ATOM 2716 C CA . PRO B 1 3 ? 60.456 24.992 29.071 1.00 35.03 12 PRO B CA 1
ATOM 2717 C C . PRO B 1 3 ? 60.743 23.914 30.099 1.00 32.94 12 PRO B C 1
ATOM 2718 O O . PRO B 1 3 ? 61.013 24.213 31.256 1.00 33.15 12 PRO B O 1
ATOM 2722 N N . PRO B 1 4 ? 60.536 22.673 29.716 1.00 30.80 13 PRO B N 1
ATOM 2723 C CA . PRO B 1 4 ? 60.431 21.600 30.703 1.00 27.96 13 PRO B CA 1
ATOM 2724 C C . PRO B 1 4 ? 61.821 21.110 31.006 1.00 26.13 13 PRO B C 1
ATOM 2725 O O . PRO B 1 4 ? 62.774 21.424 30.261 1.00 27.73 13 PRO B O 1
ATOM 2729 N N . GLY B 1 5 ? 61.903 20.264 32.018 1.00 23.76 14 GLY B N 1
ATOM 2730 C CA . GLY B 1 5 ? 63.145 19.576 32.349 1.00 24.89 14 GLY B CA 1
ATOM 2731 C C . GLY B 1 5 ? 64.259 20.581 32.565 1.00 28.59 14 GLY B C 1
ATOM 2732 O O . GLY B 1 5 ? 64.086 21.704 33.029 1.00 29.31 14 GLY B O 1
ATOM 2733 N N . ARG B 1 6 ? 65.447 20.173 32.121 1.00 27.81 15 ARG B N 1
ATOM 2734 C CA . ARG B 1 6 ? 66.660 20.953 32.288 1.00 28.75 15 ARG B CA 1
ATOM 2735 C C . ARG B 1 6 ? 66.835 22.065 31.275 1.00 32.67 15 ARG B C 1
ATOM 2736 O O . ARG B 1 6 ? 67.721 22.913 31.487 1.00 33.89 15 ARG B O 1
ATOM 2744 N N . LEU B 1 7 ? 65.887 22.267 30.361 1.00 34.00 16 LEU B N 1
ATOM 2745 C CA . LEU B 1 7 ? 65.814 23.520 29.606 1.00 37.48 16 LEU B CA 1
ATOM 2746 C C . LEU B 1 7 ? 65.356 24.657 30.521 1.00 40.85 16 LEU B C 1
ATOM 2747 O O . LEU B 1 7 ? 65.789 25.805 30.385 1.00 39.87 16 LEU B O 1
ATOM 2752 N N . GLY B 1 8 ? 64.438 24.366 31.441 1.00 40.11 17 GLY B N 1
ATOM 2753 C CA . GLY B 1 8 ? 63.780 25.437 32.193 1.00 40.90 17 GLY B CA 1
ATOM 2754 C C . GLY B 1 8 ? 64.490 25.652 33.522 1.00 43.30 17 GLY B C 1
ATOM 2755 O O . GLY B 1 8 ? 64.470 26.730 34.122 1.00 45.26 17 GLY B O 1
ATOM 2756 N N . ASP B 1 9 ? 65.192 24.625 33.974 1.00 43.33 18 ASP B N 1
ATOM 2757 C CA . ASP B 1 9 ? 65.841 24.624 35.272 1.00 45.05 18 ASP B CA 1
ATOM 2758 C C . ASP B 1 9 ? 66.919 23.550 35.247 1.00 43.04 18 ASP B C 1
ATOM 2759 O O . ASP B 1 9 ? 66.592 22.365 35.189 1.00 42.67 18 ASP B O 1
ATOM 2764 N N . GLU B 1 10 ? 68.144 23.968 35.512 1.00 43.70 19 GLU B N 1
ATOM 2765 C CA . GLU B 1 10 ? 69.308 23.165 35.161 1.00 45.27 19 GLU B CA 1
ATOM 2766 C C . GLU B 1 10 ? 69.607 22.111 36.219 1.00 43.30 19 GLU B C 1
ATOM 2767 O O . GLU B 1 10 ? 70.431 21.224 35.978 1.00 43.18 19 GLU B O 1
ATOM 2773 N N . SER B 1 11 ? 68.941 22.209 37.365 1.00 42.88 20 SER B N 1
ATOM 2774 C CA . SER B 1 11 ? 69.150 21.246 38.445 1.00 44.44 20 SER B CA 1
ATOM 2775 C C . SER B 1 11 ? 68.042 20.201 38.518 1.00 44.49 20 SER B C 1
ATOM 2776 O O . SER B 1 11 ? 68.004 19.351 39.403 1.00 46.77 20 SER B O 1
ATOM 2779 N N . SER B 1 12 ? 67.045 20.303 37.659 1.00 42.57 21 SER B N 1
ATOM 2780 C CA . SER B 1 12 ? 66.061 19.256 37.448 1.00 40.79 21 SER B CA 1
ATOM 2781 C C . SER B 1 12 ? 66.611 17.844 37.480 1.00 34.03 21 SER B C 1
ATOM 2782 O O . SER B 1 12 ? 67.549 17.497 36.755 1.00 34.17 21 SER B O 1
ATOM 2785 N N . GLY B 1 13 ? 65.973 16.964 38.236 1.00 30.97 22 GLY B N 1
ATOM 2786 C CA . GLY B 1 13 ? 66.262 15.526 38.178 1.00 29.29 22 GLY B CA 1
ATOM 2787 C C . GLY B 1 13 ? 64.947 14.763 38.383 1.00 29.00 22 GLY B C 1
ATOM 2788 O O . GLY B 1 13 ? 63.911 15.403 38.578 1.00 29.24 22 GLY B O 1
ATOM 2789 N N . PRO B 1 14 ? 65.021 13.438 38.436 1.00 28.04 23 PRO B N 1
ATOM 2790 C CA . PRO B 1 14 ? 63.864 12.567 38.570 1.00 29.23 23 PRO B CA 1
ATOM 2791 C C . PRO B 1 14 ? 63.010 12.903 39.782 1.00 32.89 23 PRO B C 1
ATOM 2792 O O . PRO B 1 14 ? 61.794 12.843 39.721 1.00 29.64 23 PRO B O 1
ATOM 2796 N N . ARG B 1 15 ? 63.663 13.379 40.857 1.00 35.70 24 ARG B N 1
ATOM 2797 C CA . ARG B 1 15 ? 62.971 13.625 42.106 1.00 36.04 24 ARG B CA 1
ATOM 2798 C C . ARG B 1 15 ? 62.300 14.979 42.104 1.00 35.27 24 ARG B C 1
ATOM 2799 O O . ARG B 1 15 ? 61.489 15.193 43.001 1.00 37.54 24 ARG B O 1
ATOM 2807 N N . THR B 1 16 ? 62.654 15.890 41.205 1.00 31.90 25 THR B N 1
ATOM 2808 C CA . THR B 1 16 ? 62.099 17.226 41.223 1.00 31.67 25 THR B CA 1
ATOM 2809 C C . THR B 1 16 ? 61.403 17.610 39.934 1.00 32.69 25 THR B C 1
ATOM 2810 O O . THR B 1 16 ? 60.775 18.684 39.885 1.00 33.04 25 THR B O 1
ATOM 2814 N N . ASP B 1 17 ? 61.552 16.814 38.871 1.00 30.72 26 ASP B N 1
ATOM 2815 C CA . ASP B 1 17 ? 60.818 17.148 37.623 1.00 27.73 26 ASP B CA 1
ATOM 2816 C C . ASP B 1 17 ? 59.417 16.582 37.714 1.00 25.56 26 ASP B C 1
ATOM 2817 O O . ASP B 1 17 ? 59.263 15.363 37.867 1.00 26.15 26 ASP B O 1
ATOM 2822 N N . PRO B 1 18 ? 58.356 17.369 37.559 1.00 26.08 27 PRO B N 1
ATOM 2823 C CA . PRO B 1 18 ? 57.003 16.932 37.859 1.00 28.60 27 PRO B CA 1
ATOM 2824 C C . PRO B 1 18 ? 56.409 16.092 36.747 1.00 27.26 27 PRO B C 1
ATOM 2825 O O . PRO B 1 18 ? 55.370 15.475 36.930 1.00 29.53 27 PRO B O 1
ATOM 2829 N N . ARG B 1 19 ? 57.097 15.936 35.604 1.00 25.42 28 ARG B N 1
ATOM 2830 C CA . ARG B 1 19 ? 56.735 14.942 34.620 1.00 22.58 28 ARG B CA 1
ATOM 2831 C C . ARG B 1 19 ? 56.904 13.509 35.081 1.00 25.96 28 ARG B C 1
ATOM 2832 O O . ARG B 1 19 ? 56.368 12.631 34.372 1.00 26.94 28 ARG B O 1
ATOM 2840 N N . PHE B 1 20 ? 57.758 13.205 36.052 1.00 23.88 29 PHE B N 1
ATOM 2841 C CA . PHE B 1 20 ? 57.951 11.843 36.523 1.00 23.83 29 PHE B CA 1
ATOM 2842 C C . PHE B 1 20 ? 56.797 11.365 37.412 1.00 25.08 29 PHE B C 1
ATOM 2843 O O . PHE B 1 20 ? 56.460 12.069 38.362 1.00 26.02 29 PHE B O 1
ATOM 2851 N N . SER B 1 21 ? 56.259 10.202 37.108 1.00 25.79 30 SER B N 1
ATOM 2852 C CA . SER B 1 21 ? 55.264 9.593 37.994 1.00 27.23 30 SER B CA 1
ATOM 2853 C C . SER B 1 21 ? 55.990 8.960 39.173 1.00 26.91 30 SER B C 1
ATOM 2854 O O . SER B 1 21 ? 57.146 8.556 39.068 1.00 26.43 30 SER B O 1
ATOM 2857 N N . PRO B 1 22 ? 55.280 8.764 40.268 1.00 26.35 31 PRO B N 1
ATOM 2858 C CA . PRO B 1 22 ? 55.832 8.087 41.426 1.00 23.82 31 PRO B CA 1
ATOM 2859 C C . PRO B 1 22 ? 56.422 6.755 41.063 1.00 20.78 31 PRO B C 1
ATOM 2860 O O . PRO B 1 22 ? 57.511 6.390 41.546 1.00 25.42 31 PRO B O 1
ATOM 2864 N N . ALA B 1 23 ? 55.727 5.927 40.266 1.00 18.92 32 ALA B N 1
ATOM 2865 C CA . ALA B 1 23 ? 56.251 4.634 39.906 1.00 19.92 32 ALA B CA 1
ATOM 2866 C C . ALA B 1 23 ? 57.552 4.716 39.131 1.00 22.62 32 ALA B C 1
ATOM 2867 O O . ALA B 1 23 ? 58.466 3.886 39.321 1.00 23.56 32 ALA B O 1
ATOM 2869 N N . MET B 1 24 ? 57.627 5.718 38.229 1.00 22.64 33 MET B N 1
ATOM 2870 C CA . MET B 1 24 ? 58.899 5.808 37.458 1.00 23.30 33 MET B CA 1
ATOM 2871 C C . MET B 1 24 ? 60.024 6.145 38.432 1.00 21.63 33 MET B C 1
ATOM 2872 O O . MET B 1 24 ? 61.130 5.646 38.290 1.00 21.44 33 MET B O 1
ATOM 2877 N N . VAL B 1 25 ? 59.786 7.077 39.363 1.00 22.90 34 VAL B N 1
ATOM 2878 C CA . VAL B 1 25 ? 60.856 7.413 40.333 1.00 21.61 34 VAL B CA 1
ATOM 2879 C C . VAL B 1 25 ? 61.246 6.217 41.192 1.00 24.26 34 VAL B C 1
ATOM 2880 O O . VAL B 1 25 ? 62.414 5.868 41.423 1.00 26.98 34 VAL B O 1
ATOM 2884 N N . GLU B 1 26 ? 60.255 5.455 41.651 1.00 25.77 35 GLU B N 1
ATOM 2885 C CA . GLU B 1 26 ? 60.467 4.252 42.450 1.00 25.81 35 GLU B CA 1
ATOM 2886 C C . GLU B 1 26 ? 61.297 3.213 41.744 1.00 28.37 35 GLU B C 1
ATOM 2887 O O . GLU B 1 26 ? 62.210 2.596 42.286 1.00 29.68 35 GLU B O 1
ATOM 2893 N N . ALA B 1 27 ? 61.011 2.979 40.461 1.00 29.30 36 ALA B N 1
ATOM 2894 C CA . ALA B 1 27 ? 61.789 2.019 39.666 1.00 27.14 36 ALA B CA 1
ATOM 2895 C C . ALA B 1 27 ? 63.250 2.465 39.684 1.00 25.54 36 ALA B C 1
ATOM 2896 O O . ALA B 1 27 ? 64.148 1.664 39.932 1.00 26.57 36 ALA B O 1
ATOM 2898 N N . LEU B 1 28 ? 63.487 3.720 39.345 1.00 25.21 37 LEU B N 1
ATOM 2899 C CA . LEU B 1 28 ? 64.833 4.266 39.275 1.00 27.17 37 LEU B CA 1
ATOM 2900 C C . LEU B 1 28 ? 65.534 4.220 40.629 1.00 32.41 37 LEU B C 1
ATOM 2901 O O . LEU B 1 28 ? 66.698 3.809 40.717 1.00 32.57 37 LEU B O 1
ATOM 2906 N N . ALA B 1 29 ? 64.815 4.595 41.689 1.00 29.48 38 ALA B N 1
ATOM 2907 C CA . ALA B 1 29 ? 65.367 4.617 43.036 1.00 34.30 38 ALA B CA 1
ATOM 2908 C C . ALA B 1 29 ? 65.881 3.251 43.476 1.00 32.94 38 ALA B C 1
ATOM 2909 O O . ALA B 1 29 ? 66.858 3.234 44.222 1.00 33.83 38 ALA B O 1
ATOM 2911 N N . THR B 1 30 ? 65.465 2.145 42.895 1.00 32.85 39 THR B N 1
ATOM 2912 C CA . THR B 1 30 ? 65.957 0.816 43.188 1.00 36.77 39 THR B C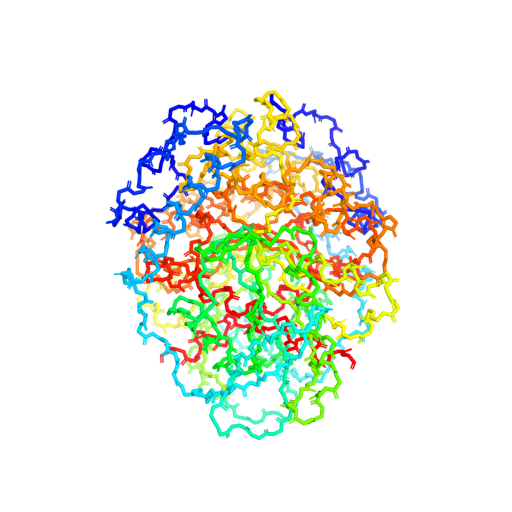A 1
ATOM 2913 C C . THR B 1 30 ? 67.465 0.681 43.074 1.00 40.27 39 THR B C 1
ATOM 2914 O O . THR B 1 30 ? 68.079 -0.101 43.811 1.00 42.30 39 THR B O 1
ATOM 2918 N N . PHE B 1 31 ? 68.085 1.350 42.113 1.00 36.44 40 PHE B N 1
ATOM 2919 C CA . PHE B 1 31 ? 69.486 1.243 41.810 1.00 38.42 40 PHE B CA 1
ATOM 2920 C C . PHE B 1 31 ? 70.159 2.583 42.057 1.00 36.86 40 PHE B C 1
ATOM 2921 O O . PHE B 1 31 ? 71.242 2.807 41.515 1.00 43.21 40 PHE B O 1
ATOM 2929 N N . GLY B 1 32 ? 69.519 3.490 42.777 1.00 33.50 41 GLY B N 1
ATOM 2930 C CA . GLY B 1 32 ? 70.065 4.822 42.964 1.00 35.04 41 GLY B CA 1
ATOM 2931 C C . GLY B 1 32 ? 70.059 5.732 41.743 1.00 37.01 41 GLY B C 1
ATOM 2932 O O . GLY B 1 32 ? 70.641 6.833 41.751 1.00 36.50 41 GLY B O 1
ATOM 2933 N N . LEU B 1 33 ? 69.197 5.463 40.779 1.00 36.92 42 LEU B N 1
ATOM 2934 C CA . LEU B 1 33 ? 69.128 6.189 39.513 1.00 33.85 42 LEU B CA 1
ATOM 2935 C C . LEU B 1 33 ? 68.062 7.263 39.537 1.00 32.95 42 LEU B C 1
ATOM 2936 O O . LEU B 1 33 ? 67.737 7.886 38.518 1.00 33.50 42 LEU B O 1
ATOM 2941 N N . ASP B 1 34 ? 67.517 7.577 40.716 1.00 31.85 43 ASP B N 1
ATOM 2942 C CA . ASP B 1 34 ? 66.613 8.696 40.886 1.00 30.18 43 ASP B CA 1
ATOM 2943 C C . ASP B 1 34 ? 67.369 10.015 41.000 1.00 31.85 43 ASP B C 1
ATOM 2944 O O . ASP B 1 34 ? 66.750 11.090 40.973 1.00 35.51 43 ASP B O 1
ATOM 2949 N N . ALA B 1 35 ? 68.680 9.995 41.063 1.00 33.13 44 ALA B N 1
ATOM 2950 C CA . ALA B 1 35 ? 69.498 11.191 40.903 1.00 35.50 44 ALA B CA 1
ATOM 2951 C C . ALA B 1 35 ? 70.030 11.301 39.470 1.00 36.80 44 ALA B C 1
ATOM 2952 O O . ALA B 1 35 ? 70.228 10.299 38.784 1.00 34.32 44 ALA B O 1
ATOM 2954 N N . VAL B 1 36 ? 70.477 12.509 39.162 1.00 34.29 45 VAL B N 1
ATOM 2955 C CA . VAL B 1 36 ? 71.019 12.752 37.816 1.00 35.98 45 VAL B CA 1
ATOM 2956 C C . VAL B 1 36 ? 72.307 11.974 37.624 1.00 37.06 45 VAL B C 1
ATOM 2957 O O . VAL B 1 36 ? 73.152 11.912 38.502 1.00 39.90 45 VAL B O 1
ATOM 2961 N N . ALA B 1 37 ? 72.389 11.250 36.528 1.00 35.67 46 ALA B N 1
ATOM 2962 C CA . ALA B 1 37 ? 73.477 10.372 36.167 1.00 38.53 46 ALA B CA 1
ATOM 2963 C C . ALA B 1 37 ? 74.714 11.222 35.885 1.00 42.92 46 ALA B C 1
ATOM 2964 O O . ALA B 1 37 ? 74.600 12.311 35.324 1.00 39.33 46 ALA B O 1
ATOM 2966 N N . ALA B 1 38 ? 75.835 10.771 36.445 1.00 46.44 47 ALA B N 1
ATOM 2967 C CA . ALA B 1 38 ? 77.095 11.493 36.304 1.00 48.01 47 ALA B CA 1
ATOM 2968 C C . ALA B 1 38 ? 77.849 11.087 35.040 1.00 47.27 47 ALA B C 1
ATOM 2969 O O . ALA B 1 38 ? 77.969 9.908 34.715 1.00 45.46 47 ALA B O 1
ATOM 2971 N N . ALA B 1 39 ? 78.391 12.051 34.318 1.00 48.86 48 ALA B N 1
ATOM 2972 C CA . ALA B 1 39 ? 79.427 11.832 33.309 1.00 50.74 48 ALA B CA 1
ATOM 2973 C C . ALA B 1 39 ? 80.618 11.061 33.853 1.00 51.49 48 ALA B C 1
ATOM 2974 O O . ALA B 1 39 ? 81.189 11.467 34.864 1.00 54.55 48 ALA B O 1
ATOM 2976 N N . PRO B 1 40 ? 81.056 10.016 33.164 1.00 50.35 49 PRO B N 1
ATOM 2977 C CA . PRO B 1 40 ? 82.232 9.260 33.568 1.00 50.36 49 PRO B CA 1
ATOM 2978 C C . PRO B 1 40 ? 83.539 10.029 33.490 1.00 47.22 49 PRO B C 1
ATOM 2979 O O . PRO B 1 40 ? 83.626 11.108 32.914 1.00 46.35 49 PRO B O 1
ATOM 2983 N N . PRO B 1 41 ? 84.600 9.479 34.063 1.00 49.16 50 PRO B N 1
ATOM 2984 C CA . PRO B 1 41 ? 85.905 10.123 34.137 1.00 51.64 50 PRO B CA 1
ATOM 2985 C C . PRO B 1 41 ? 86.653 10.177 32.816 1.00 52.59 50 PRO B C 1
ATOM 2986 O O . PRO B 1 41 ? 87.454 11.089 32.625 1.00 53.69 50 PRO B O 1
ATOM 2990 N N . VAL B 1 42 ? 86.399 9.258 31.892 1.00 53.82 51 VAL B N 1
ATOM 2991 C CA . VAL B 1 42 ? 86.974 9.331 30.548 1.00 53.99 51 VAL B CA 1
ATOM 2992 C C . VAL B 1 42 ? 86.145 10.198 29.608 1.00 52.59 51 VAL B C 1
ATOM 2993 O O . VAL B 1 42 ? 84.916 10.129 29.651 1.00 54.61 51 VAL B O 1
ATOM 2997 N N . SER B 1 43 ? 86.789 10.970 28.734 1.00 51.00 52 SER B N 1
ATOM 2998 C CA . SER B 1 43 ? 86.077 11.545 27.597 1.00 49.26 52 SER B CA 1
ATOM 2999 C C . SER B 1 43 ? 86.276 10.739 26.324 1.00 48.32 52 SER B C 1
ATOM 3000 O O . SER B 1 43 ? 87.201 9.951 26.158 1.00 46.05 52 SER B O 1
ATOM 3003 N N . ALA B 1 44 ? 85.399 10.948 25.338 1.00 48.25 53 ALA B N 1
ATOM 3004 C CA . ALA B 1 44 ? 85.364 10.151 24.118 1.00 48.33 53 ALA B CA 1
ATOM 3005 C C . ALA B 1 44 ? 86.556 10.490 23.218 1.00 49.87 53 ALA B C 1
ATOM 3006 O O . ALA B 1 44 ? 86.979 9.690 22.375 1.00 49.72 53 ALA B O 1
ATOM 3008 N N . SER B 1 45 ? 87.088 11.701 23.411 1.00 49.88 54 SER B N 1
ATOM 3009 C CA . SER B 1 45 ? 88.296 12.082 22.679 1.00 54.54 54 SER B CA 1
ATOM 3010 C C . SER B 1 45 ? 89.570 11.601 23.352 1.00 55.28 54 SER B C 1
ATOM 3011 O O . SER B 1 45 ? 90.642 11.786 22.767 1.00 57.47 54 SER B O 1
ATOM 3014 N N . ASP B 1 46 ? 89.508 11.011 24.548 1.00 53.42 55 ASP B N 1
ATOM 3015 C CA . ASP B 1 46 ? 90.675 10.388 25.148 1.00 51.27 55 ASP B CA 1
ATOM 3016 C C . ASP B 1 46 ? 91.181 9.254 24.263 1.00 50.70 55 ASP B C 1
ATOM 3017 O O . ASP B 1 46 ? 90.643 8.997 23.191 1.00 49.23 55 ASP B O 1
ATOM 3022 N N . ASP B 1 47 ? 92.261 8.613 24.713 1.00 52.21 56 ASP B N 1
ATOM 3023 C CA . ASP B 1 47 ? 92.920 7.658 23.818 1.00 53.20 56 ASP B CA 1
ATOM 3024 C C . ASP B 1 47 ? 92.054 6.407 23.769 1.00 51.72 56 ASP B C 1
ATOM 3025 O O . ASP B 1 47 ? 91.459 6.016 24.773 1.00 50.54 56 ASP B O 1
ATOM 3030 N N . LEU B 1 48 ? 92.142 5.674 22.663 1.00 51.92 57 LEU B N 1
ATOM 3031 C CA . LEU B 1 48 ? 91.191 4.618 22.368 1.00 51.22 57 LEU B CA 1
ATOM 3032 C C . LEU B 1 48 ? 91.128 3.602 23.493 1.00 53.20 57 LEU B C 1
ATOM 3033 O O . LEU B 1 48 ? 90.043 3.327 24.010 1.00 53.76 57 LEU B O 1
ATOM 3038 N N . PRO B 1 49 ? 92.275 3.054 23.894 1.00 53.16 58 PRO B N 1
ATOM 3039 C CA . PRO B 1 49 ? 92.316 1.971 24.861 1.00 50.87 58 PRO B CA 1
ATOM 3040 C C . PRO B 1 49 ? 91.713 2.353 26.206 1.00 48.51 58 PRO B C 1
ATOM 3041 O O . PRO B 1 49 ? 91.125 1.520 26.894 1.00 47.68 58 PRO B O 1
ATOM 3045 N N . THR B 1 50 ? 91.884 3.603 26.620 1.00 46.59 59 THR B N 1
ATOM 3046 C CA . THR B 1 50 ? 91.197 4.132 27.797 1.00 45.96 59 THR B CA 1
ATOM 3047 C C . THR B 1 50 ? 89.693 4.245 27.601 1.00 46.04 59 THR B C 1
ATOM 3048 O O . THR B 1 50 ? 88.917 3.797 28.444 1.00 45.92 59 THR B O 1
ATOM 3052 N N . VAL B 1 51 ? 89.273 4.809 26.473 1.00 44.38 60 VAL B N 1
ATOM 3053 C CA . VAL B 1 51 ? 87.879 4.776 26.054 1.00 44.47 60 VAL B CA 1
ATOM 3054 C C . VAL B 1 51 ? 87.276 3.378 26.132 1.00 42.71 60 VAL B C 1
ATOM 3055 O O . VAL B 1 51 ? 86.224 3.148 26.754 1.00 39.93 60 VAL B O 1
ATOM 3059 N N . LEU B 1 52 ? 87.928 2.422 25.479 1.00 40.02 61 LEU B N 1
ATOM 3060 C CA . LEU B 1 52 ? 87.422 1.063 25.412 1.00 40.71 61 LEU B CA 1
ATOM 3061 C C . LEU B 1 52 ? 87.344 0.338 26.747 1.00 42.05 61 LEU B C 1
ATOM 3062 O O . LEU B 1 52 ? 86.451 -0.496 26.977 1.00 42.04 61 LEU B O 1
ATOM 3067 N N . ALA B 1 53 ? 88.248 0.638 27.668 1.00 40.12 62 ALA B N 1
ATOM 3068 C CA . ALA B 1 53 ? 88.171 0.121 29.030 1.00 38.64 62 ALA B CA 1
ATOM 3069 C C . ALA B 1 53 ? 86.948 0.675 29.746 1.00 39.66 62 ALA B C 1
ATOM 3070 O O . ALA B 1 53 ? 86.275 -0.045 30.482 1.00 41.74 62 ALA B O 1
ATOM 3072 N N . ALA B 1 54 ? 86.672 1.963 29.548 1.00 38.77 63 ALA B N 1
ATOM 3073 C CA . ALA B 1 54 ? 85.499 2.577 30.166 1.00 41.11 63 ALA B CA 1
ATOM 3074 C C . ALA B 1 54 ? 84.217 2.006 29.573 1.00 41.48 63 ALA B C 1
ATOM 3075 O O . ALA B 1 54 ? 83.260 1.694 30.292 1.00 41.81 63 ALA B O 1
ATOM 3077 N N . VAL B 1 55 ? 84.217 1.791 28.258 1.00 41.46 64 VAL B N 1
ATOM 3078 C CA . VAL B 1 55 ? 83.155 1.044 27.592 1.00 38.11 64 VAL B CA 1
ATOM 3079 C C . VAL B 1 55 ? 82.987 -0.326 28.203 1.00 37.25 64 VAL B C 1
ATOM 3080 O O . VAL B 1 55 ? 81.853 -0.693 28.547 1.00 38.94 64 VAL B O 1
ATOM 3084 N N . GLY B 1 56 ? 84.006 -1.148 28.367 1.00 37.97 65 GLY B N 1
ATOM 3085 C CA . GLY B 1 56 ? 83.925 -2.392 29.109 1.00 38.13 65 GLY B CA 1
ATOM 3086 C C . GLY B 1 56 ? 83.287 -2.312 30.488 1.00 37.51 65 GLY B C 1
ATOM 3087 O O . GLY B 1 56 ? 82.504 -3.181 30.872 1.00 39.29 65 GLY B O 1
ATOM 3088 N N . ALA B 1 57 ? 83.573 -1.293 31.291 1.00 40.67 66 ALA B N 1
ATOM 3089 C CA . ALA B 1 57 ? 82.962 -1.088 32.588 1.00 39.72 66 ALA B CA 1
ATOM 3090 C C . ALA B 1 57 ? 81.495 -0.691 32.451 1.00 42.53 66 ALA B C 1
ATOM 3091 O O . ALA B 1 57 ? 80.659 -1.089 33.271 1.00 42.36 66 ALA B O 1
ATOM 3093 N N . SER B 1 58 ? 81.158 0.091 31.416 1.00 38.54 67 SER B N 1
ATOM 3094 C CA . SER B 1 58 ? 79.767 0.358 31.100 1.00 37.79 67 SER B CA 1
ATOM 3095 C C . SER B 1 58 ? 78.975 -0.923 30.848 1.00 35.51 67 SER B C 1
ATOM 3096 O O . SER B 1 58 ? 77.863 -1.043 31.393 1.00 33.16 67 SER B O 1
ATOM 3099 N N . HIS B 1 59 ? 79.537 -1.822 30.052 1.00 31.90 68 HIS B N 1
ATOM 3100 C CA . HIS B 1 59 ? 78.904 -3.131 29.872 1.00 33.53 68 HIS B CA 1
ATOM 3101 C C . HIS B 1 59 ? 78.641 -3.804 31.223 1.00 38.68 68 HIS B C 1
ATOM 3102 O O . HIS B 1 59 ? 77.500 -4.211 31.514 1.00 37.69 68 HIS B O 1
ATOM 3109 N N . ASP B 1 60 ? 79.663 -3.919 32.068 1.00 38.08 69 ASP B N 1
ATOM 3110 C CA . ASP B 1 60 ? 79.499 -4.605 33.352 1.00 36.60 69 ASP B CA 1
ATOM 3111 C C . ASP B 1 60 ? 78.326 -4.036 34.137 1.00 34.07 69 ASP B C 1
ATOM 3112 O O . ASP B 1 60 ? 77.478 -4.787 34.615 1.00 34.41 69 ASP B O 1
ATOM 3117 N N . GLY B 1 61 ? 78.278 -2.724 34.252 1.00 34.92 70 GLY B N 1
ATOM 3118 C CA . GLY B 1 61 ? 77.325 -1.954 34.995 1.00 35.64 70 GLY B CA 1
ATOM 3119 C C . GLY B 1 61 ? 75.907 -2.139 34.492 1.00 38.14 70 GLY B C 1
ATOM 3120 O O . GLY B 1 61 ? 75.040 -2.541 35.261 1.00 39.99 70 GLY B O 1
ATOM 3121 N N . PHE B 1 62 ? 75.683 -1.914 33.202 1.00 36.86 71 PHE B N 1
ATOM 3122 C CA . PHE B 1 62 ? 74.368 -2.116 32.615 1.00 34.69 71 PHE B CA 1
ATOM 3123 C C . PHE B 1 62 ? 73.979 -3.580 32.636 1.00 31.38 71 PHE B C 1
ATOM 3124 O O . PHE B 1 62 ? 72.817 -3.884 32.917 1.00 31.01 71 PHE B O 1
ATOM 3132 N N . GLN B 1 63 ? 74.874 -4.524 32.360 1.00 29.33 72 GLN B N 1
ATOM 3133 C CA . GLN B 1 63 ? 74.541 -5.927 32.451 1.00 30.76 72 GLN B CA 1
ATOM 3134 C C . GLN B 1 63 ? 74.110 -6.340 33.867 1.00 31.79 72 GLN B C 1
ATOM 3135 O O . GLN B 1 63 ? 73.300 -7.256 34.013 1.00 31.02 72 GLN B O 1
ATOM 3141 N N . ALA B 1 64 ? 74.704 -5.754 34.898 1.00 32.79 73 ALA B N 1
ATOM 3142 C CA . ALA B 1 64 ? 74.366 -6.170 36.277 1.00 30.51 73 ALA B CA 1
ATOM 3143 C C . ALA B 1 64 ? 72.977 -5.646 36.608 1.00 30.33 73 ALA B C 1
ATOM 3144 O O . ALA B 1 64 ? 72.153 -6.327 37.241 1.00 30.92 73 ALA B O 1
ATOM 3146 N N . VAL B 1 65 ? 72.622 -4.456 36.086 1.00 27.90 74 VAL B N 1
ATOM 3147 C CA . VAL B 1 65 ? 71.205 -4.072 36.145 1.00 29.37 74 VAL B CA 1
ATOM 3148 C C . VAL B 1 65 ? 70.300 -5.100 35.477 1.00 30.71 74 VAL B C 1
ATOM 3149 O O . VAL B 1 65 ? 69.337 -5.582 36.111 1.00 30.37 74 VAL B O 1
ATOM 3153 N N . TYR B 1 66 ? 70.552 -5.522 34.232 1.00 26.21 75 TYR B N 1
ATOM 3154 C CA . TYR B 1 66 ? 69.683 -6.461 33.541 1.00 25.12 75 TYR B CA 1
ATOM 3155 C C . TYR B 1 66 ? 69.575 -7.776 34.303 1.00 25.34 75 TYR B C 1
ATOM 3156 O O . TYR B 1 66 ? 68.530 -8.446 34.286 1.00 27.20 75 TYR B O 1
ATOM 3165 N N . ASP B 1 67 ? 70.688 -8.258 34.869 1.00 28.22 76 ASP B N 1
ATOM 3166 C CA . ASP B 1 67 ? 70.683 -9.601 35.478 1.00 26.98 76 ASP B CA 1
ATOM 3167 C C . ASP B 1 67 ? 69.993 -9.631 36.846 1.00 27.80 76 ASP B C 1
ATOM 3168 O O . ASP B 1 67 ? 69.624 -10.698 37.329 1.00 26.14 76 ASP B O 1
ATOM 3173 N N . SER B 1 68 ? 69.884 -8.478 37.462 1.00 28.35 77 SER B N 1
ATOM 3174 C CA . SER B 1 68 ? 69.515 -8.373 38.865 1.00 29.97 77 SER B CA 1
ATOM 3175 C C . SER B 1 68 ? 68.130 -7.815 39.074 1.00 30.83 77 SER B C 1
ATOM 3176 O O . SER B 1 68 ? 67.426 -8.198 40.033 1.00 28.16 77 SER B O 1
ATOM 3179 N N . ILE B 1 69 ? 67.612 -6.977 38.148 1.00 25.76 78 ILE B N 1
ATOM 3180 C CA . ILE B 1 69 ? 66.389 -6.237 38.474 1.00 23.89 78 ILE B CA 1
ATOM 3181 C C . ILE B 1 69 ? 65.149 -7.108 38.514 1.00 22.23 78 ILE B C 1
ATOM 3182 O O . ILE B 1 69 ? 64.991 -8.087 37.775 1.00 25.23 78 ILE B O 1
ATOM 3187 N N . ALA B 1 70 ? 64.170 -6.749 39.359 1.00 21.59 79 ALA B N 1
ATOM 3188 C CA . ALA B 1 70 ? 62.853 -7.393 39.296 1.00 24.59 79 ALA B CA 1
ATOM 3189 C C . ALA B 1 70 ? 62.214 -7.183 37.924 1.00 26.97 79 ALA B C 1
ATOM 3190 O O . ALA B 1 70 ? 62.257 -6.034 37.431 1.00 25.12 79 ALA B O 1
ATOM 3192 N N . LEU B 1 71 ? 61.537 -8.183 37.396 1.00 23.72 80 LEU B N 1
ATOM 3193 C CA . LEU B 1 71 ? 60.957 -8.138 36.070 1.00 26.95 80 LEU B CA 1
ATOM 3194 C C . LEU B 1 71 ? 59.490 -8.582 36.083 1.00 29.67 80 LEU B C 1
ATOM 3195 O O . LEU B 1 71 ? 58.677 -8.099 35.302 1.00 26.57 80 LEU B O 1
ATOM 3200 N N . ASP B 1 72 ? 59.165 -9.559 36.929 1.00 26.61 81 ASP B N 1
ATOM 3201 C CA . ASP B 1 72 ? 57.930 -10.314 36.748 1.00 32.21 81 ASP B CA 1
ATOM 3202 C C . ASP B 1 72 ? 56.684 -9.449 36.940 1.00 27.45 81 ASP B C 1
ATOM 3203 O O . ASP B 1 72 ? 56.617 -8.512 37.717 1.00 29.14 81 ASP B O 1
ATOM 3208 N N . LEU B 1 73 ? 55.690 -9.744 36.104 1.00 29.56 82 LEU B N 1
ATOM 3209 C CA . LEU B 1 73 ? 54.335 -9.220 36.230 1.00 26.71 82 LEU B CA 1
ATOM 3210 C C . LEU B 1 73 ? 53.422 -10.440 36.333 1.00 29.20 82 LEU B C 1
ATOM 3211 O O . LEU B 1 73 ? 53.724 -11.483 35.762 1.00 27.57 82 LEU B O 1
ATOM 3216 N N . PRO B 1 74 ? 52.326 -10.329 37.076 1.00 33.01 83 PRO B N 1
ATOM 3217 C CA . PRO B 1 74 ? 51.418 -11.438 37.304 1.00 34.10 83 PRO B CA 1
ATOM 3218 C C . PRO B 1 74 ? 50.632 -11.871 36.079 1.00 34.81 83 PRO B C 1
ATOM 3219 O O . PRO B 1 74 ? 50.253 -13.033 35.927 1.00 36.50 83 PRO B O 1
ATOM 3223 N N . THR B 1 75 ? 50.476 -10.989 35.104 1.00 33.13 84 THR B N 1
ATOM 3224 C CA . THR B 1 75 ? 49.837 -11.251 33.833 1.00 32.86 84 THR B CA 1
ATOM 3225 C C . THR B 1 75 ? 50.795 -11.829 32.794 1.00 34.35 84 THR B C 1
ATOM 3226 O O . THR B 1 75 ? 50.349 -12.155 31.685 1.00 34.99 84 THR B O 1
ATOM 3230 N N . ASP B 1 76 ? 52.057 -12.091 33.133 1.00 31.07 85 ASP B N 1
ATOM 3231 C CA . ASP B 1 76 ? 53.014 -12.504 32.116 1.00 29.93 85 ASP B CA 1
ATOM 3232 C C . ASP B 1 76 ? 52.590 -13.837 31.517 1.00 34.24 85 ASP B C 1
ATOM 3233 O O . ASP B 1 76 ? 52.077 -14.673 32.258 1.00 35.99 85 ASP B O 1
ATOM 3238 N N . ARG B 1 77 ? 52.835 -14.021 30.217 1.00 34.28 86 ARG B N 1
ATOM 3239 C CA . ARG B 1 77 ? 52.449 -15.272 29.569 1.00 35.90 86 ARG B CA 1
ATOM 3240 C C . ARG B 1 77 ? 53.686 -16.094 29.228 1.00 34.88 86 ARG B C 1
ATOM 3241 O O . ARG B 1 77 ? 54.690 -15.524 28.795 1.00 34.58 86 ARG B O 1
ATOM 3249 N N . ASP B 1 78 ? 53.657 -17.397 29.482 1.00 35.29 87 ASP B N 1
ATOM 3250 C CA . ASP B 1 78 ? 54.873 -18.203 29.427 1.00 39.80 87 ASP B CA 1
ATOM 3251 C C . ASP B 1 78 ? 54.735 -19.455 28.580 1.00 39.82 87 ASP B C 1
ATOM 3252 O O . ASP B 1 78 ? 55.665 -20.278 28.530 1.00 41.73 87 ASP B O 1
ATOM 3257 N N . ASP B 1 79 ? 53.698 -19.555 27.763 1.00 40.45 88 ASP B N 1
ATOM 3258 C CA . ASP B 1 79 ? 53.446 -20.801 27.041 1.00 42.73 88 ASP B CA 1
ATOM 3259 C C . ASP B 1 79 ? 54.078 -20.702 25.649 1.00 41.85 88 ASP B C 1
ATOM 3260 O O . ASP B 1 79 ? 53.431 -20.575 24.613 1.00 42.90 88 ASP B O 1
ATOM 3265 N N . VAL B 1 80 ? 55.404 -20.649 25.665 1.00 38.11 89 VAL B N 1
ATOM 3266 C CA . VAL B 1 80 ? 56.214 -20.242 24.528 1.00 37.99 89 VAL B CA 1
ATOM 3267 C C . VAL B 1 80 ? 57.264 -21.335 24.374 1.00 40.02 89 VAL B C 1
ATOM 3268 O O . VAL B 1 80 ? 57.771 -21.797 25.405 1.00 42.33 89 VAL B O 1
ATOM 3272 N N . GLU B 1 81 ? 57.459 -21.824 23.160 1.00 37.12 90 GLU B N 1
ATOM 3273 C CA . GLU B 1 81 ? 58.651 -22.647 22.956 1.00 39.21 90 GLU B CA 1
ATOM 3274 C C . GLU B 1 81 ? 59.724 -21.919 22.163 1.00 39.99 90 GLU B C 1
ATOM 3275 O O . GLU B 1 81 ? 59.534 -20.953 21.419 1.00 37.89 90 GLU B O 1
ATOM 3281 N N . THR B 1 82 ? 60.934 -22.395 22.416 1.00 39.16 91 THR B N 1
ATOM 3282 C CA . THR B 1 82 ? 62.181 -21.763 22.023 1.00 38.39 91 THR B CA 1
ATOM 3283 C C . THR B 1 82 ? 63.023 -22.795 21.284 1.00 41.88 91 THR B C 1
ATOM 3284 O O . THR B 1 82 ? 62.945 -24.002 21.522 1.00 43.92 91 THR B O 1
ATOM 3288 N N . SER B 1 83 ? 63.772 -22.344 20.301 1.00 40.92 92 SER B N 1
ATOM 3289 C CA . SER B 1 83 ? 64.710 -23.221 19.600 1.00 38.77 92 SER B CA 1
ATOM 3290 C C . SER B 1 83 ? 65.827 -22.306 19.154 1.00 40.13 92 SER B C 1
ATOM 3291 O O . SER B 1 83 ? 65.647 -21.080 19.298 1.00 36.36 92 SER B O 1
ATOM 3294 N N . THR B 1 84 ? 66.955 -22.885 18.732 1.00 36.19 93 THR B N 1
ATOM 3295 C CA . THR B 1 84 ? 68.047 -22.029 18.275 1.00 36.26 93 THR B CA 1
ATOM 3296 C C . THR B 1 84 ? 68.496 -22.488 16.891 1.00 39.01 93 THR B C 1
ATOM 3297 O O . THR B 1 84 ? 68.245 -23.630 16.493 1.00 40.18 93 THR B O 1
ATOM 3301 N N . GLU B 1 85 ? 69.052 -21.565 16.118 1.00 39.47 94 GLU B N 1
ATOM 3302 C CA . GLU B 1 85 ? 69.563 -21.861 14.790 1.00 41.73 94 GLU B CA 1
ATOM 3303 C C . GLU B 1 85 ? 70.932 -21.180 14.705 1.00 43.98 94 GLU B C 1
ATOM 3304 O O . GLU B 1 85 ? 71.160 -20.205 15.422 1.00 44.26 94 GLU B O 1
ATOM 3310 N N . THR B 1 86 ? 71.841 -21.731 13.906 1.00 42.29 95 THR B N 1
ATOM 3311 C CA . THR B 1 86 ? 73.091 -21.019 13.654 1.00 42.19 95 THR B CA 1
ATOM 3312 C C . THR B 1 86 ? 73.211 -20.756 12.162 1.00 40.61 95 THR B C 1
ATOM 3313 O O . THR B 1 86 ? 72.823 -21.625 11.373 1.00 41.37 95 THR B O 1
ATOM 3317 N N . ILE B 1 87 ? 73.509 -19.541 11.744 1.00 39.14 96 ILE B N 1
ATOM 3318 C CA . ILE B 1 87 ? 73.874 -19.241 10.372 1.00 36.77 96 ILE B CA 1
ATOM 3319 C C . ILE B 1 87 ? 75.271 -18.637 10.337 1.00 37.50 96 ILE B C 1
ATOM 3320 O O . ILE B 1 87 ? 75.818 -18.287 11.393 1.00 38.82 96 ILE B O 1
ATOM 3325 N N . LEU B 1 88 ? 75.848 -18.466 9.155 1.00 38.31 97 LEU B N 1
ATOM 3326 C CA . LEU B 1 88 ? 77.131 -17.775 9.058 1.00 40.89 97 LEU B CA 1
ATOM 3327 C C . LEU B 1 88 ? 76.983 -16.372 8.478 1.00 39.30 97 LEU B C 1
ATOM 3328 O O . LEU B 1 88 ? 76.227 -16.172 7.532 1.00 41.02 97 LEU B O 1
ATOM 3333 N N . GLY B 1 89 ? 77.793 -15.442 8.975 1.00 38.15 98 GLY B N 1
ATOM 3334 C CA . GLY B 1 89 ? 77.743 -14.075 8.484 1.00 37.91 98 GLY B CA 1
ATOM 3335 C C . GLY B 1 89 ? 78.930 -13.823 7.560 1.00 41.57 98 GLY B C 1
ATOM 3336 O O . GLY B 1 89 ? 79.669 -14.716 7.136 1.00 39.28 98 GLY B O 1
ATOM 3337 N N . VAL B 1 90 ? 79.199 -12.553 7.313 1.00 44.70 99 VAL B N 1
ATOM 3338 C CA . VAL B 1 90 ? 80.040 -12.130 6.188 1.00 48.87 99 VAL B CA 1
ATOM 3339 C C . VAL B 1 90 ? 81.504 -12.458 6.395 1.00 51.36 99 VAL B C 1
ATOM 3340 O O . VAL B 1 90 ? 82.280 -12.604 5.431 1.00 51.27 99 VAL B O 1
ATOM 3344 N N . ASP B 1 91 ? 81.938 -12.599 7.646 1.00 50.15 100 ASP B N 1
ATOM 3345 C CA . ASP B 1 91 ? 83.322 -12.881 7.981 1.00 47.14 100 ASP B CA 1
ATOM 3346 C C . ASP B 1 91 ? 83.549 -14.357 8.281 1.00 44.67 100 ASP B C 1
ATOM 3347 O O . ASP B 1 91 ? 84.384 -14.711 9.113 1.00 45.94 100 ASP B O 1
ATOM 3352 N N . GLY B 1 92 ? 82.699 -15.251 7.804 1.00 42.75 101 GLY B N 1
ATOM 3353 C CA . GLY B 1 92 ? 82.562 -16.611 8.263 1.00 41.29 101 GLY B CA 1
ATOM 3354 C C . GLY B 1 92 ? 82.307 -16.783 9.747 1.00 43.56 101 GLY B C 1
ATOM 3355 O O . GLY B 1 92 ? 82.525 -17.879 10.272 1.00 43.94 101 GLY B O 1
ATOM 3356 N N . ASN B 1 93 ? 81.652 -15.826 10.404 1.00 40.79 102 ASN B N 1
ATOM 3357 C CA . ASN B 1 93 ? 81.323 -15.924 11.822 1.00 39.80 102 ASN B CA 1
ATOM 3358 C C . ASN B 1 93 ? 80.016 -16.653 12.067 1.00 40.07 102 ASN B C 1
ATOM 3359 O O . ASN B 1 93 ? 79.063 -16.588 11.283 1.00 39.07 102 ASN B O 1
ATOM 3364 N N . GLU B 1 94 ? 79.935 -17.430 13.149 1.00 41.17 103 GLU B N 1
ATOM 3365 C CA . GLU B 1 94 ? 78.680 -18.091 13.506 1.00 43.72 103 GLU B CA 1
ATOM 3366 C C . GLU B 1 94 ? 77.728 -17.093 14.175 1.00 39.38 103 GLU B C 1
ATOM 3367 O O . GLU B 1 94 ? 78.145 -16.305 15.020 1.00 37.45 103 GLU B O 1
ATOM 3373 N N . ILE B 1 95 ? 76.506 -17.050 13.653 1.00 38.37 104 ILE B N 1
ATOM 3374 C CA . ILE B 1 95 ? 75.512 -16.127 14.246 1.00 35.12 104 ILE B CA 1
ATOM 3375 C C . ILE B 1 95 ? 74.407 -16.949 14.889 1.00 32.55 104 ILE B C 1
ATOM 3376 O O . ILE B 1 95 ? 73.684 -17.690 14.212 1.00 33.93 104 ILE B O 1
ATOM 3381 N N . THR B 1 96 ? 74.250 -16.868 16.220 1.00 32.05 105 THR B N 1
ATOM 3382 C CA . THR B 1 96 ? 73.120 -17.606 16.810 1.00 31.49 105 THR B CA 1
ATOM 3383 C C . THR B 1 96 ? 71.815 -16.844 16.615 1.00 32.22 105 THR B C 1
ATOM 3384 O O . THR B 1 96 ? 71.761 -15.651 16.853 1.00 28.86 105 THR B O 1
ATOM 3388 N N . LEU B 1 97 ? 70.776 -17.546 16.193 1.00 34.99 106 LEU B N 1
ATOM 3389 C CA . LEU B 1 97 ? 69.417 -17.022 16.210 1.00 33.13 106 LEU B CA 1
ATOM 3390 C C . LEU B 1 97 ? 68.631 -17.744 17.299 1.00 33.18 106 LEU B C 1
ATOM 3391 O O . LEU B 1 97 ? 68.651 -18.977 17.350 1.00 32.13 106 LEU B O 1
ATOM 3396 N N . HIS B 1 98 ? 67.949 -16.964 18.133 1.00 30.21 107 HIS B N 1
ATOM 3397 C CA . HIS B 1 98 ? 67.093 -17.540 19.172 1.00 31.49 107 HIS B CA 1
ATOM 3398 C C . HIS B 1 98 ? 65.622 -17.369 18.812 1.00 32.27 107 HIS B C 1
ATOM 3399 O O . HIS B 1 98 ? 65.195 -16.219 18.623 1.00 31.50 107 HIS B O 1
ATOM 3406 N N . VAL B 1 99 ? 64.913 -18.439 18.578 1.00 31.42 108 VAL B N 1
ATOM 3407 C CA . VAL B 1 99 ? 63.570 -18.491 18.038 1.00 30.90 108 VAL B CA 1
ATOM 3408 C C . VAL B 1 99 ? 62.527 -18.823 19.101 1.00 34.32 108 VAL B C 1
ATOM 3409 O O . VAL B 1 99 ? 62.586 -19.797 19.849 1.00 36.62 108 VAL B O 1
ATOM 3413 N N . PHE B 1 100 ? 61.502 -17.983 19.213 1.00 31.00 109 PHE B N 1
ATOM 3414 C CA . PHE B 1 100 ? 60.431 -18.082 20.180 1.00 26.67 109 PHE B CA 1
ATOM 3415 C C . PHE B 1 100 ? 59.093 -18.187 19.461 1.00 31.14 109 PHE B C 1
ATOM 3416 O O . PHE B 1 100 ? 58.840 -17.404 18.526 1.00 31.38 109 PHE B O 1
ATOM 3424 N N . ARG B 1 101 ? 58.261 -19.156 19.802 1.00 31.49 110 ARG B N 1
ATOM 3425 C CA . ARG B 1 101 ? 56.904 -19.165 19.224 1.00 34.49 110 ARG B CA 1
ATOM 3426 C C . ARG B 1 101 ? 55.898 -19.682 20.233 1.00 31.33 110 ARG B C 1
ATOM 3427 O O . ARG B 1 101 ? 56.279 -20.365 21.193 1.00 37.62 110 ARG B O 1
ATOM 3435 N N . PRO B 1 102 ? 54.633 -19.307 20.109 1.00 32.63 111 PRO B N 1
ATOM 3436 C CA . PRO B 1 102 ? 53.572 -19.789 20.976 1.00 34.90 111 PRO B CA 1
ATOM 3437 C C . PRO B 1 102 ? 53.408 -21.307 20.944 1.00 37.47 111 PRO B C 1
ATOM 3438 O O . PRO B 1 102 ? 53.334 -21.875 19.862 1.00 36.47 111 PRO B O 1
ATOM 3442 N N . ALA B 1 103 ? 53.465 -21.973 22.089 1.00 39.90 112 ALA B N 1
ATOM 3443 C CA . ALA B 1 103 ? 53.287 -23.425 22.131 1.00 44.38 112 ALA B CA 1
ATOM 3444 C C . ALA B 1 103 ? 51.906 -23.816 21.606 1.00 47.05 112 ALA B C 1
ATOM 3445 O O . ALA B 1 103 ? 50.888 -23.304 22.065 1.00 47.84 112 ALA B O 1
ATOM 3447 N N . GLY B 1 104 ? 51.882 -24.685 20.603 1.00 51.90 113 GLY B N 1
ATOM 3448 C CA . GLY B 1 104 ? 50.689 -25.465 20.290 1.00 55.70 113 GLY B CA 1
ATOM 3449 C C . GLY B 1 104 ? 49.759 -24.647 19.398 1.00 57.97 113 GLY B C 1
ATOM 3450 O O . GLY B 1 104 ? 48.534 -24.697 19.507 1.00 57.82 113 GLY B O 1
ATOM 3451 N N . VAL B 1 105 ? 50.392 -23.822 18.567 1.00 58.68 114 VAL B N 1
ATOM 3452 C CA . VAL B 1 105 ? 49.678 -22.998 17.601 1.00 58.29 114 VAL B CA 1
ATOM 3453 C C . VAL B 1 105 ? 50.222 -23.371 16.223 1.00 59.29 114 VAL B C 1
ATOM 3454 O O . VAL B 1 105 ? 51.344 -22.988 15.874 1.00 62.95 114 VAL B O 1
ATOM 3458 N N . GLU B 1 106 ? 49.453 -24.154 15.491 1.00 56.99 115 GLU B N 1
ATOM 3459 C CA . GLU B 1 106 ? 49.823 -24.488 14.125 1.00 55.52 115 GLU B CA 1
ATOM 3460 C C . GLU B 1 106 ? 49.542 -23.309 13.202 1.00 52.48 115 GLU B C 1
ATOM 3461 O O . GLU B 1 106 ? 48.623 -22.525 13.436 1.00 53.08 115 GLU B O 1
ATOM 3467 N N . GLY B 1 107 ? 50.266 -23.267 12.091 1.00 50.35 116 GLY B N 1
ATOM 3468 C CA . GLY B 1 107 ? 49.812 -22.421 10.977 1.00 46.03 116 GLY B CA 1
ATOM 3469 C C . GLY B 1 107 ? 50.651 -21.138 11.030 1.00 41.65 116 GLY B C 1
ATOM 3470 O O . GLY B 1 107 ? 51.547 -21.096 11.878 1.00 40.31 116 GLY B O 1
ATOM 3471 N N . VAL B 1 108 ? 50.520 -20.335 9.983 1.00 38.53 117 VAL B N 1
ATOM 3472 C CA . VAL B 1 108 ? 51.506 -19.302 9.706 1.00 38.89 117 VAL B CA 1
ATOM 3473 C C . VAL B 1 108 ? 51.209 -18.150 10.681 1.00 37.39 117 VAL B C 1
ATOM 3474 O O . VAL B 1 108 ? 50.062 -18.038 11.117 1.00 36.44 117 VAL B O 1
ATOM 3478 N N . LEU B 1 109 ? 52.224 -17.383 11.048 1.00 35.37 118 LEU B N 1
ATOM 3479 C CA . LEU B 1 109 ? 52.093 -16.360 12.105 1.00 29.77 118 LEU B CA 1
ATOM 3480 C C . LEU B 1 109 ? 52.963 -15.175 11.686 1.00 29.66 118 LEU B C 1
ATOM 3481 O O . LEU B 1 109 ? 53.886 -15.350 10.870 1.00 29.75 118 LEU B O 1
ATOM 3486 N N . PRO B 1 110 ? 52.667 -13.984 12.201 1.00 24.04 119 PRO B N 1
ATOM 3487 C CA . PRO B 1 110 ? 53.482 -12.840 11.883 1.00 26.35 119 PRO B CA 1
ATOM 3488 C C . PRO B 1 110 ? 54.898 -13.082 12.392 1.00 27.54 119 PRO B C 1
ATOM 3489 O O . PRO B 1 110 ? 55.057 -13.635 13.491 1.00 31.83 119 PRO B O 1
ATOM 3493 N N . GLY B 1 111 ? 55.904 -12.723 11.599 1.00 26.45 120 GLY B N 1
ATOM 3494 C CA . GLY B 1 111 ? 57.277 -12.785 12.065 1.00 23.35 120 GLY B CA 1
ATOM 3495 C C . GLY B 1 111 ? 57.871 -11.440 12.436 1.00 21.84 120 GLY B C 1
ATOM 3496 O O . GLY B 1 111 ? 57.526 -10.345 11.957 1.00 24.28 120 GLY B O 1
ATOM 3497 N N . LEU B 1 112 ? 58.708 -11.505 13.463 1.00 22.47 121 LEU B N 1
ATOM 3498 C CA . LEU B 1 112 ? 59.424 -10.323 13.970 1.00 24.35 121 LEU B CA 1
ATOM 3499 C C . LEU B 1 112 ? 60.895 -10.728 14.112 1.00 23.21 121 LEU B C 1
ATOM 3500 O O . LEU B 1 112 ? 61.147 -11.753 14.760 1.00 27.27 121 LEU B O 1
ATOM 3505 N N . VAL B 1 113 ? 61.801 -9.960 13.552 1.00 24.36 122 VAL B N 1
ATOM 3506 C CA . VAL B 1 113 ? 63.215 -10.084 13.889 1.00 27.08 122 VAL B CA 1
ATOM 3507 C C . VAL B 1 113 ? 63.622 -9.037 14.923 1.00 25.34 122 VAL B C 1
ATOM 3508 O O . VAL B 1 113 ? 63.494 -7.834 14.678 1.00 24.83 122 VAL B O 1
ATOM 3512 N N . TYR B 1 114 ? 64.201 -9.480 16.036 1.00 22.28 123 TYR B N 1
ATOM 3513 C CA . TYR B 1 114 ? 64.511 -8.554 17.126 1.00 20.05 123 TYR B CA 1
ATOM 3514 C C . TYR B 1 114 ? 66.005 -8.286 17.217 1.00 21.83 123 TYR B C 1
ATOM 3515 O O . TYR B 1 114 ? 66.851 -9.173 17.479 1.00 23.47 123 TYR B O 1
ATOM 3524 N N . THR B 1 115 ? 66.355 -7.039 17.038 1.00 18.62 124 THR B N 1
ATOM 3525 C CA . THR B 1 115 ? 67.666 -6.487 17.350 1.00 23.19 124 THR B CA 1
ATOM 3526 C C . THR B 1 115 ? 67.720 -5.668 18.630 1.00 21.46 124 THR B C 1
ATOM 3527 O O . THR B 1 115 ? 67.175 -4.577 18.728 1.00 22.85 124 THR B O 1
ATOM 3531 N N . HIS B 1 116 ? 68.438 -6.179 19.647 1.00 23.92 125 HIS B N 1
ATOM 3532 C CA . HIS B 1 116 ? 68.440 -5.671 21.023 1.00 21.35 125 HIS B CA 1
ATOM 3533 C C . HIS B 1 116 ? 69.289 -4.439 21.202 1.00 25.66 125 HIS B C 1
ATOM 3534 O O . HIS B 1 116 ? 70.103 -4.075 20.312 1.00 26.72 125 HIS B O 1
ATOM 3541 N N . GLY B 1 117 ? 69.087 -3.701 22.304 1.00 21.48 126 GLY B N 1
ATOM 3542 C CA . GLY B 1 117 ? 69.755 -2.429 22.532 1.00 23.12 126 GLY B CA 1
ATOM 3543 C C . GLY B 1 117 ? 71.117 -2.547 23.192 1.00 21.29 126 GLY B C 1
ATOM 3544 O O . GLY B 1 117 ? 71.624 -3.677 23.264 1.00 27.40 126 GLY B O 1
ATOM 3545 N N . GLY B 1 118 ? 71.696 -1.459 23.678 1.00 22.79 127 GLY B N 1
ATOM 3546 C CA . GLY B 1 118 ? 73.098 -1.473 24.144 1.00 22.66 127 GLY B CA 1
ATOM 3547 C C . GLY B 1 118 ? 74.026 -0.698 23.210 1.00 28.51 127 GLY B C 1
ATOM 3548 O O . GLY B 1 118 ? 75.250 -0.915 23.140 1.00 25.43 127 GLY B O 1
ATOM 3549 N N . GLY B 1 119 ? 73.463 0.232 22.423 1.00 22.12 128 GLY B N 1
ATOM 3550 C CA . GLY B 1 119 ? 74.245 1.219 21.695 1.00 22.40 128 GLY B CA 1
ATOM 3551 C C . GLY B 1 119 ? 75.116 0.561 20.633 1.00 24.62 128 GLY B C 1
ATOM 3552 O O . GLY B 1 119 ? 76.126 1.129 20.189 1.00 26.14 128 GLY B O 1
ATOM 3553 N N . MET B 1 120 ? 74.743 -0.609 20.166 1.00 21.95 129 MET B N 1
ATOM 3554 C CA . MET B 1 120 ? 75.427 -1.479 19.249 1.00 27.83 129 MET B CA 1
ATOM 3555 C C . MET B 1 120 ? 76.733 -2.036 19.807 1.00 31.59 129 MET B C 1
ATOM 3556 O O . MET B 1 120 ? 77.522 -2.603 19.027 1.00 33.30 129 MET B O 1
ATOM 3561 N N . THR B 1 121 ? 76.981 -1.888 21.106 1.00 28.45 130 THR B N 1
ATOM 3562 C CA . THR B 1 121 ? 78.360 -1.908 21.638 1.00 29.34 130 THR B CA 1
ATOM 3563 C C . THR B 1 121 ? 78.378 -2.817 22.858 1.00 30.21 130 THR B C 1
ATOM 3564 O O . THR B 1 121 ? 79.243 -3.664 22.992 1.00 29.83 130 THR B O 1
ATOM 3568 N N . ILE B 1 122 ? 77.359 -2.737 23.733 1.00 29.61 131 ILE B N 1
ATOM 3569 C CA . ILE B 1 122 ? 77.361 -3.520 24.981 1.00 28.06 131 ILE B CA 1
ATOM 3570 C C . ILE B 1 122 ? 76.056 -4.289 25.188 1.00 29.13 131 ILE B C 1
ATOM 3571 O O . ILE B 1 122 ? 75.088 -4.144 24.455 1.00 23.08 131 ILE B O 1
ATOM 3576 N N . LEU B 1 123 ? 76.046 -5.226 26.128 1.00 28.39 132 LEU B N 1
ATOM 3577 C CA . LEU B 1 123 ? 74.936 -6.012 26.608 1.00 27.75 132 LEU B CA 1
ATOM 3578 C C . LEU B 1 123 ? 74.848 -7.322 25.861 1.00 29.79 132 LEU B C 1
ATOM 3579 O O . LEU B 1 123 ? 74.944 -7.358 24.642 1.00 34.47 132 LEU B O 1
ATOM 3584 N N . THR B 1 124 ? 74.706 -8.448 26.560 1.00 29.13 133 THR B N 1
ATOM 3585 C CA . THR B 1 124 ? 74.620 -9.757 25.982 1.00 28.49 133 THR B CA 1
ATOM 3586 C C . THR B 1 124 ? 73.274 -9.958 25.300 1.00 30.25 133 THR B C 1
ATOM 3587 O O . THR B 1 124 ? 72.279 -9.356 25.694 1.00 32.12 133 THR B O 1
ATOM 3591 N N . THR B 1 125 ? 73.223 -10.827 24.299 1.00 29.22 134 THR B N 1
ATOM 3592 C CA . THR B 1 125 ? 71.943 -11.074 23.621 1.00 29.09 134 THR B CA 1
ATOM 3593 C C . THR B 1 125 ? 71.063 -11.902 24.556 1.00 29.91 134 THR B C 1
ATOM 3594 O O . THR B 1 125 ? 69.947 -11.527 24.923 1.00 29.52 134 THR B O 1
ATOM 3598 N N . ASP B 1 126 ? 71.534 -13.094 24.917 1.00 28.36 135 ASP B N 1
ATOM 3599 C CA . ASP B 1 126 ? 70.710 -14.039 25.673 1.00 29.05 135 ASP B CA 1
ATOM 3600 C C . ASP B 1 126 ? 70.715 -13.744 27.165 1.00 31.47 135 ASP B C 1
ATOM 3601 O O . ASP B 1 126 ? 71.465 -14.349 27.948 1.00 33.20 135 ASP B O 1
ATOM 3606 N N . ASN B 1 127 ? 69.917 -12.811 27.625 1.00 25.26 136 ASN B N 1
ATOM 3607 C CA . ASN B 1 127 ? 69.799 -12.437 29.024 1.00 26.79 136 ASN B CA 1
ATOM 3608 C C . ASN B 1 127 ? 68.314 -12.329 29.391 1.00 26.85 136 ASN B C 1
ATOM 3609 O O . ASN B 1 127 ? 67.475 -12.455 28.503 1.00 28.11 136 ASN B O 1
ATOM 3614 N N . ARG B 1 128 ? 67.979 -12.128 30.656 1.00 26.57 137 ARG B N 1
ATOM 3615 C CA . ARG B 1 128 ? 66.582 -12.334 31.073 1.00 26.73 137 ARG B CA 1
ATOM 3616 C C . ARG B 1 128 ? 65.697 -11.197 30.570 1.00 21.67 137 ARG B C 1
ATOM 3617 O O . ARG B 1 128 ? 64.505 -11.462 30.383 1.00 24.55 137 ARG B O 1
ATOM 3625 N N . VAL B 1 129 ? 66.221 -10.009 30.424 1.00 23.96 138 VAL B N 1
ATOM 3626 C CA . VAL B 1 129 ? 65.441 -8.848 29.940 1.00 25.54 138 VAL B CA 1
ATOM 3627 C C . VAL B 1 129 ? 65.037 -9.054 28.478 1.00 25.64 138 VAL B C 1
ATOM 3628 O O . VAL B 1 129 ? 63.840 -8.978 28.109 1.00 24.42 138 VAL B O 1
ATOM 3632 N N . HIS B 1 130 ? 65.970 -9.487 27.635 1.00 24.02 139 HIS B N 1
ATOM 3633 C CA . HIS B 1 130 ? 65.665 -9.743 26.221 1.00 24.46 139 HIS B CA 1
ATOM 3634 C C . HIS B 1 130 ? 64.765 -10.928 26.050 1.00 21.40 139 HIS B C 1
ATOM 3635 O O . HIS B 1 130 ? 63.866 -10.960 25.192 1.00 23.21 139 HIS B O 1
ATOM 3642 N N . ARG B 1 131 ? 64.941 -12.009 26.809 1.00 19.60 140 ARG B N 1
ATOM 3643 C CA . ARG B 1 131 ? 64.093 -13.180 26.718 1.00 22.07 140 ARG B CA 1
ATOM 3644 C C . ARG B 1 131 ? 62.654 -12.836 27.098 1.00 23.48 140 ARG B C 1
ATOM 3645 O O . ARG B 1 131 ? 61.696 -13.407 26.555 1.00 24.18 140 ARG B O 1
ATOM 3653 N N . ARG B 1 132 ? 62.486 -12.023 28.150 1.00 23.24 141 ARG B N 1
ATOM 3654 C CA . ARG B 1 132 ? 61.133 -11.626 28.561 1.00 21.57 141 ARG B CA 1
ATOM 3655 C C . ARG B 1 132 ? 60.391 -10.907 27.424 1.00 20.51 141 ARG B C 1
ATOM 3656 O O . ARG B 1 132 ? 59.216 -11.182 27.097 1.00 22.83 141 ARG B O 1
ATOM 3664 N N . TRP B 1 133 ? 61.062 -9.927 26.854 1.00 18.57 142 TRP B N 1
ATOM 3665 C CA . TRP B 1 133 ? 60.521 -9.168 25.699 1.00 20.96 142 TRP B CA 1
ATOM 3666 C C . TRP B 1 133 ? 60.135 -10.083 24.561 1.00 20.72 142 TRP B C 1
ATOM 3667 O O . TRP B 1 133 ? 58.954 -10.123 24.195 1.00 19.54 142 TRP B O 1
ATOM 3678 N N . CYS B 1 134 ? 61.053 -10.954 24.110 1.00 20.47 143 CYS B N 1
ATOM 3679 C CA . CYS B 1 134 ? 60.731 -11.937 23.090 1.00 22.27 143 CYS B CA 1
ATOM 3680 C C . CYS B 1 134 ? 59.611 -12.882 23.435 1.00 22.70 143 CYS B C 1
ATOM 3681 O O . CYS B 1 134 ? 58.779 -13.268 22.607 1.00 23.64 143 CYS B O 1
ATOM 3684 N N . THR B 1 135 ? 59.537 -13.356 24.701 1.00 19.76 144 THR B N 1
ATOM 3685 C CA . THR B 1 135 ? 58.413 -14.189 25.095 1.00 19.60 144 THR B CA 1
ATOM 3686 C C . THR B 1 135 ? 57.071 -13.462 25.099 1.00 21.23 144 THR B C 1
ATOM 3687 O O . THR B 1 135 ? 56.029 -14.074 24.805 1.00 23.84 144 THR B O 1
ATOM 3691 N N . ASP B 1 136 ? 57.085 -12.227 25.575 1.00 21.84 145 ASP B N 1
ATOM 3692 C CA . ASP B 1 136 ? 55.892 -11.393 25.563 1.00 24.95 145 ASP B CA 1
ATOM 3693 C C . ASP B 1 136 ? 55.339 -11.291 24.128 1.00 23.72 145 ASP B C 1
ATOM 3694 O O . ASP B 1 136 ? 54.124 -11.416 23.934 1.00 22.47 145 ASP B O 1
ATOM 3699 N N . LEU B 1 137 ? 56.244 -11.072 23.177 1.00 21.68 146 LEU B N 1
ATOM 3700 C CA . LEU B 1 137 ? 55.811 -10.857 21.790 1.00 18.47 146 LEU B CA 1
ATOM 3701 C C . LEU B 1 137 ? 55.334 -12.166 21.182 1.00 22.83 146 LEU B C 1
ATOM 3702 O O . LEU B 1 137 ? 54.338 -12.159 20.449 1.00 22.91 146 LEU B O 1
ATOM 3707 N N . ALA B 1 138 ? 56.065 -13.274 21.447 1.00 22.08 147 ALA B N 1
ATOM 3708 C CA . ALA B 1 138 ? 55.592 -14.580 20.979 1.00 23.19 147 ALA B CA 1
ATOM 3709 C C . ALA B 1 138 ? 54.243 -14.988 21.556 1.00 26.49 147 ALA B C 1
ATOM 3710 O O . ALA B 1 138 ? 53.347 -15.483 20.828 1.00 26.48 147 ALA B O 1
ATOM 3712 N N . ALA B 1 139 ? 54.018 -14.731 22.854 1.00 24.27 148 ALA B N 1
ATOM 3713 C CA . ALA B 1 139 ? 52.754 -15.104 23.493 1.00 26.39 148 ALA B CA 1
ATOM 3714 C C . ALA B 1 139 ? 51.575 -14.281 22.984 1.00 27.68 148 ALA B C 1
ATOM 3715 O O . ALA B 1 139 ? 50.441 -14.774 22.949 1.00 27.00 148 ALA B O 1
ATOM 3717 N N . ALA B 1 140 ? 51.835 -13.101 22.425 1.00 25.64 149 ALA B N 1
ATOM 3718 C CA . ALA B 1 140 ? 50.826 -12.308 21.735 1.00 24.76 149 ALA B CA 1
ATOM 3719 C C . ALA B 1 140 ? 50.521 -12.862 20.344 1.00 29.62 149 ALA B C 1
ATOM 3720 O O . ALA B 1 140 ? 49.629 -12.355 19.666 1.00 30.26 149 ALA B O 1
ATOM 3722 N N . GLY B 1 141 ? 51.294 -13.822 19.834 1.00 30.77 150 GLY B N 1
ATOM 3723 C CA . GLY B 1 141 ? 50.946 -14.515 18.601 1.00 32.71 150 GLY B CA 1
ATOM 3724 C C . GLY B 1 141 ? 51.943 -14.235 17.477 1.00 32.40 150 GLY B C 1
ATOM 3725 O O . GLY B 1 141 ? 51.551 -13.928 16.339 1.00 36.09 150 GLY B O 1
ATOM 3726 N N . SER B 1 142 ? 53.230 -14.233 17.773 1.00 30.83 151 SER B N 1
ATOM 3727 C CA . SER B 1 142 ? 54.260 -13.866 16.799 1.00 26.89 151 SER B CA 1
ATOM 3728 C C . SER B 1 142 ? 55.303 -14.990 16.761 1.00 28.84 151 SER B C 1
ATOM 3729 O O . SER B 1 142 ? 55.360 -15.730 17.749 1.00 27.40 151 SER B O 1
ATOM 3732 N N . VAL B 1 143 ? 56.008 -15.174 15.645 1.00 25.15 152 VAL B N 1
ATOM 3733 C CA . VAL B 1 143 ? 57.305 -15.846 15.746 1.00 25.17 152 VAL B CA 1
ATOM 3734 C C . VAL B 1 143 ? 58.377 -14.770 15.850 1.00 25.57 152 VAL B C 1
ATOM 3735 O O . VAL B 1 143 ? 58.432 -13.844 15.031 1.00 27.89 152 VAL B O 1
ATOM 3739 N N . VAL B 1 144 ? 59.268 -14.945 16.817 1.00 23.39 153 VAL B N 1
ATOM 3740 C CA . VAL B 1 144 ? 60.229 -13.884 17.157 1.00 23.67 153 VAL B CA 1
ATOM 3741 C C . VAL B 1 144 ? 61.607 -14.529 16.975 1.00 24.75 153 VAL B C 1
ATOM 3742 O O . VAL B 1 144 ? 61.813 -15.634 17.487 1.00 26.08 153 VAL B O 1
ATOM 3746 N N . VAL B 1 145 ? 62.423 -13.878 16.174 1.00 24.27 154 VAL B N 1
ATOM 3747 C CA . VAL B 1 145 ? 63.795 -14.338 15.945 1.00 24.45 154 VAL B CA 1
ATOM 3748 C C . VAL B 1 145 ? 64.747 -13.297 16.521 1.00 23.91 154 VAL B C 1
ATOM 3749 O O . VAL B 1 145 ? 64.934 -12.233 15.925 1.00 25.06 154 VAL B O 1
ATOM 3753 N N . MET B 1 146 ? 65.367 -13.629 17.648 1.00 20.59 155 MET B N 1
ATOM 3754 C CA . MET B 1 146 ? 66.334 -12.722 18.269 1.00 22.24 155 MET B CA 1
ATOM 3755 C C . MET B 1 146 ? 67.741 -12.981 17.739 1.00 25.40 155 MET B C 1
ATOM 3756 O O . MET B 1 146 ? 68.245 -14.083 17.863 1.00 28.37 155 MET B O 1
ATOM 3761 N N . VAL B 1 147 ? 68.335 -12.012 17.082 1.00 27.40 156 VAL B N 1
ATOM 3762 C CA . VAL B 1 147 ? 69.628 -12.088 16.437 1.00 26.91 156 VAL B CA 1
ATOM 3763 C C . VAL B 1 147 ? 70.750 -11.854 17.431 1.00 25.87 156 VAL B C 1
ATOM 3764 O O . VAL B 1 147 ? 70.857 -10.736 17.928 1.00 26.34 156 VAL B O 1
ATOM 3768 N N . ASP B 1 148 ? 71.693 -12.803 17.544 1.00 26.77 157 ASP B N 1
ATOM 3769 C CA . ASP B 1 148 ? 72.899 -12.454 18.334 1.00 25.82 157 ASP B CA 1
ATOM 3770 C C . ASP B 1 148 ? 73.999 -11.900 17.452 1.00 29.93 157 ASP B C 1
ATOM 3771 O O . ASP B 1 148 ? 74.886 -12.631 16.991 1.00 33.23 157 ASP B O 1
ATOM 3776 N N . PHE B 1 149 ? 73.951 -10.621 17.133 1.00 28.75 158 PHE B N 1
ATOM 3777 C CA . PHE B 1 149 ? 74.918 -9.960 16.272 1.00 30.76 158 PHE B CA 1
ATOM 3778 C C . PHE B 1 149 ? 76.160 -9.652 17.111 1.00 31.74 158 PHE B C 1
ATOM 3779 O O . PHE B 1 149 ? 76.041 -9.646 18.347 1.00 27.69 158 PHE B O 1
ATOM 3787 N N . ARG B 1 150 ? 77.311 -9.438 16.480 1.00 27.59 159 ARG B N 1
ATOM 3788 C CA . ARG B 1 150 ? 78.480 -9.026 17.255 1.00 29.66 159 ARG B CA 1
ATOM 3789 C C . ARG B 1 150 ? 78.395 -7.639 17.836 1.00 30.06 159 ARG B C 1
ATOM 3790 O O . ARG B 1 150 ? 78.263 -6.638 17.122 1.00 31.84 159 ARG B O 1
ATOM 3798 N N . ASN B 1 151 ? 78.661 -7.500 19.145 1.00 29.24 160 ASN B N 1
ATOM 3799 C CA . ASN B 1 151 ? 78.771 -6.187 19.753 1.00 30.81 160 ASN B CA 1
ATOM 3800 C C . ASN B 1 151 ? 80.076 -5.502 19.343 1.00 34.14 160 ASN B C 1
ATOM 3801 O O . ASN B 1 151 ? 81.094 -6.210 19.274 1.00 35.34 160 ASN B O 1
ATOM 3806 N N . ALA B 1 152 ? 80.078 -4.182 19.231 1.00 31.88 161 ALA B N 1
ATOM 3807 C CA . ALA B 1 152 ? 81.337 -3.490 18.948 1.00 33.83 161 ALA B CA 1
ATOM 3808 C C . ALA B 1 152 ? 82.372 -3.694 20.050 1.00 38.68 161 ALA B C 1
ATOM 3809 O O . ALA B 1 152 ? 83.587 -3.713 19.741 1.00 36.45 161 ALA B O 1
ATOM 3811 N N . TRP B 1 153 ? 81.944 -3.740 21.320 1.00 36.01 162 TRP B N 1
ATOM 3812 C CA . TRP B 1 153 ? 82.885 -4.146 22.372 1.00 38.08 162 TRP B CA 1
ATOM 3813 C C . TRP B 1 153 ? 82.518 -5.489 22.958 1.00 39.17 162 TRP B C 1
ATOM 3814 O O . TRP B 1 153 ? 81.382 -5.817 23.324 1.00 38.20 162 TRP B O 1
ATOM 3825 N N . THR B 1 154 ? 83.481 -6.413 22.977 1.00 43.65 163 THR B N 1
ATOM 3826 C CA . THR B 1 154 ? 83.429 -7.610 23.821 1.00 46.47 163 THR B CA 1
ATOM 3827 C C . THR B 1 154 ? 84.776 -7.759 24.531 1.00 48.20 163 THR B C 1
ATOM 3828 O O . THR B 1 154 ? 85.748 -7.176 24.060 1.00 48.56 163 THR B O 1
ATOM 3832 N N . ALA B 1 155 ? 84.876 -8.650 25.508 1.00 48.60 164 ALA B N 1
ATOM 3833 C CA . ALA B 1 155 ? 86.129 -8.848 26.228 1.00 48.43 164 ALA B CA 1
ATOM 3834 C C . ALA B 1 155 ? 87.226 -9.374 25.295 1.00 47.37 164 ALA B C 1
ATOM 3835 O O . ALA B 1 155 ? 88.385 -8.989 25.437 1.00 50.38 164 ALA B O 1
ATOM 3837 N N . GLU B 1 156 ? 86.900 -10.222 24.342 1.00 47.23 165 GLU B N 1
ATOM 3838 C CA . GLU B 1 156 ? 87.828 -10.854 23.441 1.00 48.88 165 GLU B CA 1
ATOM 3839 C C . GLU B 1 156 ? 87.949 -10.250 22.042 1.00 49.71 165 GLU B C 1
ATOM 3840 O O . GLU B 1 156 ? 88.547 -10.942 21.190 1.00 49.92 165 GLU B O 1
ATOM 3846 N N . GLY B 1 157 ? 87.433 -9.053 21.759 1.00 47.32 166 GLY B N 1
ATOM 3847 C CA . GLY B 1 157 ? 87.492 -8.589 20.363 1.00 45.72 166 GLY B CA 1
ATOM 3848 C C . GLY B 1 157 ? 86.673 -7.335 20.089 1.00 45.11 166 GLY B C 1
ATOM 3849 O O . GLY B 1 157 ? 85.499 -7.310 20.479 1.00 44.31 166 GLY B O 1
ATOM 3850 N N . HIS B 1 158 ? 87.300 -6.337 19.472 1.00 41.04 167 HIS B N 1
ATOM 3851 C CA . HIS B 1 158 ? 86.621 -5.103 19.053 1.00 41.79 167 HIS B CA 1
ATOM 3852 C C . HIS B 1 158 ? 85.965 -5.346 17.704 1.00 41.14 167 HIS B C 1
ATOM 3853 O O . HIS B 1 158 ? 86.599 -5.996 16.857 1.00 41.45 167 HIS B O 1
ATOM 3860 N N . HIS B 1 159 ? 84.697 -4.964 17.517 1.00 37.67 168 HIS B N 1
ATOM 3861 C CA . HIS B 1 159 ? 84.026 -5.191 16.242 1.00 38.78 168 HIS B CA 1
ATOM 3862 C C . HIS B 1 159 ? 83.244 -3.953 15.803 1.00 36.81 168 HIS B C 1
ATOM 3863 O O . HIS B 1 159 ? 82.016 -3.942 15.851 1.00 38.89 168 HIS B O 1
ATOM 3870 N N . PRO B 1 160 ? 83.955 -2.912 15.417 1.00 34.13 169 PRO B N 1
ATOM 3871 C CA . PRO B 1 160 ? 83.342 -1.657 15.017 1.00 29.63 169 PRO B CA 1
ATOM 3872 C C . PRO B 1 160 ? 82.567 -1.778 13.705 1.00 29.39 169 PRO B C 1
ATOM 3873 O O . PRO B 1 160 ? 82.447 -2.800 13.043 1.00 28.34 169 PRO B O 1
ATOM 3877 N N . PHE B 1 161 ? 81.870 -0.701 13.358 1.00 28.76 170 PHE B N 1
ATOM 3878 C CA . PHE B 1 161 ? 81.021 -0.655 12.163 1.00 28.86 170 PHE B CA 1
ATOM 3879 C C . PHE B 1 161 ? 81.898 -1.056 10.965 1.00 30.52 170 PHE B C 1
ATOM 3880 O O . PHE B 1 161 ? 82.990 -0.495 10.922 1.00 31.39 170 PHE B O 1
ATOM 3888 N N . PRO B 1 162 ? 81.439 -1.956 10.126 1.00 30.44 171 PRO B N 1
ATOM 3889 C CA . PRO B 1 162 ? 80.042 -2.386 10.115 1.00 28.02 171 PRO B CA 1
ATOM 3890 C C . PRO B 1 162 ? 79.703 -3.792 10.480 1.00 27.66 171 PRO B C 1
ATOM 3891 O O . PRO B 1 162 ? 78.671 -4.314 10.021 1.00 28.30 171 PRO B O 1
ATOM 3895 N N . SER B 1 163 ? 80.436 -4.478 11.379 1.00 27.30 172 SER B N 1
ATOM 3896 C CA . SER B 1 163 ? 80.168 -5.872 11.647 1.00 27.81 172 SER B CA 1
ATOM 3897 C C . SER B 1 163 ? 78.756 -6.182 12.148 1.00 26.41 172 SER B C 1
ATOM 3898 O O . SER B 1 163 ? 78.187 -7.137 11.647 1.00 26.76 172 SER B O 1
ATOM 3901 N N . GLY B 1 164 ? 78.225 -5.428 13.127 1.00 26.99 173 GLY B N 1
ATOM 3902 C CA . GLY B 1 164 ? 76.866 -5.783 13.578 1.00 27.16 173 GLY B CA 1
ATOM 3903 C C . GLY B 1 164 ? 75.763 -5.623 12.532 1.00 25.41 173 GLY B C 1
ATOM 3904 O O . GLY B 1 164 ? 74.860 -6.480 12.436 1.00 26.86 173 GLY B O 1
ATOM 3905 N N . VAL B 1 165 ? 75.800 -4.528 11.759 1.00 26.33 174 VAL B N 1
ATOM 3906 C CA . VAL B 1 165 ? 74.753 -4.333 10.765 1.00 29.83 174 VAL B CA 1
ATOM 3907 C C . VAL B 1 165 ? 74.828 -5.424 9.710 1.00 27.60 174 VAL B C 1
ATOM 3908 O O . VAL B 1 165 ? 73.815 -6.014 9.325 1.00 25.80 174 VAL B O 1
ATOM 3912 N N . GLU B 1 166 ? 76.068 -5.795 9.304 1.00 30.31 175 GLU B N 1
ATOM 3913 C CA . GLU B 1 166 ? 76.150 -6.967 8.427 1.00 28.15 175 GLU B CA 1
ATOM 3914 C C . GLU B 1 166 ? 75.568 -8.207 9.042 1.00 28.86 175 GLU B C 1
ATOM 3915 O O . GLU B 1 166 ? 74.928 -9.043 8.375 1.00 29.26 175 GLU B O 1
ATOM 3921 N N . ASP B 1 167 ? 75.861 -8.456 10.325 1.00 27.78 176 ASP B N 1
ATOM 3922 C CA . ASP B 1 167 ? 75.290 -9.631 10.992 1.00 29.74 176 ASP B CA 1
ATOM 3923 C C . ASP B 1 167 ? 73.748 -9.600 11.004 1.00 29.49 176 ASP B C 1
ATOM 3924 O O . ASP B 1 167 ? 73.130 -10.637 10.749 1.00 27.51 176 ASP B O 1
ATOM 3929 N N . CYS B 1 168 ? 73.167 -8.435 11.335 1.00 31.96 177 CYS B N 1
ATOM 3930 C CA . CYS B 1 168 ? 71.707 -8.300 11.336 1.00 28.61 177 CYS B CA 1
ATOM 3931 C C . CYS B 1 168 ? 71.117 -8.476 9.935 1.00 28.43 177 CYS B C 1
ATOM 3932 O O . CYS B 1 168 ? 70.145 -9.199 9.761 1.00 27.01 177 CYS B O 1
ATOM 3935 N N . LEU B 1 169 ? 71.693 -7.826 8.911 1.00 30.03 178 LEU B N 1
ATOM 3936 C CA . LEU B 1 169 ? 71.319 -8.085 7.525 1.00 31.55 178 LEU B CA 1
ATOM 3937 C C . LEU B 1 169 ? 71.413 -9.553 7.146 1.00 30.28 178 LEU B C 1
ATOM 3938 O O . LEU B 1 169 ? 70.447 -10.090 6.597 1.00 30.49 178 LEU B O 1
ATOM 3943 N N . ALA B 1 170 ? 72.540 -10.245 7.388 1.00 32.32 179 ALA B N 1
ATOM 3944 C CA . ALA B 1 170 ? 72.549 -11.703 7.169 1.00 32.29 179 ALA B CA 1
ATOM 3945 C C . ALA B 1 170 ? 71.341 -12.418 7.751 1.00 33.43 179 ALA B C 1
ATOM 3946 O O . ALA B 1 170 ? 70.700 -13.280 7.112 1.00 30.00 179 ALA B O 1
ATOM 3948 N N . ALA B 1 171 ? 71.015 -12.155 9.025 1.00 27.59 180 ALA B N 1
ATOM 3949 C CA . ALA B 1 171 ? 69.887 -12.827 9.672 1.00 26.05 180 ALA B CA 1
ATOM 3950 C C . ALA B 1 171 ? 68.542 -12.497 9.039 1.00 25.96 180 ALA B C 1
ATOM 3951 O O . ALA B 1 171 ? 67.719 -13.391 8.842 1.00 28.32 180 ALA B O 1
ATOM 3953 N N . VAL B 1 172 ? 68.311 -11.228 8.683 1.00 27.76 181 VAL B N 1
ATOM 3954 C CA . VAL B 1 172 ? 67.046 -10.861 8.028 1.00 31.46 181 VAL B CA 1
ATOM 3955 C C . VAL B 1 172 ? 66.893 -11.599 6.704 1.00 31.75 181 VAL B C 1
ATOM 3956 O O . VAL B 1 172 ? 65.855 -12.201 6.463 1.00 30.35 181 VAL B O 1
ATOM 3960 N N . LEU B 1 173 ? 67.925 -11.606 5.861 1.00 34.11 182 LEU B N 1
ATOM 3961 C CA . LEU B 1 173 ? 67.876 -12.372 4.612 1.00 34.65 182 LEU B CA 1
ATOM 3962 C C . LEU B 1 173 ? 67.684 -13.861 4.799 1.00 35.02 182 LEU B C 1
ATOM 3963 O O . LEU B 1 173 ? 66.822 -14.483 4.159 1.00 35.66 182 LEU B O 1
ATOM 3968 N N . TRP B 1 174 ? 68.351 -14.458 5.796 1.00 34.05 183 TRP B N 1
ATOM 3969 C CA . TRP B 1 174 ? 68.074 -15.848 6.122 1.00 32.40 183 TRP B CA 1
ATOM 3970 C C . TRP B 1 174 ? 66.633 -16.138 6.476 1.00 33.46 183 TRP B C 1
ATOM 3971 O O . TRP B 1 174 ? 66.000 -17.135 6.103 1.00 30.01 183 TRP B O 1
ATOM 3982 N N . VAL B 1 175 ? 66.068 -15.271 7.339 1.00 33.34 184 VAL B N 1
ATOM 3983 C CA . VAL B 1 175 ? 64.687 -15.447 7.771 1.00 30.42 184 VAL B CA 1
ATOM 3984 C C . VAL B 1 175 ? 63.759 -15.298 6.571 1.00 27.84 184 VAL B C 1
ATOM 3985 O O . VAL B 1 175 ? 62.822 -16.069 6.435 1.00 28.88 184 VAL B O 1
ATOM 3989 N N . ASP B 1 176 ? 64.006 -14.325 5.708 1.00 27.83 185 ASP B N 1
ATOM 3990 C CA . ASP B 1 176 ? 63.234 -14.105 4.504 1.00 33.49 185 ASP B CA 1
ATOM 3991 C C . ASP B 1 176 ? 63.250 -15.345 3.599 1.00 36.11 185 ASP B C 1
ATOM 3992 O O . ASP B 1 176 ? 62.197 -15.870 3.229 1.00 35.01 185 ASP B O 1
ATOM 3997 N N . GLU B 1 177 ? 64.443 -15.954 3.475 1.00 38.82 186 GLU B N 1
ATOM 3998 C CA . GLU B 1 177 ? 64.544 -17.192 2.705 1.00 43.42 186 GLU B CA 1
ATOM 3999 C C . GLU B 1 177 ? 63.769 -18.321 3.366 1.00 43.32 186 GLU B C 1
ATOM 4000 O O . GLU B 1 177 ? 63.372 -19.254 2.667 1.00 43.74 186 GLU B O 1
ATOM 4006 N N . HIS B 1 178 ? 63.598 -18.303 4.691 1.00 41.99 187 HIS B N 1
ATOM 4007 C CA . HIS B 1 178 ? 62.991 -19.394 5.419 1.00 39.87 187 HIS B CA 1
ATOM 4008 C C . HIS B 1 178 ? 61.588 -19.067 5.917 1.00 37.42 187 HIS B C 1
ATOM 4009 O O . HIS B 1 178 ? 61.079 -19.736 6.828 1.00 36.82 187 HIS B O 1
ATOM 4016 N N . ARG B 1 179 ? 60.902 -18.128 5.262 1.00 37.33 188 ARG B N 1
ATOM 4017 C CA . ARG B 1 179 ? 59.479 -17.920 5.579 1.00 36.34 188 ARG B CA 1
ATOM 4018 C C . ARG B 1 179 ? 58.668 -19.202 5.641 1.00 38.18 188 ARG B C 1
ATOM 4019 O O . ARG B 1 179 ? 57.995 -19.470 6.658 1.00 37.36 188 ARG B O 1
ATOM 4027 N N . GLU B 1 180 ? 58.720 -20.052 4.608 1.00 39.38 189 GLU B N 1
ATOM 4028 C CA . GLU B 1 180 ? 57.938 -21.286 4.649 1.00 41.39 189 GLU B CA 1
ATOM 4029 C C . GLU B 1 180 ? 58.289 -22.206 5.801 1.00 41.24 189 GLU B C 1
ATOM 4030 O O . GLU B 1 180 ? 57.399 -22.635 6.540 1.00 40.74 189 GLU B O 1
ATOM 4036 N N . SER B 1 181 ? 59.571 -22.488 6.038 1.00 41.06 190 SER B N 1
ATOM 4037 C CA . SER B 1 181 ? 59.923 -23.508 7.028 1.00 41.03 190 SER B CA 1
ATOM 4038 C C . SER B 1 181 ? 59.681 -22.987 8.433 1.00 41.86 190 SER B C 1
ATOM 4039 O O . SER B 1 181 ? 59.396 -23.732 9.372 1.00 43.49 190 SER B O 1
ATOM 4042 N N . LEU B 1 182 ? 59.846 -21.673 8.604 1.00 41.72 191 LEU B N 1
ATOM 4043 C CA . LEU B 1 182 ? 59.611 -21.021 9.884 1.00 39.18 191 LEU B CA 1
ATOM 4044 C C . LEU B 1 182 ? 58.139 -20.831 10.155 1.00 39.22 191 LEU B C 1
ATOM 4045 O O . LEU B 1 182 ? 57.737 -20.728 11.313 1.00 44.10 191 LEU B O 1
ATOM 4050 N N . GLY B 1 183 ? 57.314 -20.837 9.123 1.00 38.58 192 GLY B N 1
ATOM 4051 C CA . GLY B 1 183 ? 55.874 -20.647 9.247 1.00 36.44 192 GLY B CA 1
ATOM 4052 C C . GLY B 1 183 ? 55.559 -19.164 9.462 1.00 35.92 192 GLY B C 1
ATOM 4053 O O . GLY B 1 183 ? 54.842 -18.851 10.398 1.00 36.06 192 GLY B O 1
ATOM 4054 N N . LEU B 1 184 ? 56.084 -18.291 8.612 1.00 36.27 193 LEU B N 1
ATOM 4055 C CA . LEU B 1 184 ? 55.827 -16.868 8.737 1.00 33.92 193 LEU B CA 1
ATOM 4056 C C . LEU B 1 184 ? 54.950 -16.315 7.621 1.00 35.95 193 LEU B C 1
ATOM 4057 O O . LEU B 1 184 ? 55.210 -16.467 6.418 1.00 38.23 193 LEU B O 1
ATOM 4062 N N . SER B 1 185 ? 54.058 -15.415 8.034 1.00 32.55 194 SER B N 1
ATOM 4063 C CA . SER B 1 185 ? 53.254 -14.632 7.119 1.00 27.73 194 SER B CA 1
ATOM 4064 C C . SER B 1 185 ? 53.785 -13.228 6.937 1.00 27.46 194 SER B C 1
ATOM 4065 O O . SER B 1 185 ? 53.253 -12.524 6.077 1.00 29.72 194 SER B O 1
ATOM 4068 N N . GLY B 1 186 ? 54.775 -12.788 7.706 1.00 26.56 195 GLY B N 1
ATOM 4069 C CA . GLY B 1 186 ? 55.346 -11.454 7.444 1.00 24.59 195 GLY B CA 1
ATOM 4070 C C . GLY B 1 186 ? 56.694 -11.405 8.163 1.00 24.08 195 GLY B C 1
ATOM 4071 O O . GLY B 1 186 ? 56.943 -12.238 9.035 1.00 26.92 195 GLY B O 1
ATOM 4072 N N . VAL B 1 187 ? 57.507 -10.425 7.795 1.00 24.96 196 VAL B N 1
ATOM 4073 C CA . VAL B 1 187 ? 58.758 -10.195 8.493 1.00 27.32 196 VAL B CA 1
ATOM 4074 C C . VAL B 1 187 ? 58.824 -8.698 8.813 1.00 28.71 196 VAL B C 1
ATOM 4075 O O . VAL B 1 187 ? 58.974 -7.833 7.932 1.00 28.76 196 VAL B O 1
ATOM 4079 N N . VAL B 1 188 ? 58.742 -8.414 10.128 1.00 24.38 197 VAL B N 1
ATOM 4080 C CA . VAL B 1 188 ? 59.007 -7.067 10.606 1.00 23.26 197 VAL B CA 1
ATOM 4081 C C . VAL B 1 188 ? 60.297 -7.006 11.400 1.00 22.99 197 VAL B C 1
ATOM 4082 O O . VAL B 1 188 ? 60.544 -7.933 12.180 1.00 26.04 197 VAL B O 1
ATOM 4086 N N . VAL B 1 189 ? 61.099 -5.950 11.205 1.00 21.12 198 VAL B N 1
ATOM 4087 C CA . VAL B 1 189 ? 62.287 -5.790 12.035 1.00 22.93 198 VAL B CA 1
ATOM 4088 C C . VAL B 1 189 ? 62.008 -4.782 13.173 1.00 21.72 198 VAL B C 1
ATOM 4089 O O . VAL B 1 189 ? 61.409 -3.753 12.899 1.00 20.81 198 VAL B O 1
ATOM 4093 N N . GLN B 1 190 ? 62.246 -5.213 14.424 1.00 20.53 199 GLN B N 1
ATOM 4094 C CA . GLN B 1 190 ? 62.066 -4.280 15.543 1.00 18.55 199 GLN B CA 1
ATOM 4095 C C . GLN B 1 190 ? 63.271 -4.278 16.476 1.00 22.03 199 GLN B C 1
ATOM 4096 O O . GLN B 1 190 ? 63.889 -5.334 16.720 1.00 20.83 199 GLN B O 1
ATOM 4102 N N . GLY B 1 191 ? 63.472 -3.180 17.172 1.00 21.75 200 GLY B N 1
ATOM 4103 C CA .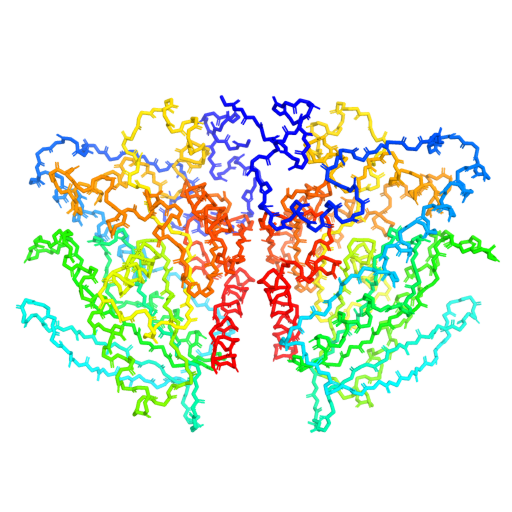 GLY B 1 191 ? 64.466 -3.143 18.231 1.00 23.55 200 GLY B CA 1
ATOM 4104 C C . GLY B 1 191 ? 64.412 -1.844 19.002 1.00 22.50 200 GLY B C 1
ATOM 4105 O O . GLY B 1 191 ? 64.006 -0.819 18.431 1.00 20.69 200 GLY B O 1
ATOM 4106 N N . GLU B 1 192 ? 65.145 -1.768 20.127 1.00 20.57 201 GLU B N 1
ATOM 4107 C CA . GLU B 1 192 ? 65.099 -0.520 20.892 1.00 21.76 201 GLU B CA 1
ATOM 4108 C C . GLU B 1 192 ? 66.515 0.051 21.031 1.00 19.48 201 GLU B C 1
ATOM 4109 O O . GLU B 1 192 ? 67.424 -0.743 21.232 1.00 19.89 201 GLU B O 1
ATOM 4115 N N . SER B 1 193 ? 66.600 1.355 20.980 1.00 19.72 202 SER B N 1
ATOM 4116 C CA . SER B 1 193 ? 67.813 2.106 21.290 1.00 22.48 202 SER B CA 1
ATOM 4117 C C . SER B 1 193 ? 68.911 1.765 20.278 1.00 23.67 202 SER B C 1
ATOM 4118 O O . SER B 1 193 ? 68.612 1.923 19.100 1.00 21.77 202 SER B O 1
ATOM 4121 N N . GLY B 1 194 ? 70.080 1.223 20.613 1.00 19.17 203 GLY B N 1
ATOM 4122 C CA . GLY B 1 194 ? 70.969 0.678 19.568 1.00 21.79 203 GLY B CA 1
ATOM 4123 C C . GLY B 1 194 ? 70.338 -0.335 18.642 1.00 22.71 203 GLY B C 1
ATOM 4124 O O . GLY B 1 194 ? 70.693 -0.456 17.439 1.00 25.80 203 GLY B O 1
ATOM 4125 N N . GLY B 1 195 ? 69.380 -1.135 19.092 1.00 20.25 204 GLY B N 1
ATOM 4126 C CA . GLY B 1 195 ? 68.633 -2.052 18.269 1.00 16.34 204 GLY B CA 1
ATOM 4127 C C . GLY B 1 195 ? 67.702 -1.327 17.280 1.00 18.16 204 GLY B C 1
ATOM 4128 O O . GLY B 1 195 ? 67.359 -1.931 16.266 1.00 23.49 204 GLY B O 1
ATOM 4129 N N . GLY B 1 196 ? 67.121 -0.205 17.688 1.00 20.46 205 GLY B N 1
ATOM 4130 C CA . GLY B 1 196 ? 66.382 0.625 16.733 1.00 20.41 205 GLY B CA 1
ATOM 4131 C C . GLY B 1 196 ? 67.302 1.193 15.628 1.00 25.09 205 GLY B C 1
ATOM 4132 O O . GLY B 1 196 ? 66.833 1.249 14.483 1.00 22.52 205 GLY B O 1
ATOM 4133 N N . ASN B 1 197 ? 68.428 1.776 15.984 1.00 21.94 206 ASN B N 1
ATOM 4134 C CA . ASN B 1 197 ? 69.526 2.011 15.033 1.00 21.39 206 ASN B CA 1
ATOM 4135 C C . ASN B 1 197 ? 69.742 0.831 14.107 1.00 21.08 206 ASN B C 1
ATOM 4136 O O . ASN B 1 197 ? 69.547 0.978 12.900 1.00 21.36 206 ASN B O 1
ATOM 4141 N N . LEU B 1 198 ? 70.012 -0.373 14.607 1.00 20.74 207 LEU B N 1
ATOM 4142 C CA . LEU B 1 198 ? 70.258 -1.508 13.746 1.00 24.37 207 LEU B CA 1
ATOM 4143 C C . LEU B 1 198 ? 69.046 -1.915 12.930 1.00 25.37 207 LEU B C 1
ATOM 4144 O O . LEU B 1 198 ? 69.217 -2.284 11.756 1.00 25.89 207 LEU B O 1
ATOM 4149 N N . ALA B 1 199 ? 67.832 -1.799 13.460 1.00 22.69 208 ALA B N 1
ATOM 4150 C CA . ALA B 1 199 ? 66.662 -2.095 12.626 1.00 21.26 208 ALA B CA 1
ATOM 4151 C C . ALA B 1 199 ? 66.562 -1.155 11.409 1.00 19.55 208 ALA B C 1
ATOM 4152 O O . ALA B 1 199 ? 66.132 -1.639 10.345 1.00 26.87 208 ALA B O 1
ATOM 4154 N N . ILE B 1 200 ? 66.785 0.128 11.544 1.00 21.38 209 ILE B N 1
ATOM 4155 C CA . ILE B 1 200 ? 66.707 1.088 10.459 1.00 23.32 209 ILE B CA 1
ATOM 4156 C C . ILE B 1 200 ? 67.924 0.918 9.522 1.00 26.62 209 ILE B C 1
ATOM 4157 O O . ILE B 1 200 ? 67.767 0.921 8.293 1.00 27.39 209 ILE B O 1
ATOM 4162 N N . ALA B 1 201 ? 69.103 0.748 10.095 1.00 26.25 210 ALA B N 1
ATOM 4163 C CA . ALA B 1 201 ? 70.312 0.645 9.252 1.00 28.14 210 ALA B CA 1
ATOM 4164 C C . ALA B 1 201 ? 70.315 -0.605 8.394 1.00 29.88 210 ALA B C 1
ATOM 4165 O O . ALA B 1 201 ? 70.671 -0.598 7.199 1.00 30.78 210 ALA B O 1
ATOM 4167 N N . THR B 1 202 ? 69.895 -1.745 8.919 1.00 30.31 211 THR B N 1
ATOM 4168 C CA . THR B 1 202 ? 69.629 -2.960 8.199 1.00 29.66 211 THR B CA 1
ATOM 4169 C C . THR B 1 202 ? 68.670 -2.799 7.028 1.00 32.62 211 THR B C 1
ATOM 4170 O O . THR B 1 202 ? 68.811 -3.477 5.988 1.00 31.16 211 THR B O 1
ATOM 4174 N N . THR B 1 203 ? 67.606 -2.044 7.241 1.00 27.87 212 THR B N 1
ATOM 4175 C CA . THR B 1 203 ? 66.650 -1.733 6.187 1.00 26.84 212 THR B CA 1
ATOM 4176 C C . THR B 1 203 ? 67.276 -0.862 5.114 1.00 27.02 212 THR B C 1
ATOM 4177 O O . THR B 1 203 ? 67.069 -1.160 3.942 1.00 29.71 212 THR B O 1
ATOM 4181 N N . LEU B 1 204 ? 68.101 0.113 5.493 1.00 25.43 213 LEU B N 1
ATOM 4182 C CA . LEU B 1 204 ? 68.724 0.990 4.516 1.00 29.13 213 LEU B CA 1
ATOM 4183 C C . LEU B 1 204 ? 69.741 0.202 3.677 1.00 31.09 213 LEU B C 1
ATOM 4184 O O . LEU B 1 204 ? 69.796 0.378 2.463 1.00 31.76 213 LEU B O 1
ATOM 4189 N N . LEU B 1 205 ? 70.455 -0.705 4.324 1.00 28.18 214 LEU B N 1
ATOM 4190 C CA . LEU B 1 205 ? 71.415 -1.574 3.684 1.00 33.68 214 LEU B CA 1
ATOM 4191 C C . LEU B 1 205 ? 70.748 -2.590 2.779 1.00 34.05 214 LEU B C 1
ATOM 4192 O O . LEU B 1 205 ? 71.165 -2.742 1.617 1.00 35.46 214 LEU B O 1
ATOM 4197 N N . ALA B 1 206 ? 69.660 -3.221 3.200 1.00 30.45 215 ALA B N 1
ATOM 4198 C CA . ALA B 1 206 ? 68.890 -4.075 2.328 1.00 30.38 215 ALA B CA 1
ATOM 4199 C C . ALA B 1 206 ? 68.441 -3.301 1.083 1.00 32.65 215 ALA B C 1
ATOM 4200 O O . ALA B 1 206 ? 68.582 -3.869 -0.008 1.00 34.94 215 ALA B O 1
ATOM 4202 N N . LYS B 1 207 ? 67.980 -2.059 1.215 1.00 30.10 216 LYS B N 1
ATOM 4203 C CA . LYS B 1 207 ? 67.616 -1.276 0.055 1.00 31.85 216 LYS B CA 1
ATOM 4204 C C . LYS B 1 207 ? 68.792 -1.033 -0.914 1.00 35.04 216 LYS B C 1
ATOM 4205 O O . LYS B 1 207 ? 68.605 -1.036 -2.129 1.00 32.38 216 LYS B O 1
ATOM 4211 N N . ARG B 1 208 ? 69.962 -0.723 -0.377 1.00 33.47 217 ARG B N 1
ATOM 4212 C CA . ARG B 1 208 ? 71.142 -0.518 -1.196 1.00 38.03 217 ARG B CA 1
ATOM 4213 C C . ARG B 1 208 ? 71.543 -1.778 -1.950 1.00 38.89 217 ARG B C 1
ATOM 4214 O O . ARG B 1 208 ? 71.878 -1.683 -3.136 1.00 42.95 217 ARG B O 1
ATOM 4222 N N . ARG B 1 209 ? 71.352 -2.940 -1.355 1.00 36.59 218 ARG B N 1
ATOM 4223 C CA . ARG B 1 209 ? 71.789 -4.190 -1.938 1.00 34.76 218 ARG B CA 1
ATOM 4224 C C . ARG B 1 209 ? 70.677 -4.848 -2.729 1.00 35.80 218 ARG B C 1
ATOM 4225 O O . ARG B 1 209 ? 70.806 -6.017 -3.076 1.00 37.89 218 ARG B O 1
ATOM 4233 N N . GLY B 1 210 ? 69.565 -4.159 -2.974 1.00 34.85 219 GLY B N 1
ATOM 4234 C CA . GLY B 1 210 ? 68.482 -4.698 -3.772 1.00 33.25 219 GLY B CA 1
ATOM 4235 C C . GLY B 1 210 ? 67.631 -5.735 -3.085 1.00 36.82 219 GLY B C 1
ATOM 4236 O O . GLY B 1 210 ? 66.989 -6.515 -3.806 1.00 35.91 219 GLY B O 1
ATOM 4237 N N . ARG B 1 211 ? 67.604 -5.825 -1.736 1.00 33.21 220 ARG B N 1
ATOM 4238 C CA . ARG B 1 211 ? 66.732 -6.844 -1.149 1.00 31.49 220 ARG B CA 1
ATOM 4239 C C . ARG B 1 211 ? 65.796 -6.203 -0.109 1.00 32.37 220 ARG B C 1
ATOM 4240 O O . ARG B 1 211 ? 65.378 -6.871 0.832 1.00 33.94 220 ARG B O 1
ATOM 4248 N N . LEU B 1 212 ? 65.259 -5.046 -0.485 1.00 33.38 221 LEU B N 1
ATOM 4249 C CA . LEU B 1 212 ? 64.205 -4.395 0.293 1.00 32.73 221 LEU B CA 1
ATOM 4250 C C . LEU B 1 212 ? 62.949 -5.248 0.403 1.00 37.56 221 LEU B C 1
ATOM 4251 O O . LEU B 1 212 ? 62.256 -5.227 1.446 1.00 36.88 221 LEU B O 1
ATOM 4256 N N . ASP B 1 213 ? 62.662 -6.135 -0.551 1.00 31.83 222 ASP B N 1
ATOM 4257 C CA . ASP B 1 213 ? 61.537 -7.050 -0.434 1.00 30.20 222 ASP B CA 1
ATOM 4258 C C . ASP B 1 213 ? 61.586 -8.034 0.712 1.00 30.79 222 ASP B C 1
ATOM 4259 O O . ASP B 1 213 ? 60.630 -8.781 0.977 1.00 31.65 222 ASP B O 1
ATOM 4264 N N . ALA B 1 214 ? 62.712 -8.202 1.404 1.00 27.56 223 ALA B N 1
ATOM 4265 C CA . ALA B 1 214 ? 62.851 -9.095 2.524 1.00 27.10 223 ALA B CA 1
ATOM 4266 C C . ALA B 1 214 ? 62.090 -8.501 3.746 1.00 29.31 223 ALA B C 1
ATOM 4267 O O . ALA B 1 214 ? 61.805 -9.294 4.629 1.00 31.90 223 ALA B O 1
ATOM 4269 N N . ILE B 1 215 ? 61.834 -7.200 3.779 1.00 27.30 224 ILE B N 1
ATOM 4270 C CA . ILE B 1 215 ? 61.339 -6.539 4.996 1.00 26.95 224 ILE B CA 1
ATOM 4271 C C . ILE B 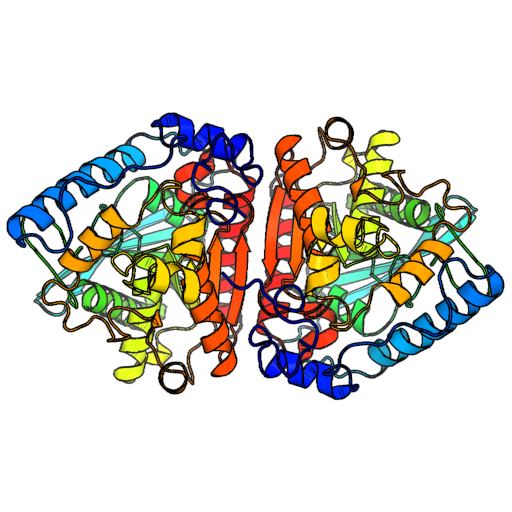1 215 ? 59.962 -5.931 4.722 1.00 23.32 224 ILE B C 1
ATOM 4272 O O . ILE B 1 215 ? 59.798 -5.000 3.945 1.00 25.06 224 ILE B O 1
ATOM 4277 N N . ASP B 1 216 ? 58.949 -6.399 5.438 1.00 24.03 225 ASP B N 1
ATOM 4278 C CA . ASP B 1 216 ? 57.572 -5.940 5.338 1.00 22.74 225 ASP B CA 1
ATOM 4279 C C . ASP B 1 216 ? 57.260 -4.727 6.232 1.00 21.21 225 ASP B C 1
ATOM 4280 O O . ASP B 1 216 ? 56.504 -3.859 5.770 1.00 22.44 225 ASP B O 1
ATOM 4285 N N . GLY B 1 217 ? 58.161 -4.324 7.114 1.00 22.82 226 GLY B N 1
ATOM 4286 C CA . GLY B 1 217 ? 57.873 -3.155 7.973 1.00 20.76 226 GLY B CA 1
ATOM 4287 C C . GLY B 1 217 ? 58.910 -3.064 9.085 1.00 21.43 226 GLY B C 1
ATOM 4288 O O . GLY B 1 217 ? 59.704 -4.021 9.264 1.00 22.77 226 GLY B O 1
ATOM 4289 N N . VAL B 1 218 ? 59.020 -1.875 9.648 1.00 21.77 227 VAL B N 1
ATOM 4290 C CA . VAL B 1 218 ? 60.065 -1.606 10.646 1.00 19.31 227 VAL B CA 1
ATOM 4291 C C . VAL B 1 218 ? 59.346 -0.941 11.852 1.00 19.65 227 VAL B C 1
ATOM 4292 O O . VAL B 1 218 ? 58.635 0.032 11.672 1.00 16.99 227 VAL B O 1
ATOM 4296 N N . TYR B 1 219 ? 59.658 -1.411 13.051 1.00 18.43 228 TYR B N 1
ATOM 4297 C CA . TYR B 1 219 ? 59.202 -0.745 14.289 1.00 14.30 228 TYR B CA 1
ATOM 4298 C C . TYR B 1 219 ? 60.422 -0.271 15.040 1.00 16.61 228 TYR B C 1
ATOM 4299 O O . TYR B 1 219 ? 61.143 -1.142 15.627 1.00 20.12 228 TYR B O 1
ATOM 4308 N N . ALA B 1 220 ? 60.765 0.985 14.996 1.00 17.40 229 ALA B N 1
ATOM 4309 C CA . ALA B 1 220 ? 62.001 1.477 15.573 1.00 17.66 229 ALA B CA 1
ATOM 4310 C C . ALA B 1 220 ? 61.641 2.083 16.939 1.00 17.29 229 ALA B C 1
ATOM 4311 O O . ALA B 1 220 ? 61.057 3.149 16.951 1.00 18.11 229 ALA B O 1
ATOM 4313 N N . SER B 1 221 ? 62.015 1.346 18.012 1.00 18.89 230 SER B N 1
ATOM 4314 C CA . SER B 1 221 ? 61.761 1.961 19.322 1.00 20.24 230 SER B CA 1
ATOM 4315 C C . SER B 1 221 ? 62.910 2.750 19.879 1.00 18.95 230 SER B C 1
ATOM 4316 O O . SER B 1 221 ? 64.094 2.348 19.826 1.00 23.60 230 SER B O 1
ATOM 4319 N N . ILE B 1 222 ? 62.625 3.884 20.503 1.00 13.07 231 ILE B N 1
ATOM 4320 C CA . ILE B 1 222 ? 63.550 4.817 21.132 1.00 16.43 231 ILE B CA 1
ATOM 4321 C C . ILE B 1 222 ? 64.930 4.836 20.477 1.00 23.08 231 ILE B C 1
ATOM 4322 O O . ILE B 1 222 ? 65.978 4.609 21.116 1.00 22.37 231 ILE B O 1
ATOM 4327 N N . PRO B 1 223 ? 64.964 5.133 19.163 1.00 22.28 232 PRO B N 1
ATOM 4328 C CA . PRO B 1 223 ? 66.173 4.941 18.396 1.00 23.99 232 PRO B CA 1
ATOM 4329 C C . PRO B 1 223 ? 67.354 5.764 18.878 1.00 20.69 232 PRO B C 1
ATOM 4330 O O . PRO B 1 223 ? 67.244 6.956 19.117 1.00 20.62 232 PRO B O 1
ATOM 4334 N N . TYR B 1 224 ? 68.561 5.166 18.736 1.00 19.73 233 TYR B N 1
ATOM 4335 C CA . TYR B 1 224 ? 69.810 5.860 19.093 1.00 19.23 233 TYR B CA 1
ATOM 4336 C C . TYR B 1 224 ? 70.606 6.074 17.783 1.00 19.17 233 TYR B C 1
ATOM 4337 O O . TYR B 1 224 ? 71.159 5.092 17.274 1.00 21.77 233 TYR B O 1
ATOM 4346 N N . ILE B 1 225 ? 70.364 7.216 17.140 1.00 22.22 234 ILE B N 1
ATOM 4347 C CA . ILE B 1 225 ? 70.656 7.336 15.715 1.00 23.94 234 ILE B CA 1
ATOM 4348 C C . ILE B 1 225 ? 71.374 8.634 15.360 1.00 23.47 234 ILE B C 1
ATOM 4349 O O . ILE B 1 225 ? 71.734 8.709 14.165 1.00 25.33 234 ILE B O 1
ATOM 4354 N N . SER B 1 226 ? 71.695 9.545 16.259 1.00 23.29 235 SER B N 1
ATOM 4355 C CA . SER B 1 226 ? 72.333 10.803 15.841 1.00 28.52 235 SER B CA 1
ATOM 4356 C C . SER B 1 226 ? 73.850 10.680 15.934 1.00 31.63 235 SER B C 1
ATOM 4357 O O . SER B 1 226 ? 74.643 11.298 15.216 1.00 32.41 235 SER B O 1
ATOM 4360 N N . GLY B 1 227 ? 74.266 9.982 16.997 1.00 29.52 236 GLY B N 1
ATOM 4361 C CA . GLY B 1 227 ? 75.681 9.874 17.310 1.00 30.80 236 GLY B CA 1
ATOM 4362 C C . GLY B 1 227 ? 76.198 11.203 17.808 1.00 31.35 236 GLY B C 1
ATOM 4363 O O . GLY B 1 227 ? 77.427 11.369 17.895 1.00 34.57 236 GLY B O 1
ATOM 4364 N N . GLY B 1 228 ? 75.340 12.073 18.298 1.00 29.79 237 GLY B N 1
ATOM 4365 C CA . GLY B 1 228 ? 75.549 13.482 18.480 1.00 26.91 237 GLY B CA 1
ATOM 4366 C C . GLY B 1 228 ? 75.798 13.823 19.940 1.00 27.58 237 GLY B C 1
ATOM 4367 O O . GLY B 1 228 ? 75.698 14.991 20.312 1.00 34.09 237 GLY B O 1
ATOM 4368 N N . TYR B 1 229 ? 76.230 12.830 20.735 1.00 25.98 238 TYR B N 1
ATOM 4369 C CA . TYR B 1 229 ? 76.186 13.049 22.198 1.00 29.37 238 TYR B CA 1
ATOM 4370 C C . TYR B 1 229 ? 77.377 13.852 22.658 1.00 30.79 238 TYR B C 1
ATOM 4371 O O . TYR B 1 229 ? 77.306 14.471 23.707 1.00 32.47 238 TYR B O 1
ATOM 4380 N N . ALA B 1 230 ? 78.440 13.938 21.860 1.00 35.33 239 ALA B N 1
ATOM 4381 C CA . ALA B 1 230 ? 79.537 14.847 22.218 1.00 39.12 239 ALA B CA 1
ATOM 4382 C C . ALA B 1 230 ? 79.386 16.217 21.593 1.00 39.82 239 ALA B C 1
ATOM 4383 O O . ALA B 1 230 ? 80.290 17.032 21.855 1.00 43.81 239 ALA B O 1
ATOM 4385 N N . TRP B 1 231 ? 78.347 16.537 20.841 1.00 38.55 240 TRP B N 1
ATOM 4386 C CA . TRP B 1 231 ? 78.236 17.883 20.273 1.00 41.40 240 TRP B CA 1
ATOM 4387 C C . TRP B 1 231 ? 78.207 18.926 21.401 1.00 44.48 240 TRP B C 1
ATOM 4388 O O . TRP B 1 231 ? 77.764 18.639 22.515 1.00 45.76 240 TRP B O 1
ATOM 4399 N N . ASP B 1 232 ? 78.695 20.135 21.143 1.00 43.86 241 ASP B N 1
ATOM 4400 C CA . ASP B 1 232 ? 78.751 21.168 22.164 1.00 47.38 241 ASP B CA 1
ATOM 4401 C C . ASP B 1 232 ? 77.345 21.562 22.612 1.00 46.62 241 ASP B C 1
ATOM 4402 O O . ASP B 1 232 ? 76.371 21.267 21.926 1.00 48.16 241 ASP B O 1
ATOM 4407 N N . HIS B 1 233 ? 77.234 22.340 23.673 1.00 44.93 242 HIS B N 1
ATOM 4408 C CA . HIS B 1 233 ? 75.948 22.672 24.267 1.00 46.87 242 HIS B CA 1
ATOM 4409 C C . HIS B 1 233 ? 75.066 23.413 23.269 1.00 45.79 242 HIS B C 1
ATOM 4410 O O . HIS B 1 233 ? 73.887 23.082 23.117 1.00 43.85 242 HIS B O 1
ATOM 4417 N N . GLU B 1 234 ? 75.630 24.370 22.534 1.00 42.71 243 GLU B N 1
ATOM 4418 C CA . GLU B 1 234 ? 74.830 25.178 21.637 1.00 44.19 243 GLU B CA 1
ATOM 4419 C C . GLU B 1 234 ? 74.277 24.363 20.481 1.00 39.70 243 GLU B C 1
ATOM 4420 O O . GLU B 1 234 ? 73.145 24.672 20.093 1.00 41.29 243 GLU B O 1
ATOM 4426 N N . ARG B 1 235 ? 75.018 23.407 19.942 1.00 37.02 244 ARG B N 1
ATOM 4427 C CA . ARG B 1 235 ? 74.471 22.637 18.820 1.00 35.11 244 ARG B CA 1
ATOM 4428 C C . ARG B 1 235 ? 73.338 21.734 19.351 1.00 34.64 244 ARG B C 1
ATOM 4429 O O . ARG B 1 235 ? 72.273 21.638 18.725 1.00 32.15 244 ARG B O 1
ATOM 4437 N N . ARG B 1 236 ? 73.582 21.124 20.512 1.00 34.41 245 ARG B N 1
ATOM 4438 C CA . ARG B 1 236 ? 72.524 20.264 21.098 1.00 34.08 245 ARG B CA 1
ATOM 4439 C C . ARG B 1 236 ? 71.281 21.069 21.426 1.00 36.27 245 ARG B C 1
ATOM 4440 O O . ARG B 1 236 ? 70.226 20.819 20.827 1.00 35.28 245 ARG B O 1
ATOM 4448 N N . LEU B 1 237 ? 71.384 22.209 22.102 1.00 35.29 246 LEU B N 1
ATOM 4449 C CA . LEU B 1 237 ? 70.302 23.155 22.297 1.00 36.81 246 LEU B CA 1
ATOM 4450 C C . LEU B 1 237 ? 69.504 23.509 21.051 1.00 36.88 246 LEU B C 1
ATOM 4451 O O . LEU B 1 237 ? 68.264 23.586 21.096 1.00 37.27 246 LEU B O 1
ATOM 4456 N N . THR B 1 238 ? 70.184 23.795 19.938 1.00 37.56 247 THR B N 1
ATOM 4457 C CA . THR B 1 238 ? 69.464 24.377 18.798 1.00 37.06 247 THR B CA 1
ATOM 4458 C C . THR B 1 238 ? 68.931 23.264 17.905 1.00 33.67 247 THR B C 1
ATOM 4459 O O . THR B 1 238 ? 67.782 23.362 17.482 1.00 36.38 247 THR B O 1
ATOM 4463 N N . GLU B 1 239 ? 69.604 22.130 17.838 1.00 32.81 248 GLU B N 1
ATOM 4464 C CA . GLU B 1 239 ? 69.252 21.096 16.878 1.00 31.27 248 GLU B CA 1
ATOM 4465 C C . GLU B 1 239 ? 68.513 19.914 17.515 1.00 29.30 248 GLU B C 1
ATOM 4466 O O . GLU B 1 239 ? 67.597 19.378 16.892 1.00 28.57 248 GLU B O 1
ATOM 4472 N N . LEU B 1 240 ? 68.981 19.466 18.679 1.00 26.81 249 LEU B N 1
ATOM 4473 C CA . LEU B 1 240 ? 68.264 18.330 19.312 1.00 26.16 249 LEU B CA 1
ATOM 4474 C C . LEU B 1 240 ? 68.061 18.597 20.807 1.00 24.45 249 LEU B C 1
ATOM 4475 O O . LEU B 1 240 ? 68.819 18.084 21.631 1.00 25.82 249 LEU B O 1
ATOM 4480 N N . PRO B 1 241 ? 67.151 19.466 21.180 1.00 25.71 250 PRO B N 1
ATOM 4481 C CA . PRO B 1 241 ? 67.029 20.012 22.512 1.00 27.01 250 PRO B CA 1
ATOM 4482 C C . PRO B 1 241 ? 66.735 19.013 23.640 1.00 26.17 250 PRO B C 1
ATOM 4483 O O . PRO B 1 241 ? 67.209 19.267 24.740 1.00 24.01 250 PRO B O 1
ATOM 4487 N N . SER B 1 242 ? 66.270 17.815 23.338 1.00 24.37 251 SER B N 1
ATOM 4488 C CA . SER B 1 242 ? 66.058 16.757 24.321 1.00 25.19 251 SER B CA 1
ATOM 4489 C C . SER B 1 242 ? 67.394 16.255 24.834 1.00 25.67 251 SER B C 1
ATOM 4490 O O . SER B 1 242 ? 67.512 15.802 25.969 1.00 22.55 251 SER B O 1
ATOM 4493 N N . LEU B 1 243 ? 68.477 16.485 24.054 1.00 24.71 252 LEU B N 1
ATOM 4494 C CA . LEU B 1 243 ? 69.808 16.158 24.539 1.00 24.96 252 LEU B CA 1
ATOM 4495 C C . LEU B 1 243 ? 70.235 17.136 25.629 1.00 26.62 252 LEU B C 1
ATOM 4496 O O . LEU B 1 243 ? 71.284 16.876 26.213 1.00 30.32 252 LEU B O 1
ATOM 4501 N N . VAL B 1 244 ? 69.579 18.279 25.806 1.00 26.24 253 VAL B N 1
ATOM 4502 C CA . VAL B 1 244 ? 69.855 19.079 27.001 1.00 27.00 253 VAL B CA 1
ATOM 4503 C C . VAL B 1 244 ? 68.778 18.827 28.057 1.00 27.89 253 VAL B C 1
ATOM 4504 O O . VAL B 1 244 ? 69.020 18.577 29.230 1.00 29.53 253 VAL B O 1
ATOM 4508 N N . GLU B 1 245 ? 67.536 18.906 27.605 1.00 25.76 254 GLU B N 1
ATOM 4509 C CA . GLU B 1 245 ? 66.370 18.717 28.454 1.00 27.95 254 GLU B CA 1
ATOM 4510 C C . GLU B 1 245 ? 66.521 17.538 29.410 1.00 27.92 254 GLU B C 1
ATOM 4511 O O . GLU B 1 245 ? 66.187 17.712 30.578 1.00 25.51 254 GLU B O 1
ATOM 4517 N N . ASN B 1 246 ? 66.776 16.338 28.904 1.00 25.44 255 ASN B N 1
ATOM 4518 C CA . ASN B 1 246 ? 66.665 15.118 29.707 1.00 24.83 255 ASN B CA 1
ATOM 4519 C C . ASN B 1 246 ? 68.023 14.468 29.927 1.00 24.96 255 ASN B C 1
ATOM 4520 O O . ASN B 1 246 ? 68.057 13.270 30.149 1.00 25.74 255 ASN B O 1
ATOM 4525 N N . ASP B 1 247 ? 69.130 15.216 29.843 1.00 25.23 256 ASP B N 1
ATOM 4526 C CA . ASP B 1 247 ? 70.461 14.616 29.977 1.00 28.37 256 ASP B CA 1
ATOM 4527 C C . ASP B 1 247 ? 70.722 14.248 31.440 1.00 29.10 256 ASP B C 1
ATOM 4528 O O . ASP B 1 247 ? 70.357 15.045 32.331 1.00 33.67 256 ASP B O 1
ATOM 4533 N N . GLY B 1 248 ? 71.111 13.015 31.685 1.00 29.08 257 GLY B N 1
ATOM 4534 C CA . GLY B 1 248 ? 71.346 12.547 33.054 1.00 28.85 257 GLY B CA 1
ATOM 4535 C C . GLY B 1 248 ? 70.115 11.823 33.612 1.00 29.72 257 GLY B C 1
ATOM 4536 O O . GLY B 1 248 ? 70.243 11.118 34.619 1.00 32.71 257 GLY B O 1
ATOM 4537 N N . TYR B 1 249 ? 69.004 11.797 32.899 1.00 29.09 258 TYR B N 1
ATOM 4538 C CA . TYR B 1 249 ? 67.848 10.988 33.299 1.00 28.46 258 TYR B CA 1
ATOM 4539 C C . TYR B 1 249 ? 68.047 9.548 32.923 1.00 27.99 258 TYR B C 1
ATOM 4540 O O . TYR B 1 249 ? 67.930 9.150 31.763 1.00 27.89 258 TYR B O 1
ATOM 4549 N N . PHE B 1 250 ? 68.555 8.709 33.828 1.00 27.07 259 PHE B N 1
ATOM 4550 C CA . PHE B 1 250 ? 69.017 7.368 33.584 1.00 24.99 259 PHE B CA 1
ATOM 4551 C C . PHE B 1 250 ? 70.296 7.289 32.753 1.00 28.72 259 PHE B C 1
ATOM 4552 O O . PHE B 1 250 ? 71.231 6.560 33.095 1.00 25.74 259 PHE B O 1
ATOM 4560 N N . ILE B 1 251 ? 70.325 7.802 31.522 1.00 29.03 260 ILE B N 1
ATOM 4561 C CA . ILE B 1 251 ? 71.496 7.745 30.665 1.00 30.65 260 ILE B CA 1
ATOM 4562 C C . ILE B 1 251 ? 71.966 9.181 30.474 1.00 30.36 260 ILE B C 1
ATOM 4563 O O . ILE B 1 251 ? 71.198 10.104 30.766 1.00 29.89 260 ILE B O 1
ATOM 4568 N N . GLU B 1 252 ? 73.146 9.332 29.863 1.00 30.22 261 GLU B N 1
ATOM 4569 C CA . GLU B 1 252 ? 73.825 10.642 29.953 1.00 27.46 261 GLU B CA 1
ATOM 4570 C C . GLU B 1 252 ? 74.739 10.812 28.749 1.00 29.78 261 GLU B C 1
ATOM 4571 O O . GLU B 1 252 ? 75.311 9.824 28.273 1.00 26.99 261 GLU B O 1
ATOM 4577 N N . ASN B 1 253 ? 74.911 12.042 28.260 1.00 30.72 262 ASN B N 1
ATOM 4578 C CA . ASN B 1 253 ? 75.578 12.248 26.975 1.00 33.93 262 ASN B CA 1
ATOM 4579 C C . ASN B 1 253 ? 77.032 11.789 26.980 1.00 35.36 262 ASN B C 1
ATOM 4580 O O . ASN B 1 253 ? 77.466 11.100 26.052 1.00 36.53 262 ASN B O 1
ATOM 4585 N N . GLY B 1 254 ? 77.776 12.100 28.036 1.00 35.87 263 GLY B N 1
ATOM 4586 C CA . GLY B 1 254 ? 79.106 11.592 28.250 1.00 33.33 263 GLY B CA 1
ATOM 4587 C C . GLY B 1 254 ? 79.303 10.112 28.087 1.00 33.03 263 GLY B C 1
ATOM 4588 O O . GLY B 1 254 ? 80.182 9.673 27.339 1.00 36.75 263 GLY B O 1
ATOM 4589 N N . GLY B 1 255 ? 78.504 9.262 28.738 1.00 29.68 264 GLY B N 1
ATOM 4590 C CA . GLY B 1 255 ? 78.657 7.824 28.595 1.00 25.53 264 GLY B CA 1
ATOM 4591 C C . GLY B 1 255 ? 78.289 7.350 27.197 1.00 28.44 264 GLY B C 1
ATOM 4592 O O . GLY B 1 255 ? 78.800 6.339 26.689 1.00 29.84 264 GLY B O 1
ATOM 4593 N N . MET B 1 256 ? 77.293 7.999 26.580 1.00 28.92 265 MET B N 1
ATOM 4594 C CA . MET B 1 256 ? 76.920 7.601 25.226 1.00 30.32 265 MET B CA 1
ATOM 4595 C C . MET B 1 256 ? 78.023 7.926 24.207 1.00 30.50 265 MET B C 1
ATOM 4596 O O . MET B 1 256 ? 78.318 7.093 23.361 1.00 30.84 265 MET B O 1
ATOM 4601 N N . ALA B 1 257 ? 78.718 9.041 24.357 1.00 30.63 266 ALA B N 1
ATOM 4602 C CA . ALA B 1 257 ? 79.809 9.412 23.458 1.00 31.77 266 ALA B CA 1
ATOM 4603 C C . ALA B 1 257 ? 80.962 8.423 23.505 1.00 33.23 266 ALA B C 1
ATOM 4604 O O . ALA B 1 257 ? 81.597 8.179 22.470 1.00 34.47 266 ALA B O 1
ATOM 4606 N N . LEU B 1 258 ? 81.196 7.772 24.651 1.00 34.04 267 LEU B N 1
ATOM 4607 C CA . LEU B 1 258 ? 82.133 6.650 24.680 1.00 30.51 267 LEU B CA 1
ATOM 4608 C C . LEU B 1 258 ? 81.728 5.523 23.754 1.00 31.52 267 LEU B C 1
ATOM 4609 O O . LEU B 1 258 ? 82.537 4.873 23.062 1.00 31.25 267 LEU B O 1
ATOM 4614 N N . LEU B 1 259 ? 80.439 5.152 23.750 1.00 30.69 268 LEU B N 1
ATOM 4615 C CA . LEU B 1 259 ? 79.980 4.070 22.882 1.00 28.93 268 LEU B CA 1
ATOM 4616 C C . LEU B 1 259 ? 80.065 4.462 21.400 1.00 25.52 268 LEU B C 1
ATOM 4617 O O . LEU B 1 259 ? 80.218 3.586 20.559 1.00 26.02 268 LEU B O 1
ATOM 4622 N N . VAL B 1 260 ? 79.879 5.741 21.105 1.00 27.95 269 VAL B N 1
ATOM 4623 C CA . VAL B 1 260 ? 79.956 6.228 19.730 1.00 29.77 269 VAL B CA 1
ATOM 4624 C C . VAL B 1 260 ? 81.381 5.965 19.206 1.00 32.91 269 VAL B C 1
ATOM 4625 O O . VAL B 1 260 ? 81.559 5.333 18.162 1.00 31.70 269 VAL B O 1
ATOM 4629 N N . ARG B 1 261 ? 82.343 6.305 20.044 1.00 32.59 270 ARG B N 1
ATOM 4630 C CA . ARG B 1 261 ? 83.764 6.082 19.800 1.00 32.91 270 ARG B CA 1
ATOM 4631 C C . ARG B 1 261 ? 84.087 4.629 19.586 1.00 33.24 270 ARG B C 1
ATOM 4632 O O . ARG B 1 261 ? 84.712 4.270 18.574 1.00 34.36 270 ARG B O 1
ATOM 4640 N N . ALA B 1 262 ? 83.567 3.711 20.397 1.00 31.72 271 ALA B N 1
ATOM 4641 C CA . ALA B 1 262 ? 83.764 2.288 20.163 1.00 28.43 271 ALA B CA 1
ATOM 4642 C C . ALA B 1 262 ? 83.149 1.835 18.845 1.00 31.14 271 ALA B C 1
ATOM 4643 O O . ALA B 1 262 ? 83.667 0.920 18.197 1.00 31.10 271 ALA B O 1
ATOM 4645 N N . TYR B 1 263 ? 82.026 2.421 18.409 1.00 28.15 272 TYR B N 1
ATOM 4646 C CA . TYR B 1 263 ? 81.360 1.950 17.201 1.00 29.30 272 TYR B CA 1
ATOM 4647 C C . TYR B 1 263 ? 82.117 2.474 15.955 1.00 30.74 272 TYR B C 1
ATOM 4648 O O . TYR B 1 263 ? 82.119 1.786 14.952 1.00 31.93 272 TYR B O 1
ATOM 4657 N N . ASP B 1 264 ? 82.650 3.676 16.048 1.00 32.76 273 ASP B N 1
ATOM 4658 C CA . ASP B 1 264 ? 83.301 4.310 14.876 1.00 36.13 273 ASP B CA 1
ATOM 4659 C C . ASP B 1 264 ? 84.586 4.994 15.316 1.00 32.44 273 ASP B C 1
ATOM 4660 O O . ASP B 1 264 ? 84.598 6.182 15.626 1.00 33.21 273 ASP B O 1
ATOM 4665 N N . PRO B 1 265 ? 85.645 4.216 15.570 1.00 33.65 274 PRO B N 1
ATOM 4666 C CA . PRO B 1 265 ? 86.794 4.694 16.328 1.00 36.80 274 PRO B CA 1
ATOM 4667 C C . PRO B 1 265 ? 87.557 5.809 15.621 1.00 40.05 274 PRO B C 1
ATOM 4668 O O . PRO B 1 265 ? 88.008 6.767 16.256 1.00 40.62 274 PRO B O 1
ATOM 4672 N N . THR B 1 266 ? 87.529 5.824 14.276 1.00 43.42 275 THR B N 1
ATOM 4673 C CA . THR B 1 266 ? 88.158 6.913 13.531 1.00 44.91 275 THR B CA 1
ATOM 4674 C C . THR B 1 266 ? 87.257 8.134 13.441 1.00 46.35 275 THR B C 1
ATOM 4675 O O . THR B 1 266 ? 87.790 9.224 13.223 1.00 45.73 275 THR B O 1
ATOM 4679 N N . GLY B 1 267 ? 85.934 7.902 13.391 1.00 43.97 276 GLY B N 1
ATOM 4680 C CA . GLY B 1 267 ? 85.020 9.033 13.213 1.00 42.49 276 GLY B CA 1
ATOM 4681 C C . GLY B 1 267 ? 84.737 9.300 11.740 1.00 42.53 276 GLY B C 1
ATOM 4682 O O . GLY B 1 267 ? 83.953 10.205 11.401 1.00 41.46 276 GLY B O 1
ATOM 4683 N N . GLU B 1 268 ? 85.148 8.406 10.844 1.00 41.43 277 GLU B N 1
ATOM 4684 C CA . GLU B 1 268 ? 84.882 8.636 9.422 1.00 45.04 277 GLU B CA 1
ATOM 4685 C C . GLU B 1 268 ? 83.490 8.187 9.012 1.00 43.06 277 GLU B C 1
ATOM 4686 O O . GLU B 1 268 ? 83.102 8.377 7.858 1.00 42.40 277 GLU B O 1
ATOM 4692 N N . HIS B 1 269 ? 82.702 7.661 9.953 1.00 40.25 278 HIS B N 1
ATOM 4693 C CA . HIS B 1 269 ? 81.327 7.286 9.657 1.00 36.58 278 HIS B CA 1
ATOM 4694 C C . HIS B 1 269 ? 80.328 8.207 10.344 1.00 38.46 278 HIS B C 1
ATOM 4695 O O . HIS B 1 269 ? 79.124 7.924 10.344 1.00 37.99 278 HIS B O 1
ATOM 4702 N N . ALA B 1 270 ? 80.785 9.340 10.872 1.00 36.77 279 ALA B N 1
ATOM 4703 C CA . ALA B 1 270 ? 79.924 10.186 11.694 1.00 35.45 279 ALA B CA 1
ATOM 4704 C C . ALA B 1 270 ? 78.680 10.682 10.954 1.00 38.23 279 ALA B C 1
ATOM 4705 O O . ALA B 1 270 ? 77.651 10.995 11.577 1.00 33.23 279 ALA B O 1
ATOM 4707 N N . GLU B 1 271 ? 78.760 10.906 9.630 1.00 33.95 280 GLU B N 1
ATOM 4708 C CA . GLU B 1 271 ? 77.605 11.382 8.877 1.00 32.24 280 GLU B CA 1
ATOM 4709 C C . GLU B 1 271 ? 77.193 10.384 7.824 1.00 30.66 280 GLU B C 1
ATOM 4710 O O . GLU B 1 271 ? 76.440 10.632 6.882 1.00 33.22 280 GLU B O 1
ATOM 4716 N N . ASP B 1 272 ? 77.585 9.131 8.018 1.00 30.33 281 ASP B N 1
ATOM 4717 C CA . ASP B 1 272 ? 77.105 7.989 7.265 1.00 31.12 281 ASP B CA 1
ATOM 4718 C C . ASP B 1 272 ? 75.785 7.459 7.823 1.00 33.95 281 ASP B C 1
ATOM 4719 O O . ASP B 1 272 ? 75.775 6.791 8.860 1.00 34.83 281 ASP B O 1
ATOM 4724 N N . PRO B 1 273 ? 74.744 7.453 7.004 1.00 35.45 282 PRO B N 1
ATOM 4725 C CA . PRO B 1 273 ? 73.412 7.007 7.390 1.00 34.90 282 PRO B CA 1
ATOM 4726 C C . PRO B 1 273 ? 73.313 5.544 7.740 1.00 33.82 282 PRO B C 1
ATOM 4727 O O . PRO B 1 273 ? 72.385 5.188 8.479 1.00 32.27 282 PRO B O 1
ATOM 4731 N N . ILE B 1 274 ? 74.207 4.668 7.243 1.00 30.69 283 ILE B N 1
ATOM 4732 C CA . ILE B 1 274 ? 74.162 3.280 7.718 1.00 27.14 283 ILE B CA 1
ATOM 4733 C C . ILE B 1 274 ? 74.647 3.150 9.149 1.00 24.29 283 ILE B C 1
ATOM 4734 O O . ILE B 1 274 ? 74.316 2.161 9.837 1.00 28.91 283 ILE B O 1
ATOM 4739 N N . ALA B 1 275 ? 75.550 3.998 9.582 1.00 24.29 284 ALA B N 1
ATOM 4740 C CA . ALA B 1 275 ? 76.003 4.033 10.956 1.00 29.19 284 ALA B CA 1
ATOM 4741 C C . ALA B 1 275 ? 75.006 4.818 11.813 1.00 28.56 284 ALA B C 1
ATOM 4742 O O . ALA B 1 275 ? 74.719 4.442 12.955 1.00 26.92 284 ALA B O 1
ATOM 4744 N N . TRP B 1 276 ? 74.620 5.996 11.307 1.00 24.41 285 TRP B N 1
ATOM 4745 C CA . TRP B 1 276 ? 73.854 6.967 12.069 1.00 25.89 285 TRP B CA 1
ATOM 4746 C C . TRP B 1 276 ? 72.712 7.474 11.174 1.00 27.84 285 TRP B C 1
ATOM 4747 O O . TRP B 1 276 ? 72.750 8.510 10.517 1.00 28.72 285 TRP B O 1
ATOM 4758 N N . PRO B 1 277 ? 71.612 6.727 11.122 1.00 28.99 286 PRO B N 1
ATOM 4759 C CA . PRO B 1 277 ? 70.447 7.012 10.301 1.00 28.01 286 PRO B CA 1
ATOM 4760 C C . PRO B 1 277 ? 69.754 8.336 10.525 1.00 25.29 286 PRO B C 1
ATOM 4761 O O . PRO B 1 277 ? 69.120 8.814 9.540 1.00 28.76 286 PRO B O 1
ATOM 4765 N N . TYR B 1 278 ? 70.130 9.173 11.475 1.00 20.65 287 TYR B N 1
ATOM 4766 C CA . TYR B 1 278 ? 69.720 10.565 11.555 1.00 20.93 287 TYR B CA 1
ATOM 4767 C C . TYR B 1 278 ? 70.195 11.335 10.309 1.00 26.03 287 TYR B C 1
ATOM 4768 O O . TYR B 1 278 ? 69.584 12.355 9.993 1.00 25.89 287 TYR B O 1
ATOM 4777 N N . PHE B 1 279 ? 71.286 10.891 9.683 1.00 28.83 288 PHE B N 1
ATOM 4778 C CA . PHE B 1 279 ? 71.813 11.649 8.536 1.00 29.28 288 PHE B CA 1
ATOM 4779 C C . PHE B 1 279 ? 71.294 11.115 7.209 1.00 31.05 288 PHE B C 1
ATOM 4780 O O . PHE B 1 279 ? 71.737 11.625 6.160 1.00 31.42 288 PHE B O 1
ATOM 4788 N N . ALA B 1 280 ? 70.406 10.138 7.171 1.00 26.21 289 ALA B N 1
ATOM 4789 C CA . ALA B 1 280 ? 69.747 9.729 5.935 1.00 29.12 289 ALA B CA 1
ATOM 4790 C C . ALA B 1 280 ? 69.013 10.906 5.300 1.00 32.01 289 ALA B C 1
ATOM 4791 O O . ALA B 1 280 ? 68.411 11.752 5.987 1.00 29.26 289 ALA B O 1
ATOM 4793 N N . SER B 1 281 ? 69.240 11.130 3.990 1.00 30.32 290 SER B N 1
ATOM 4794 C CA . SER B 1 281 ? 68.464 12.180 3.323 1.00 31.74 290 SER B CA 1
ATOM 4795 C C . SER B 1 281 ? 67.088 11.644 2.932 1.00 30.50 290 SER B C 1
ATOM 4796 O O . SER B 1 281 ? 66.882 10.427 2.812 1.00 27.91 290 SER B O 1
ATOM 4799 N N . GLU B 1 282 ? 66.178 12.550 2.552 1.00 32.48 291 GLU B N 1
ATOM 4800 C CA . GLU B 1 282 ? 64.865 12.117 2.081 1.00 33.18 291 GLU B CA 1
ATOM 4801 C C . GLU B 1 282 ? 64.912 11.234 0.860 1.00 33.94 291 GLU B C 1
ATOM 4802 O O . GLU B 1 282 ? 64.161 10.240 0.764 1.00 35.77 291 GLU B O 1
ATOM 4808 N N . ASP B 1 283 ? 65.838 11.484 -0.090 1.00 34.08 292 ASP B N 1
ATOM 4809 C CA . ASP B 1 283 ? 65.891 10.618 -1.262 1.00 31.72 292 ASP B CA 1
ATOM 4810 C C . ASP B 1 283 ? 66.314 9.217 -0.911 1.00 30.05 292 ASP B C 1
ATOM 4811 O O . ASP B 1 283 ? 65.795 8.233 -1.455 1.00 33.23 292 ASP B O 1
ATOM 4816 N N . GLU B 1 284 ? 67.157 9.048 0.097 1.00 29.54 293 GLU B N 1
ATOM 4817 C CA . GLU B 1 284 ? 67.471 7.711 0.596 1.00 30.13 293 GLU B CA 1
ATOM 4818 C C . GLU B 1 284 ? 66.257 7.026 1.225 1.00 30.46 293 GLU B C 1
ATOM 4819 O O . GLU B 1 284 ? 66.136 5.794 1.148 1.00 30.25 293 GLU B O 1
ATOM 4825 N N . LEU B 1 285 ? 65.391 7.800 1.895 1.00 28.25 294 LEU B N 1
ATOM 4826 C CA . LEU B 1 285 ? 64.302 7.152 2.658 1.00 29.23 294 LEU B CA 1
ATOM 4827 C C . LEU B 1 285 ? 63.080 6.856 1.803 1.00 31.36 294 LEU B C 1
ATOM 4828 O O . LEU B 1 285 ? 62.197 6.053 2.114 1.00 29.21 294 LEU B O 1
ATOM 4833 N N . ARG B 1 286 ? 63.005 7.477 0.620 1.00 31.32 295 ARG B N 1
ATOM 4834 C CA . ARG B 1 286 ? 61.967 7.177 -0.361 1.00 29.51 295 ARG B CA 1
ATOM 4835 C C . ARG B 1 286 ? 61.820 5.718 -0.661 1.00 27.37 295 ARG B C 1
ATOM 4836 O O . ARG B 1 286 ? 62.797 4.986 -0.832 1.00 30.82 295 ARG B O 1
ATOM 4844 N N . GLY B 1 287 ? 60.584 5.188 -0.723 1.00 24.49 296 GLY B N 1
ATOM 4845 C CA . GLY B 1 287 ? 60.307 3.801 -1.047 1.00 22.73 296 GLY B CA 1
ATOM 4846 C C . GLY B 1 287 ? 60.430 2.761 0.059 1.00 24.06 296 GLY B C 1
ATOM 4847 O O . GLY B 1 287 ? 60.167 1.576 -0.124 1.00 24.71 296 GLY B O 1
ATOM 4848 N N . LEU B 1 288 ? 60.800 3.168 1.278 1.00 26.83 297 LEU B N 1
ATOM 4849 C CA . LEU B 1 288 ? 60.793 2.217 2.411 1.00 24.37 297 LEU B CA 1
ATOM 4850 C C . LEU B 1 288 ? 59.397 1.701 2.721 1.00 22.88 297 LEU B C 1
ATOM 4851 O O . LEU B 1 288 ? 58.387 2.362 2.468 1.00 26.92 297 LEU B O 1
ATOM 4856 N N . PRO B 1 289 ? 59.287 0.540 3.342 1.00 23.27 298 PRO B N 1
ATOM 4857 C CA . PRO B 1 289 ? 58.044 -0.017 3.825 1.00 22.48 298 PRO B CA 1
ATOM 4858 C C . PRO B 1 289 ? 57.617 0.711 5.133 1.00 21.12 298 PRO B C 1
ATOM 4859 O O . PRO B 1 289 ? 58.290 1.612 5.611 1.00 19.40 298 PRO B O 1
ATOM 4863 N N . PRO B 1 290 ? 56.421 0.404 5.532 1.00 20.59 299 PRO B N 1
ATOM 4864 C CA . PRO B 1 290 ? 55.776 1.180 6.646 1.00 22.00 299 PRO B CA 1
ATOM 4865 C C . PRO B 1 290 ? 56.627 1.124 7.892 1.00 19.89 299 PRO B C 1
ATOM 4866 O O . PRO B 1 290 ? 57.168 0.064 8.185 1.00 19.65 299 PRO B O 1
ATOM 4870 N N . PHE B 1 291 ? 56.647 2.223 8.642 1.00 20.89 300 PHE B N 1
ATOM 4871 C CA . PHE B 1 291 ? 57.441 2.366 9.836 1.00 17.61 300 PHE B CA 1
ATOM 4872 C C . PHE B 1 291 ? 56.507 2.716 11.037 1.00 18.64 300 PHE B C 1
ATOM 4873 O O . PHE B 1 291 ? 55.573 3.485 10.820 1.00 17.91 300 PHE B O 1
ATOM 4881 N N . VAL B 1 292 ? 56.825 2.249 12.231 1.00 17.52 301 VAL B N 1
ATOM 4882 C CA . VAL B 1 292 ? 56.474 3.025 13.448 1.00 17.04 301 VAL B CA 1
ATOM 4883 C C . VAL B 1 292 ? 57.744 3.540 14.112 1.00 15.07 301 VAL B C 1
ATOM 4884 O O . VAL B 1 292 ? 58.743 2.776 14.140 1.00 19.41 301 VAL B O 1
ATOM 4888 N N . VAL B 1 293 ? 57.743 4.749 14.611 1.00 12.94 302 VAL B N 1
ATOM 4889 C CA . VAL B 1 293 ? 58.816 5.266 15.428 1.00 13.41 302 VAL B CA 1
ATOM 4890 C C . VAL B 1 293 ? 58.189 5.637 16.829 1.00 15.90 302 VAL B C 1
ATOM 4891 O O . VAL B 1 293 ? 57.300 6.461 16.872 1.00 17.75 302 VAL B O 1
ATOM 4895 N N . ALA B 1 294 ? 58.738 5.011 17.870 1.00 15.77 303 ALA B N 1
ATOM 4896 C CA . ALA B 1 294 ? 58.142 5.344 19.217 1.00 13.33 303 ALA B CA 1
ATOM 4897 C C . ALA B 1 294 ? 59.264 5.939 20.023 1.00 16.83 303 ALA B C 1
ATOM 4898 O O . ALA B 1 294 ? 60.375 5.345 19.987 1.00 21.42 303 ALA B O 1
ATOM 4900 N N . VAL B 1 295 ? 59.079 7.130 20.601 1.00 15.00 304 VAL B N 1
ATOM 4901 C CA . VAL B 1 295 ? 60.139 7.698 21.406 1.00 15.98 304 VAL B CA 1
ATOM 4902 C C . VAL B 1 295 ? 59.628 7.880 22.857 1.00 19.26 304 VAL B C 1
ATOM 4903 O O . VAL B 1 295 ? 58.415 7.864 23.017 1.00 18.61 304 VAL B O 1
ATOM 4907 N N . ASN B 1 296 ? 60.540 8.141 23.800 1.00 18.50 305 ASN B N 1
ATOM 4908 C CA . ASN B 1 296 ? 59.954 8.319 25.181 1.00 18.00 305 ASN B CA 1
ATOM 4909 C C . ASN B 1 296 ? 60.149 9.721 25.641 1.00 20.51 305 ASN B C 1
ATOM 4910 O O . ASN B 1 296 ? 61.142 10.370 25.312 1.00 16.62 305 ASN B O 1
ATOM 4915 N N . GLU B 1 297 ? 59.192 10.294 26.420 1.00 15.54 306 GLU B N 1
ATOM 4916 C CA . GLU B 1 297 ? 59.143 11.702 26.668 1.00 13.80 306 GLU B CA 1
ATOM 4917 C C . GLU B 1 297 ? 60.392 12.150 27.416 1.00 18.35 306 GLU B C 1
ATOM 4918 O O . GLU B 1 297 ? 60.846 13.274 27.234 1.00 18.73 306 GLU B O 1
ATOM 4924 N N . LEU B 1 298 ? 60.872 11.266 28.344 1.00 19.96 307 LEU B N 1
ATOM 4925 C CA . LEU B 1 298 ? 61.892 11.765 29.274 1.00 20.41 307 LEU B CA 1
ATOM 4926 C C . LEU B 1 298 ? 63.261 11.230 28.876 1.00 21.88 307 LEU B C 1
ATOM 4927 O O . LEU B 1 298 ? 64.110 10.931 29.714 1.00 22.88 307 LEU B O 1
ATOM 4932 N N . ASP B 1 299 ? 63.442 10.954 27.582 1.00 21.56 308 ASP B N 1
ATOM 4933 C CA . ASP B 1 299 ? 64.688 10.343 27.075 1.00 21.66 308 ASP B CA 1
ATOM 4934 C C . ASP B 1 299 ? 65.486 11.429 26.392 1.00 21.22 308 ASP B C 1
ATOM 4935 O O . ASP B 1 299 ? 64.962 12.202 25.583 1.00 18.93 308 ASP B O 1
ATOM 4940 N N . PRO B 1 300 ? 66.786 11.598 26.665 1.00 20.98 309 PRO B N 1
ATOM 4941 C CA . PRO B 1 300 ? 67.607 12.525 25.896 1.00 22.97 309 PRO B CA 1
ATOM 4942 C C . PRO B 1 300 ? 67.559 12.248 24.398 1.00 18.78 309 PRO B C 1
ATOM 4943 O O . PRO B 1 300 ? 67.674 13.195 23.575 1.00 21.08 309 PRO B O 1
ATOM 4947 N N . LEU B 1 301 ? 67.371 11.030 23.984 1.00 19.27 310 LEU B N 1
ATOM 4948 C CA . LEU B 1 301 ? 67.287 10.627 22.578 1.00 24.57 310 LEU B CA 1
ATOM 4949 C C . LEU B 1 301 ? 65.991 10.969 21.863 1.00 22.79 310 LEU B C 1
ATOM 4950 O O . LEU B 1 301 ? 65.791 10.552 20.702 1.00 21.22 310 LEU B O 1
ATOM 4955 N N . ARG B 1 302 ? 64.988 11.490 22.571 1.00 21.31 311 ARG B N 1
ATOM 4956 C CA . ARG B 1 302 ? 63.654 11.673 22.038 1.00 19.57 311 ARG B CA 1
ATOM 4957 C C . ARG B 1 302 ? 63.656 12.471 20.698 1.00 17.78 311 ARG B C 1
ATOM 4958 O O . ARG B 1 302 ? 63.077 12.003 19.727 1.00 20.52 311 ARG B O 1
ATOM 4966 N N . ASP B 1 303 ? 64.356 13.571 20.674 1.00 17.07 312 ASP B N 1
ATOM 4967 C CA . ASP B 1 303 ? 64.252 14.545 19.586 1.00 18.07 312 ASP B CA 1
ATOM 4968 C C . ASP B 1 303 ? 64.892 13.980 18.306 1.00 22.18 312 ASP B C 1
ATOM 4969 O O . ASP B 1 303 ? 64.311 14.188 17.237 1.00 18.57 312 ASP B O 1
ATOM 4974 N N . GLU B 1 304 ? 65.933 13.124 18.379 1.00 20.79 313 GLU B N 1
ATOM 4975 C CA . GLU B 1 304 ? 66.461 12.557 17.152 1.00 21.83 313 GLU B CA 1
ATOM 4976 C C . GLU B 1 304 ? 65.511 11.557 16.542 1.00 22.22 313 GLU B C 1
ATOM 4977 O O . GLU B 1 304 ? 65.444 11.467 15.304 1.00 21.32 313 GLU B O 1
ATOM 4983 N N . GLY B 1 305 ? 64.689 10.819 17.332 1.00 16.19 314 GLY B N 1
ATOM 4984 C CA . GLY B 1 305 ? 63.763 9.869 16.727 1.00 15.86 314 GLY B CA 1
ATOM 4985 C C . GLY B 1 305 ? 62.611 10.651 16.063 1.00 14.85 314 GLY B C 1
ATOM 4986 O O . GLY B 1 305 ? 62.097 10.201 15.023 1.00 18.57 314 GLY B O 1
ATOM 4987 N N . ILE B 1 306 ? 62.178 11.742 16.681 1.00 18.08 315 ILE B N 1
ATOM 4988 C CA . ILE B 1 306 ? 61.061 12.521 16.144 1.00 17.81 315 ILE B CA 1
ATOM 4989 C C . ILE B 1 306 ? 61.492 13.165 14.801 1.00 19.78 315 ILE B C 1
ATOM 4990 O O . ILE B 1 306 ? 60.762 13.054 13.817 1.00 21.88 315 ILE B O 1
ATOM 4995 N N . ALA B 1 307 ? 62.677 13.693 14.793 1.00 17.88 316 ALA B N 1
ATOM 4996 C CA . ALA B 1 307 ? 63.251 14.244 13.530 1.00 19.89 316 ALA B CA 1
ATOM 4997 C C . ALA B 1 307 ? 63.271 13.202 12.417 1.00 19.25 316 ALA B C 1
ATOM 4998 O O . ALA B 1 307 ? 62.816 13.505 11.293 1.00 23.01 316 ALA B O 1
ATOM 5000 N N . PHE B 1 308 ? 63.722 11.992 12.664 1.00 20.78 317 PHE B N 1
ATOM 5001 C CA . PHE B 1 308 ? 63.723 10.894 11.729 1.00 18.71 317 PHE B CA 1
ATOM 5002 C C . PHE B 1 308 ? 62.302 10.604 11.289 1.00 23.05 317 PHE B C 1
ATOM 5003 O O . PHE B 1 308 ? 62.036 10.425 10.093 1.00 21.27 317 PHE B O 1
ATOM 5011 N N . ALA B 1 309 ? 61.323 10.541 12.218 1.00 18.37 318 ALA B N 1
ATOM 5012 C CA . ALA B 1 309 ? 59.957 10.216 11.828 1.00 16.49 318 ALA B CA 1
ATOM 5013 C C . ALA B 1 309 ? 59.441 11.357 10.917 1.00 14.08 318 ALA B C 1
ATOM 5014 O O . ALA B 1 309 ? 58.725 11.056 9.963 1.00 20.92 318 ALA B O 1
ATOM 5016 N N . ARG B 1 310 ? 59.676 12.617 11.178 1.00 16.00 319 ARG B N 1
ATOM 5017 C CA . ARG B 1 310 ? 59.246 13.722 10.354 1.00 20.38 319 ARG B CA 1
ATOM 5018 C C . ARG B 1 310 ? 59.885 13.651 8.934 1.00 23.10 319 ARG B C 1
ATOM 5019 O O . ARG B 1 310 ? 59.206 13.946 7.957 1.00 22.70 319 ARG B O 1
ATOM 5027 N N . ARG B 1 311 ? 61.129 13.245 8.862 1.00 19.51 320 ARG B N 1
ATOM 5028 C CA . ARG B 1 311 ? 61.771 13.075 7.543 1.00 22.52 320 ARG B CA 1
ATOM 5029 C C . ARG B 1 311 ? 61.208 11.926 6.748 1.00 24.14 320 ARG B C 1
ATOM 5030 O O . ARG B 1 311 ? 60.901 12.057 5.530 1.00 23.69 320 ARG B O 1
ATOM 5038 N N . LEU B 1 312 ? 60.908 10.760 7.329 1.00 21.14 321 LEU B N 1
ATOM 5039 C CA . LEU B 1 312 ? 60.124 9.722 6.725 1.00 19.15 321 LEU B CA 1
ATOM 5040 C C . LEU B 1 312 ? 58.814 10.210 6.124 1.00 22.46 321 LEU B C 1
ATOM 5041 O O . LEU B 1 312 ? 58.425 9.858 4.995 1.00 23.00 321 LEU B O 1
ATOM 5046 N N . ALA B 1 313 ? 58.101 11.069 6.863 1.00 22.09 322 ALA B N 1
ATOM 5047 C CA . ALA B 1 313 ? 56.790 11.493 6.379 1.00 23.70 322 ALA B CA 1
ATOM 5048 C C . ALA B 1 313 ? 57.040 12.397 5.132 1.00 22.99 322 ALA B C 1
ATOM 5049 O O . ALA B 1 313 ? 56.253 12.316 4.207 1.00 29.24 322 ALA B O 1
ATOM 5051 N N . ARG B 1 314 ? 58.030 13.253 5.197 1.00 22.61 323 ARG B N 1
ATOM 5052 C CA . ARG B 1 314 ? 58.371 14.094 4.039 1.00 26.07 323 ARG B CA 1
ATOM 5053 C C . ARG B 1 314 ? 58.763 13.271 2.823 1.00 26.55 323 ARG B C 1
ATOM 5054 O O . ARG B 1 314 ? 58.452 13.660 1.683 1.00 28.54 323 ARG B O 1
ATOM 5062 N N . ALA B 1 315 ? 59.378 12.123 2.981 1.00 21.27 324 ALA B N 1
ATOM 5063 C CA . ALA B 1 315 ? 59.783 11.191 1.974 1.00 25.50 324 ALA B CA 1
ATOM 5064 C C . ALA B 1 315 ? 58.622 10.336 1.488 1.00 26.12 324 ALA B C 1
ATOM 5065 O O . ALA B 1 315 ? 58.814 9.554 0.553 1.00 28.85 324 ALA B O 1
ATOM 5067 N N . GLY B 1 316 ? 57.416 10.499 2.035 1.00 26.24 325 GLY B N 1
ATOM 5068 C CA . GLY B 1 316 ? 56.286 9.710 1.586 1.00 24.88 325 GLY B CA 1
ATOM 5069 C C . GLY B 1 316 ? 56.245 8.306 2.145 1.00 24.81 325 GLY B C 1
ATOM 5070 O O . GLY B 1 316 ? 55.476 7.473 1.651 1.00 28.11 325 GLY B O 1
ATOM 5071 N N . VAL B 1 317 ? 57.014 8.004 3.192 1.00 23.22 326 VAL B N 1
ATOM 5072 C CA . VAL B 1 317 ? 56.837 6.683 3.849 1.00 20.87 326 VAL B CA 1
ATOM 5073 C C . VAL B 1 317 ? 55.577 6.728 4.763 1.00 17.57 326 VAL B C 1
ATOM 5074 O O . VAL B 1 317 ? 55.294 7.802 5.289 1.00 20.40 326 VAL B O 1
ATOM 5078 N N . ASP B 1 318 ? 54.882 5.624 4.840 1.00 20.09 327 ASP B N 1
ATOM 5079 C CA . ASP B 1 318 ? 53.738 5.548 5.796 1.00 20.60 327 ASP B CA 1
ATOM 5080 C C . ASP B 1 318 ? 54.335 5.371 7.180 1.00 22.14 327 ASP B C 1
ATOM 5081 O O . ASP B 1 318 ? 54.945 4.318 7.390 1.00 24.69 327 ASP B O 1
ATOM 5086 N N . VAL B 1 319 ? 54.373 6.430 7.995 1.00 20.15 328 VAL B N 1
ATOM 5087 C CA . VAL B 1 319 ? 55.009 6.343 9.281 1.00 19.28 328 VAL B CA 1
ATOM 5088 C C . VAL B 1 319 ? 53.897 6.751 10.336 1.00 16.41 328 VAL B C 1
ATOM 5089 O O . VAL B 1 319 ? 53.303 7.795 10.083 1.00 16.85 328 VAL B O 1
ATOM 5093 N N . ALA B 1 320 ? 53.819 5.985 11.412 1.00 17.21 329 ALA B N 1
ATOM 5094 C CA . ALA B 1 320 ? 53.040 6.617 12.558 1.00 17.73 329 ALA B CA 1
ATOM 5095 C C . ALA B 1 320 ? 54.046 6.828 13.673 1.00 18.11 329 ALA B C 1
ATOM 5096 O O . ALA B 1 320 ? 54.819 5.888 13.879 1.00 17.89 329 ALA B O 1
ATOM 5098 N N . ALA B 1 321 ? 54.074 7.933 14.381 1.00 15.95 330 ALA B N 1
ATOM 5099 C CA . ALA B 1 321 ? 55.152 8.157 15.339 1.00 16.27 330 ALA B CA 1
ATOM 5100 C C . ALA B 1 321 ? 54.506 8.551 16.702 1.00 15.51 330 ALA B C 1
ATOM 5101 O O . ALA B 1 321 ? 53.530 9.311 16.668 1.00 15.16 330 ALA B O 1
ATOM 5103 N N . ARG B 1 322 ? 55.107 8.135 17.789 1.00 17.49 331 ARG B N 1
ATOM 5104 C CA . ARG B 1 322 ? 54.441 8.387 19.097 1.00 15.82 331 ARG B CA 1
ATOM 5105 C C . ARG B 1 322 ? 55.477 8.730 20.139 1.00 16.81 331 ARG B C 1
ATOM 5106 O O . ARG B 1 322 ? 56.654 8.315 20.135 1.00 17.20 331 ARG B O 1
ATOM 5114 N N . VAL B 1 323 ? 55.118 9.618 21.051 1.00 15.45 332 VAL B N 1
ATOM 5115 C CA . VAL B 1 323 ? 55.877 9.928 22.253 1.00 14.32 332 VAL B CA 1
ATOM 5116 C C . VAL B 1 323 ? 55.143 9.261 23.454 1.00 20.25 332 VAL B C 1
ATOM 5117 O O . VAL B 1 323 ? 53.955 9.529 23.625 1.00 17.12 332 VAL B O 1
ATOM 5121 N N . ASN B 1 324 ? 55.863 8.379 24.133 1.00 16.12 333 ASN B N 1
ATOM 5122 C CA . ASN B 1 324 ? 55.274 7.637 25.249 1.00 14.68 333 ASN B CA 1
ATOM 5123 C C . ASN B 1 324 ? 55.508 8.489 26.501 1.00 17.76 333 ASN B C 1
ATOM 5124 O O . ASN B 1 324 ? 56.681 8.701 26.868 1.00 17.21 333 ASN B O 1
ATOM 5129 N N . ILE B 1 325 ? 54.441 9.046 27.056 1.00 15.03 334 ILE B N 1
ATOM 5130 C CA . ILE B 1 325 ? 54.511 9.983 28.166 1.00 15.98 334 ILE B CA 1
ATOM 5131 C C . ILE B 1 325 ? 55.053 9.362 29.460 1.00 20.34 334 ILE B C 1
ATOM 5132 O O . ILE B 1 325 ? 54.722 8.238 29.766 1.00 21.12 334 ILE B O 1
ATOM 5137 N N . GLY B 1 326 ? 55.879 10.113 30.215 1.00 19.46 335 GLY B N 1
ATOM 5138 C CA . GLY B 1 326 ? 56.191 9.758 31.586 1.00 20.55 335 GLY B CA 1
ATOM 5139 C C . GLY B 1 326 ? 57.351 8.778 31.631 1.00 23.59 335 GLY B C 1
ATOM 5140 O O . GLY B 1 326 ? 57.655 8.319 32.739 1.00 20.29 335 GLY B O 1
ATOM 5141 N N . LEU B 1 327 ? 58.040 8.437 30.528 1.00 19.84 336 LEU B N 1
ATOM 5142 C CA . LEU B 1 327 ? 58.967 7.301 30.566 1.00 18.87 336 LEU B CA 1
ATOM 5143 C C . LEU B 1 327 ? 60.411 7.760 30.327 1.00 19.58 336 LEU B C 1
ATOM 5144 O O . LEU B 1 327 ? 60.650 8.535 29.381 1.00 20.60 336 LEU B O 1
ATOM 5149 N N . VAL B 1 328 ? 61.350 7.185 31.069 1.00 16.62 337 VAL B N 1
ATOM 5150 C CA . VAL B 1 328 ? 62.775 7.437 30.806 1.00 21.17 337 VAL B CA 1
ATOM 5151 C C . VAL B 1 328 ? 63.154 6.516 29.643 1.00 19.89 337 VAL B C 1
ATOM 5152 O O . VAL B 1 328 ? 62.376 5.633 29.267 1.00 19.02 337 VAL B O 1
ATOM 5156 N N . HIS B 1 329 ? 64.358 6.693 29.114 1.00 18.47 338 HIS B N 1
ATOM 5157 C CA . HIS B 1 329 ? 64.838 5.682 28.125 1.00 19.07 338 HIS B CA 1
ATOM 5158 C C . HIS B 1 329 ? 64.733 4.251 28.539 1.00 20.89 338 HIS B C 1
ATOM 5159 O O . HIS B 1 329 ? 65.206 3.855 29.611 1.00 20.61 338 HIS B O 1
ATOM 5166 N N . GLY B 1 330 ? 64.087 3.360 27.754 1.00 16.90 339 GLY B N 1
ATOM 5167 C CA . GLY B 1 330 ? 64.068 1.937 28.002 1.00 19.05 339 GLY B CA 1
ATOM 5168 C C . GLY B 1 330 ? 63.050 1.520 29.068 1.00 19.51 339 GLY B C 1
ATOM 5169 O O . GLY B 1 330 ? 63.004 0.341 29.438 1.00 21.54 339 GLY B O 1
ATOM 5170 N N . ALA B 1 331 ? 62.2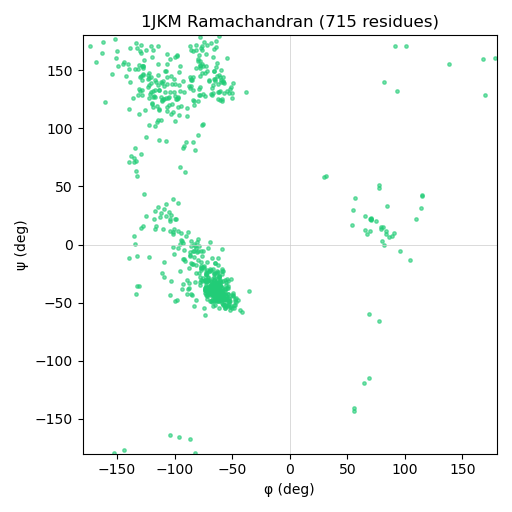58 2.427 29.611 1.00 20.94 340 ALA B N 1
ATOM 5171 C CA . ALA B 1 331 ? 61.474 2.145 30.812 1.00 21.66 340 ALA B CA 1
ATOM 5172 C C . ALA B 1 331 ? 60.469 1.019 30.661 1.00 27.29 340 ALA B C 1
ATOM 5173 O O . ALA B 1 331 ? 60.334 0.153 31.561 1.00 28.26 340 ALA B O 1
ATOM 5175 N N . ASP B 1 332 ? 59.764 0.960 29.547 1.00 23.26 341 ASP B N 1
ATOM 5176 C CA . ASP B 1 332 ? 58.752 -0.053 29.305 1.00 25.73 341 ASP B CA 1
ATOM 5177 C C . ASP B 1 332 ? 59.345 -1.462 29.319 1.00 26.37 341 ASP B C 1
ATOM 5178 O O . ASP B 1 332 ? 58.729 -2.377 29.866 1.00 30.63 341 ASP B O 1
ATOM 5183 N N . VAL B 1 333 ? 60.534 -1.697 28.793 1.00 24.68 342 VAL B N 1
ATOM 5184 C CA . VAL B 1 333 ? 61.131 -3.023 28.770 1.00 26.49 342 VAL B CA 1
ATOM 5185 C C . VAL B 1 333 ? 62.040 -3.312 29.958 1.00 24.38 342 VAL B C 1
ATOM 5186 O O . VAL B 1 333 ? 62.115 -4.472 30.383 1.00 26.10 342 VAL B O 1
ATOM 5190 N N . ILE B 1 334 ? 62.757 -2.334 30.492 1.00 23.22 343 ILE B N 1
ATOM 5191 C CA . ILE B 1 334 ? 63.684 -2.585 31.582 1.00 25.09 343 ILE B CA 1
ATOM 5192 C C . ILE B 1 334 ? 62.953 -2.476 32.932 1.00 24.39 343 ILE B C 1
ATOM 5193 O O . ILE B 1 334 ? 63.071 -3.360 33.770 1.00 21.59 343 ILE B O 1
ATOM 5198 N N . PHE B 1 335 ? 62.029 -1.533 33.045 1.00 21.25 344 PHE B N 1
ATOM 5199 C CA . PHE B 1 335 ? 61.399 -1.208 34.309 1.00 19.57 344 PHE B CA 1
ATOM 5200 C C . PHE B 1 335 ? 59.937 -1.631 34.219 1.00 20.08 344 PHE B C 1
ATOM 5201 O O . PHE B 1 335 ? 59.106 -1.124 34.968 1.00 22.52 344 PHE B O 1
ATOM 5209 N N . ARG B 1 336 ? 59.649 -2.620 33.404 1.00 18.41 345 ARG B N 1
ATOM 5210 C CA . ARG B 1 336 ? 58.320 -3.156 33.203 1.00 17.64 345 ARG B CA 1
ATOM 5211 C C . ARG B 1 336 ? 57.620 -3.579 34.500 1.00 22.61 345 ARG B C 1
ATOM 5212 O O . ARG B 1 336 ? 56.386 -3.469 34.582 1.00 19.66 345 ARG B O 1
ATOM 5220 N N . HIS B 1 337 ? 58.375 -4.111 35.467 1.00 22.46 346 HIS B N 1
ATOM 5221 C CA . HIS B 1 337 ? 57.767 -4.557 36.728 1.00 22.74 346 HIS B CA 1
ATOM 5222 C C . HIS B 1 337 ? 57.035 -3.401 37.413 1.00 23.48 346 HIS B C 1
ATOM 5223 O O . HIS B 1 337 ? 56.032 -3.679 38.061 1.00 23.56 346 HIS B O 1
ATOM 5230 N N . TRP B 1 338 ? 57.463 -2.150 37.286 1.00 19.91 347 TRP B N 1
ATOM 5231 C CA . TRP B 1 338 ? 56.848 -1.012 37.907 1.00 21.22 347 TRP B CA 1
ATOM 5232 C C . TRP B 1 338 ? 55.817 -0.329 37.021 1.00 21.84 347 TRP B C 1
ATOM 5233 O O . TRP B 1 338 ? 55.088 0.545 37.450 1.00 21.61 347 TRP B O 1
ATOM 5244 N N . LEU B 1 339 ? 55.773 -0.663 35.732 1.00 21.36 348 LEU B N 1
ATOM 5245 C CA . LEU B 1 339 ? 55.014 0.050 34.719 1.00 21.00 348 LEU B CA 1
ATOM 5246 C C . LEU B 1 339 ? 54.225 -0.882 33.822 1.00 22.62 348 LEU B C 1
ATOM 5247 O O . LEU B 1 339 ? 54.477 -0.952 32.599 1.00 20.66 348 LEU B O 1
ATOM 5252 N N . PRO B 1 340 ? 53.258 -1.638 34.346 1.00 23.11 349 PRO B N 1
ATOM 5253 C CA . PRO B 1 340 ? 52.559 -2.643 33.585 1.00 19.34 349 PRO B CA 1
ATOM 5254 C C . PRO B 1 340 ? 51.730 -2.045 32.448 1.00 19.53 349 PRO B C 1
ATOM 5255 O O . PRO B 1 340 ? 51.655 -2.677 31.385 1.00 18.72 349 PRO B O 1
ATOM 5259 N N . ALA B 1 341 ? 51.176 -0.857 32.602 1.00 18.20 350 ALA B N 1
ATOM 5260 C CA . ALA B 1 341 ? 50.340 -0.330 31.511 1.00 16.53 350 ALA B CA 1
ATOM 5261 C C . ALA B 1 341 ? 51.256 0.038 30.315 1.00 20.38 350 ALA B C 1
ATOM 5262 O O . ALA B 1 341 ? 50.841 -0.117 29.181 1.00 20.83 350 ALA B O 1
ATOM 5264 N N . ALA B 1 342 ? 52.399 0.631 30.598 1.00 19.37 351 ALA B N 1
ATOM 5265 C CA . ALA B 1 342 ? 53.352 1.011 29.539 1.00 21.05 351 ALA B CA 1
ATOM 5266 C C . ALA B 1 342 ? 53.896 -0.191 28.814 1.00 24.11 351 ALA B C 1
ATOM 5267 O O . ALA B 1 342 ? 53.801 -0.238 27.571 1.00 19.92 351 ALA B O 1
ATOM 5269 N N . LEU B 1 343 ? 54.275 -1.264 29.532 1.00 17.52 352 LEU B N 1
ATOM 5270 C CA . LEU B 1 343 ? 54.640 -2.496 28.848 1.00 17.63 352 LEU B CA 1
ATOM 5271 C C . LEU B 1 343 ? 53.511 -3.098 28.043 1.00 20.19 352 LEU B C 1
ATOM 5272 O O . LEU B 1 343 ? 53.709 -3.500 26.872 1.00 21.24 352 LEU B O 1
ATOM 5277 N N . GLU B 1 344 ? 52.288 -3.087 28.612 1.00 14.51 353 GLU B N 1
ATOM 5278 C CA . GLU B 1 344 ? 51.176 -3.663 27.865 1.00 16.77 353 GLU B CA 1
ATOM 5279 C C . GLU B 1 344 ? 50.957 -2.877 26.550 1.00 15.63 353 GLU B C 1
ATOM 5280 O O . GLU B 1 344 ? 50.606 -3.455 25.516 1.00 18.84 353 GLU B O 1
ATOM 5286 N N . SER B 1 345 ? 51.035 -1.580 26.647 1.00 13.71 354 SER B N 1
ATOM 5287 C CA . SER B 1 345 ? 50.813 -0.726 25.451 1.00 17.62 354 SER B CA 1
ATOM 5288 C C . SER B 1 345 ? 51.870 -1.003 24.354 1.00 20.60 354 SER B C 1
ATOM 5289 O O . SER B 1 345 ? 51.526 -1.149 23.191 1.00 20.49 354 SER B O 1
ATOM 5292 N N . THR B 1 346 ? 53.121 -1.171 24.736 1.00 19.59 355 THR B N 1
ATOM 5293 C CA . THR B 1 346 ? 54.209 -1.432 23.784 1.00 19.02 355 THR B CA 1
ATOM 5294 C C . THR B 1 346 ? 54.075 -2.790 23.179 1.00 20.99 355 THR B C 1
ATOM 5295 O O . THR B 1 346 ? 54.174 -2.887 21.937 1.00 22.14 355 THR B O 1
ATOM 5299 N N . VAL B 1 347 ? 53.735 -3.836 23.936 1.00 16.15 356 VAL B N 1
ATOM 5300 C CA . VAL B 1 347 ? 53.534 -5.158 23.359 1.00 19.59 356 VAL B CA 1
ATOM 5301 C C . VAL B 1 347 ? 52.411 -5.158 22.312 1.00 21.84 356 VAL B C 1
ATOM 5302 O O . VAL B 1 347 ? 52.495 -5.802 21.279 1.00 21.44 356 VAL B O 1
ATOM 5306 N N . ARG B 1 348 ? 51.286 -4.564 22.651 1.00 19.50 357 ARG B N 1
ATOM 5307 C CA . ARG B 1 348 ? 50.087 -4.507 21.813 1.00 20.60 357 ARG B CA 1
ATOM 5308 C C . ARG B 1 348 ? 50.431 -3.829 20.478 1.00 18.13 357 ARG B C 1
ATOM 5309 O O . ARG B 1 348 ? 49.976 -4.300 19.436 1.00 19.49 357 ARG B O 1
ATOM 5317 N N . ASP B 1 349 ? 51.159 -2.727 20.516 1.00 17.02 358 ASP B N 1
ATOM 5318 C CA . ASP B 1 349 ? 51.496 -2.024 19.273 1.00 17.39 358 ASP B CA 1
ATOM 5319 C C . ASP B 1 349 ? 52.571 -2.795 18.494 1.00 17.49 358 ASP B C 1
ATOM 5320 O O . ASP B 1 349 ? 52.379 -2.922 17.272 1.00 19.11 358 ASP B O 1
ATOM 5325 N N . VAL B 1 350 ? 53.562 -3.415 19.133 1.00 20.32 359 VAL B N 1
ATOM 5326 C CA . VAL B 1 350 ? 54.611 -4.122 18.332 1.00 17.66 359 VAL B CA 1
ATOM 5327 C C . VAL B 1 350 ? 54.023 -5.373 17.718 1.00 21.23 359 VAL B C 1
ATOM 5328 O O . VAL B 1 350 ? 54.131 -5.596 16.487 1.00 19.88 359 VAL B O 1
ATOM 5332 N N . ALA B 1 351 ? 53.290 -6.175 18.495 1.00 17.00 360 ALA B N 1
ATOM 5333 C CA . ALA B 1 351 ? 52.658 -7.380 17.972 1.00 20.76 360 ALA B CA 1
ATOM 5334 C C . ALA B 1 351 ? 51.580 -7.023 16.946 1.00 21.20 360 ALA B C 1
ATOM 5335 O O . ALA B 1 351 ? 51.442 -7.736 15.956 1.00 21.67 360 ALA B O 1
ATOM 5337 N N . GLY B 1 352 ? 50.803 -5.984 17.205 1.00 19.72 361 GLY B N 1
ATOM 5338 C CA . GLY B 1 352 ? 49.703 -5.568 16.354 1.00 20.41 361 GLY B CA 1
ATOM 5339 C C . GLY B 1 352 ? 50.280 -5.104 14.983 1.00 18.45 361 GLY B C 1
ATOM 5340 O O . GLY B 1 352 ? 49.703 -5.435 13.948 1.00 21.66 361 GLY B O 1
ATOM 5341 N N . PHE B 1 353 ? 51.302 -4.277 15.015 1.00 16.34 362 PHE B N 1
ATOM 5342 C CA . PHE B 1 353 ? 51.994 -3.815 13.792 1.00 17.85 362 PHE B CA 1
ATOM 5343 C C . PHE B 1 353 ? 52.546 -4.992 12.990 1.00 22.32 362 PHE B C 1
ATOM 5344 O O . PHE B 1 353 ? 52.293 -5.051 11.774 1.00 23.16 362 PHE B O 1
ATOM 5352 N N . ALA B 1 354 ? 53.138 -5.995 13.642 1.00 20.57 363 ALA B N 1
ATOM 5353 C CA . ALA B 1 354 ? 53.611 -7.192 12.938 1.00 24.76 363 ALA B CA 1
ATOM 5354 C C . ALA B 1 354 ? 52.457 -7.966 12.311 1.00 25.09 363 ALA B C 1
ATOM 5355 O O . ALA B 1 354 ? 52.554 -8.421 11.164 1.00 23.24 363 ALA B O 1
ATOM 5357 N N . ALA B 1 355 ? 51.291 -8.001 12.967 1.00 21.06 364 ALA B N 1
ATOM 5358 C CA . ALA B 1 355 ? 50.114 -8.660 12.446 1.00 21.75 364 ALA B CA 1
ATOM 5359 C C . ALA B 1 355 ? 49.513 -7.815 11.304 1.00 23.68 364 ALA B C 1
ATOM 5360 O O . ALA B 1 355 ? 49.035 -8.459 10.349 1.00 26.25 364 ALA B O 1
ATOM 5362 N N . ASP B 1 356 ? 49.506 -6.503 11.416 1.00 21.92 365 ASP B N 1
ATOM 5363 C CA . ASP B 1 356 ? 48.988 -5.634 10.360 1.00 21.32 365 ASP B CA 1
ATOM 5364 C C . ASP B 1 356 ? 49.815 -5.766 9.066 1.00 25.27 365 ASP B C 1
ATOM 5365 O O . ASP B 1 356 ? 49.293 -5.865 7.953 1.00 24.48 365 ASP B O 1
ATOM 5370 N N . ARG B 1 357 ? 51.132 -5.809 9.159 1.00 23.92 366 ARG B N 1
ATOM 5371 C CA . ARG B 1 357 ? 52.004 -5.902 7.996 1.00 28.12 366 ARG B CA 1
ATOM 5372 C C . ARG B 1 357 ? 51.837 -7.253 7.294 1.00 26.98 366 ARG B C 1
ATOM 5373 O O . ARG B 1 357 ? 51.815 -7.294 6.057 1.00 26.35 366 ARG B O 1
ATOM 5381 N N . ALA B 1 358 ? 51.663 -8.327 8.034 1.00 27.89 367 ALA B N 1
ATOM 5382 C CA . ALA B 1 358 ? 51.416 -9.648 7.502 1.00 30.12 367 ALA B CA 1
ATOM 5383 C C . ALA B 1 358 ? 50.051 -9.782 6.843 1.00 33.70 367 ALA B C 1
ATOM 5384 O O . ALA B 1 358 ? 49.935 -10.372 5.763 1.00 34.86 367 ALA B O 1
ATOM 5386 N N . ARG B 1 359 ? 48.997 -9.344 7.509 1.00 34.36 368 ARG B N 1
ATOM 5387 C CA . ARG B 1 359 ? 47.679 -9.189 6.927 1.00 36.94 368 ARG B CA 1
ATOM 5388 C C . ARG B 1 359 ? 47.701 -8.513 5.563 1.00 36.69 368 ARG B C 1
ATOM 5389 O O . ARG B 1 359 ? 47.028 -9.020 4.663 1.00 39.19 368 ARG B O 1
ATOM 5397 N N . LEU B 1 360 ? 48.394 -7.409 5.382 1.00 37.07 369 LEU B N 1
ATOM 5398 C CA . LEU B 1 360 ? 48.280 -6.568 4.202 1.00 42.04 369 LEU B CA 1
ATOM 5399 C C . LEU B 1 360 ? 49.416 -6.757 3.199 1.00 45.35 369 LEU B C 1
ATOM 5400 O O . LEU B 1 360 ? 49.614 -5.938 2.294 1.00 47.84 369 LEU B O 1
ATOM 5405 N N . ARG B 1 361 ? 50.216 -7.789 3.397 1.00 46.60 370 ARG B N 1
ATOM 5406 C CA . ARG B 1 361 ? 51.247 -8.182 2.449 1.00 51.67 370 ARG B CA 1
ATOM 5407 C C . ARG B 1 361 ? 50.684 -8.347 1.037 1.00 55.81 370 ARG B C 1
ATOM 5408 O O . ARG B 1 361 ? 49.825 -9.262 0.927 1.00 59.58 370 ARG B O 1
#

B-factor: mean 30.8, std 12.59, range [8.27, 89.27]

Sequence (719 aa):
PGRLGDESSGPRTDPRFSPAMVEALATFGLDAVAAAPPVSASDDLPTVLAAVGASHDGFQAVYDSIALDLPTDRDDVETSTETILGVDGNEITLHVFRPAGVEGVLPGLVYTHGGGMTILTTDNRVHRRWCTDLAAAGSVVVMVDFRNAWTAEGHHPFPSGVEDCLAAVLWVDEHRESLGLSGVVVQGESGGGNLAIATTLLAKRRGRLDAIDGVYASIPYISGGYAWDHERRLTELPSLVENDGYFIENGGMALLVRAYDPTGEHAEDPIAWPYFASEDELRGLPPFVVAVNELDPLRDEGIAFARRLARAGVDVAARVNIGLVHGADVIFRHWLPAALESTVRDVAGFAADRARLRYTPPGRLGDESSGPRTDPRFSPAMVEALATFGLDAVAAAPPVSASDDLPTVLAAVGASHDGFQAVYDSIALDLPTDRDDVETSTETILGVDGNEITLHVFRPAGVEGVLPGLVYTHGGGMTILTTDNRVHRRWCTDLAAAGSVVVMVDFRNAWTAEGHHPFPSGVEDCLAAVLWVDEHRESLGLSGVVVQGESGGGNLAIATTLLAKRRGRLDAIDGVYASIPYISGGYAWDHERRLTELPSLVENDGYFIENGGMALLVRAYDPTGEHAEDPIAWPYFASEDELRGLPPFVVAVNELDPLRDEGIAFARRLARAGVDVAARVNIGLVHGADVIFRHWLPAALESTVRDVAGFAADRARLR

Secondary structure (DSSP, 8-state):
-HHHH-TT--TTT-TTS-HHHHHHHHTTTTTSPPPPPSS-TTS-HHHHHHHHHHHHHHHHHHHHHS----TT----EEEEEEEEE-TTS-EEEEEEEEETT--S-EEEEEEE--STTTSS-SSSHHHHHHHHHHHHTT-EEEEEEPPPSEETTEE--TTHHHHHHHHHHHHHHHTHHHHTEEEEEEEEETHHHHHHHHHHHHHHHTT-GGG-SEEEEES------TTS-HHHHHHH-THHHHTTTSSS-HHHHHHHHHHHSSSSTTTT-TTT-GGG--HHHHTT---EEEEEETT-TTHHHHHHHHHHHHHTT--EEEEEETT--TTHHHHSGGG-HHHHHHHHHHHHHHHHHHHHH-/---SHHHH-TT--TTT-TTS-HHHHHHHHTTTTTSPPPPPSS-TTS-HHHHHHHHHHHHHHHHHHHHHS----TT----EEEEEEEEE-TTS-EEEEEEEEETT--S-EEEEEE---STTTSS-SSSHHHHHHHHHHHHTT-EEEEE-PPPSEETTEE--TTHHHHHHHHHHHHHHHTHHHHTEEEEEEEEETHHHHHHHHHHHHHHHTT-GGG-SEEEEES------TTS-HHHHHHH-THHHHTTTSSS-HHHHHHHHHHHSSSSTTTT-TTT-GGG--HHHHTTPPPEEEEEEEE-TTHHHHHHHHHHHHHTT--EEEEEEEEEETTHHHHSGGG-HHHHHHHHHHHHHHHHHHHHT-